Protein 2Q0O (pdb70)

Foldseek 3Di:
DLVVLLVVLVVQLVPDQALVSNQVSVQVSLVVLPFRWKKKWKDDDLDIDIRIDQDPVVCCVCVVVSCCVVDVVNVVLVVDQFKDKDFLVPQDDPDDDVNVVNSVVCLVRFFGIWIKHWDQDPPRMIIIMITGGNDGDRDPSVPHDGVSRVVVSVSVVVSNVVNVVVDDDDVLLDQDVLLLQLLVVVVVVDQLVRSCVVPVNDSVVSVVSPVSLCVSQVHPDSVRSNVSCVVVVVD/DLVVLLVVLVVQLVPDPALVSNLVSVQSSLVVLPFHKKKKWKADPPDIDIRIDQDPVLVCVCVVPVCCVPPVVNVVLVVDQAKDKDFLVPWDCDDDDPSNVVSVSCLVRFFGMWIKHWDQDPPRMIIMMITGGNDDDRDCSVPDDRVSSVVVRVSVVVSVVVHVDDDDDDPLLDQDPLLLQLLVVVVVVDALVVSCVVPVPDSVCSVVSPVSLCVSQVHPDSVVSNVSCVVVVND/DVPQLPDDLVVLLVVLLVLVVVLVVLVVVLVVLVVVLVVLVPDPVDDPVVSVVSVVVNVVSVVVSVVSVVVSVVSCVSNVHRDDHD/DQCLLVDDLVVLQVVLQVLVVVLVVLVVVLVVLVVVLVVQVVDPPRDPVSSVVSVVVNVVSVVVSVVSVVVSVSSCVSNVHHDDHDD

InterPro domains:
  IPR000792 Transcription regulator LuxR, C-terminal [PF00196] (175-230)
  IPR000792 Transcription regulator LuxR, C-terminal [PS50043] (169-234)
  IPR000792 Transcription regulator LuxR, C-terminal [SM00421] (173-230)
  IPR000792 Transcription regulator LuxR, C-terminal [cd06170] (176-232)
  IPR005143 Transcription factor LuxR-like, autoinducer-binding domain [PF03472] (26-146)
  IPR016032 Signal transduction response regulator, C-terminal effector [SSF46894] (166-236)
  IPR036388 Winged helix-like DNA-binding domain superfamily [G3DSA:1.10.10.10] (170-236)
  IPR036693 Transcription factor LuxR-like, autoinducer-binding domain superfamily [G3DSA:3.30.450.80] (1-169)
  IPR036693 Transcription factor LuxR-like, autoinducer-binding domain superfamily [SSF75516] (7-163)

GO terms:
  GO:0005515 protein binding (F, IPI)

Solvent-accessible surface area: 30633 Å² total; per-residue (Å²): 121,21,42,26,39,0,130,64,6,3,48,113,0,56,46,9,113,62,20,128,87,0,77,83,6,0,110,65,7,0,89,64,20,44,6,49,64,1,10,8,16,38,41,50,59,94,36,12,75,25,34,23,22,35,28,48,81,8,43,31,8,23,14,10,43,34,22,27,110,38,15,30,12,13,53,47,0,150,211,98,76,51,20,4,45,24,20,2,112,62,33,115,32,112,37,93,50,77,43,93,120,6,40,64,24,5,53,87,38,21,10,77,0,0,0,0,2,5,9,45,5,12,141,60,17,18,6,6,0,10,1,0,1,48,111,176,116,30,60,17,34,75,91,9,49,60,37,21,0,3,0,1,0,0,5,0,23,8,12,33,79,47,35,40,54,118,55,93,36,19,1,103,59,35,5,6,18,70,6,10,5,1,0,5,0,26,45,58,65,54,86,22,64,46,3,15,89,0,2,57,18,88,35,199,44,2,106,84,22,21,68,97,0,59,80,62,5,124,7,153,49,48,103,55,0,31,48,34,0,112,122,135,60,44,44,118,27,62,36,46,0,118,61,4,2,40,94,0,78,38,7,111,62,16,119,77,0,64,71,3,0,89,64,5,0,103,69,14,45,8,53,81,0,17,4,18,23,93,75,56,138,117,40,115,60,41,35,13,38,28,44,90,5,61,77,55,25,94,67,54,45,16,53,130,51,14,28,9,32,40,37,8,170,172,84,70,54,20,4,46,17,30,0,56,85,30,55,50,211,52,116,48,88,44,78,153,5,44,62,27,2,58,86,44,25,9,64,0,0,1,0,4,4,3,84,13,14,141,55,12,34,7,14,0,5,2,0,1,60,103,163,113,30,56,13,32,72,90,9,39,68,50,35,0,4,2,0,0,3,9,0,21,3,18,32,80,74,63,72,66,135,112,97,65,59,2,70,49,42,9,0,14,42,0,15,10,1,0,7,0,25,38,72,65,60,85,44,70,46,2,15,60,0,6,39,20,70,40,201,39,2,122,92,42,20,60,80,0,53,68,33,5,91,8,142,46,51,101,68,0,31,50,45,0,108,122,130,56,49,33,168,53,73,33,69,127,62,80,126,83,80,4,55,66,68,0,32,68,14,0,113,44,4,40,110,9,9,168,33,9,16,56,20,7,85,96,0,58,126,4,18,80,44,45,76,48,61,46,81,48,26,35,83,26,6,38,34,19,68,11,62,41,74,37,18,39,4,10,0,66,11,0,10,54,9,7,108,35,14,66,80,45,12,126,15,130,194,65,119,18,86,122,60,80,140,85,90,8,68,62,67,0,42,67,11,1,117,65,5,33,137,24,16,184,12,10,26,43,22,4,92,76,1,66,128,2,31,63,38,58,88,57,56,46,95,74,43,18,76,24,9,78,72,24,63,41,52,38,135,138,18,47,68,30,4,71,84,0,7,69,3,7,103,43,20,62,83,42,11,90,7,101,180

B-factor: mean 40.02, std 12.26, range [17.36, 99.86]

CATH classification: 3.30.450.80 (+1 more: 1.10.10.10)

Radius of gyration: 31.3 Å; Cα contacts (8 Å, |Δi|>4): 856; chains: 4; bounding box: 85×79×72 Å

Secondary structure (DSSP, 8-state):
-HHHHHHHHHHHHHH--SHHHHHHHHHHHHHHHT--EEEEEEEETTEEEEEE-S-HHHHHHHHHTTGGGT-HHHHHHHH--S-EEEESTTS--SS--HHHHHHHHHHHTT--EEEEEEEE-GGG-EEEEEEEESSS----TTTS-HHHHHHHHHHHHHHHHHHHHT----GGGSPPHHHHHHHHHHHTT--HHHHHHHH---HHHHHHHHHHHHHHHT-SSHHHHHHHHHHTT--/-HHHHHHHHHHHHHT--SHHHHHHHHHHHHHHHT--EEEEEEEETTEEEEEE-S-HHHHHHHHTTTGGGT-HHHHHHTT-SS-EEEEGGGS--SSS-HHHHHHHHHHHTT--EEEEEEEE-GGG-EEEEEEEESSS----TTTS-HHHHHHHHHHHHHHHHHHHS-----GGGSPPHHHHHHHHHHHTT--HHHHHHHH---HHHHHHHHHHHHHHHT-SSHHHHHHHHHHTT--/--TTTTS-HHHHHHHHHHHHHHHHHHHHHHHHHHHHHHHHTT-TTS-HHHHHHHHHHHHHHHHHHHHHHHHHHHHHHHH-S-----/--TTTTS-HHHHHHHHHHHHHHHHHHHHHHHHHHHHHHHHHT-SSS-SHHHHHHHHHHHHHHHHHHHHHHHHHHHHHHHTS------

Structure (mmCIF, N/CA/C/O backbone):
data_2Q0O
#
_entry.id   2Q0O
#
_cell.length_a   56.900
_cell.length_b   62.480
_cell.length_c   65.500
_cell.angle_alpha   94.87
_cell.angle_beta   110.45
_cell.angle_gamma   99.17
#
_symmetry.space_group_name_H-M   'P 1'
#
loop_
_entity.id
_entity.type
_entity.pdbx_description
1 polymer 'Probable transcriptional activator protein traR'
2 polymer 'Probable transcriptional repressor traM'
3 non-polymer '3-OXO-OCTANOIC ACID (2-OXO-TETRAHYDRO-FURAN-3-YL)-AMIDE'
4 water water
#
loop_
_atom_site.group_PDB
_atom_site.id
_atom_site.type_symbol
_atom_site.label_atom_id
_atom_site.label_alt_id
_atom_site.label_comp_id
_atom_site.label_asym_id
_atom_site.label_entity_id
_atom_site.label_seq_id
_atom_site.pdbx_PDB_ins_code
_atom_site.Cartn_x
_atom_site.Cartn_y
_atom_site.Cartn_z
_atom_site.occupancy
_atom_site.B_iso_or_equiv
_atom_site.auth_seq_id
_atom_site.auth_comp_id
_atom_site.auth_asym_id
_atom_site.auth_atom_id
_atom_site.pdbx_PDB_model_num
ATOM 1 N N . SER A 1 2 ? -7.053 10.388 -14.342 1.00 40.01 2 SER A N 1
ATOM 2 C CA . SER A 1 2 ? -6.785 10.813 -15.740 1.00 37.74 2 SER A CA 1
ATOM 3 C C . SER A 1 2 ? -6.254 12.238 -15.720 1.00 35.83 2 SER A C 1
ATOM 4 O O . SER A 1 2 ? -5.684 12.705 -16.701 1.00 35.98 2 SER A O 1
ATOM 7 N N . VAL A 1 3 ? -6.431 12.919 -14.592 1.00 33.64 3 VAL A N 1
ATOM 8 C CA . VAL A 1 3 ? -5.959 14.293 -14.452 1.00 34.87 3 VAL A CA 1
ATOM 9 C C . VAL A 1 3 ? -4.485 14.411 -14.828 1.00 34.07 3 VAL A C 1
ATOM 10 O O . VAL A 1 3 ? -4.124 15.170 -15.735 1.00 32.49 3 VAL A O 1
ATOM 14 N N . ASN A 1 4 ? -3.636 13.653 -14.138 1.00 32.39 4 ASN A N 1
ATOM 15 C CA . ASN A 1 4 ? -2.213 13.687 -14.426 1.00 32.12 4 ASN A CA 1
ATOM 16 C C . ASN A 1 4 ? -1.952 13.176 -15.836 1.00 31.37 4 ASN A C 1
ATOM 17 O O . ASN A 1 4 ? -0.951 13.526 -16.451 1.00 30.59 4 ASN A O 1
ATOM 22 N N . GLY A 1 5 ? -2.863 12.360 -16.356 1.00 30.04 5 GLY A N 1
ATOM 23 C CA . GLY A 1 5 ? -2.702 11.875 -17.713 1.00 28.68 5 GLY A CA 1
ATOM 24 C C . GLY A 1 5 ? -2.997 13.021 -18.679 1.00 29.03 5 GLY A C 1
ATOM 25 O O . GLY A 1 5 ? -2.281 13.224 -19.654 1.00 29.69 5 GLY A O 1
ATOM 26 N N . ASN A 1 6 ? -4.053 13.780 -18.410 1.00 28.73 6 ASN A N 1
ATOM 27 C CA . ASN A 1 6 ? -4.389 14.915 -19.263 1.00 28.30 6 ASN A CA 1
ATOM 28 C C . ASN A 1 6 ? -3.278 15.957 -19.148 1.00 26.90 6 ASN A C 1
ATOM 29 O O . ASN A 1 6 ? -3.006 16.702 -20.087 1.00 25.81 6 ASN A O 1
ATOM 34 N N . LEU A 1 7 ? -2.636 16.005 -17.985 1.00 26.65 7 LEU A N 1
ATOM 35 C CA . LEU A 1 7 ? -1.534 16.937 -17.756 1.00 28.59 7 LEU A CA 1
ATOM 36 C C . LEU A 1 7 ? -0.339 16.617 -18.652 1.00 28.77 7 LEU A C 1
ATOM 37 O O . LEU A 1 7 ? 0.237 17.511 -19.277 1.00 29.31 7 LEU A O 1
ATOM 42 N N . ARG A 1 8 ? 0.039 15.343 -18.718 1.00 28.18 8 ARG A N 1
ATOM 43 C CA . ARG A 1 8 ? 1.158 14.953 -19.565 1.00 29.62 8 ARG A CA 1
ATOM 44 C C . ARG A 1 8 ? 0.836 15.261 -21.022 1.00 28.40 8 ARG A C 1
ATOM 45 O O . ARG A 1 8 ? 1.718 15.622 -21.796 1.00 28.45 8 ARG A O 1
ATOM 53 N N . SER A 1 9 ? -0.433 15.113 -21.383 1.00 27.55 9 SER A N 1
ATOM 54 C CA . SER A 1 9 ? -0.889 15.389 -22.742 1.00 31.25 9 SER A CA 1
ATOM 55 C C . SER A 1 9 ? -0.796 16.899 -23.024 1.00 30.25 9 SER A C 1
ATOM 56 O O . SER A 1 9 ? -0.421 17.320 -24.119 1.00 30.39 9 SER A O 1
ATOM 59 N N . LEU A 1 10 ? -1.142 17.706 -22.024 1.00 29.42 10 LEU A N 1
ATOM 60 C CA . LEU A 1 10 ? -1.071 19.157 -22.142 1.00 27.73 10 LEU A CA 1
ATOM 61 C C . LEU A 1 10 ? 0.378 19.557 -22.385 1.00 27.82 10 LEU A C 1
ATOM 62 O O . LEU A 1 10 ? 0.679 20.360 -23.278 1.00 26.86 10 LEU A O 1
ATOM 67 N N . ILE A 1 11 ? 1.279 18.982 -21.594 1.00 28.07 11 ILE A N 1
ATOM 68 C CA . ILE A 1 11 ? 2.702 19.277 -21.726 1.00 29.10 11 ILE A CA 1
ATOM 69 C C . ILE A 1 11 ? 3.185 19.083 -23.161 1.00 29.38 11 ILE A C 1
ATOM 70 O O . ILE A 1 11 ? 3.951 19.895 -23.684 1.00 28.25 11 ILE A O 1
ATOM 75 N N . ASP A 1 12 ? 2.740 18.012 -23.803 1.00 30.20 12 ASP A N 1
ATOM 76 C CA . ASP A 1 12 ? 3.140 17.784 -25.188 1.00 31.46 12 ASP A CA 1
ATOM 77 C C . ASP A 1 12 ? 2.500 18.837 -26.099 1.00 30.86 12 ASP A C 1
ATOM 78 O O . ASP A 1 12 ? 3.161 19.393 -26.971 1.00 31.01 12 ASP A O 1
ATOM 83 N N . MET A 1 13 ? 1.221 19.124 -25.892 1.00 32.37 13 MET A N 1
ATOM 84 C CA . MET A 1 13 ? 0.548 20.130 -26.707 1.00 34.84 13 MET A CA 1
ATOM 85 C C . MET A 1 13 ? 1.222 21.491 -26.601 1.00 34.95 13 MET A C 1
ATOM 86 O O . MET A 1 13 ? 1.303 22.226 -27.581 1.00 34.82 13 MET A O 1
ATOM 91 N N . LEU A 1 14 ? 1.716 21.828 -25.414 1.00 35.55 14 LEU A N 1
ATOM 92 C CA . LEU A 1 14 ? 2.385 23.115 -25.222 1.00 36.33 14 LEU A CA 1
ATOM 93 C C . LEU A 1 14 ? 3.687 23.239 -25.997 1.00 36.55 14 LEU A C 1
ATOM 94 O O . LEU A 1 14 ? 4.028 24.317 -26.487 1.00 38.59 14 LEU A O 1
ATOM 99 N N . GLU A 1 15 ? 4.417 22.135 -26.098 1.00 37.33 15 GLU A N 1
ATOM 100 C CA . GLU A 1 15 ? 5.685 22.117 -26.811 1.00 37.67 15 GLU A CA 1
ATOM 101 C C . GLU A 1 15 ? 5.500 22.401 -28.307 1.00 36.98 15 GLU A C 1
ATOM 102 O O . GLU A 1 15 ? 6.341 23.054 -28.939 1.00 36.18 15 GLU A O 1
ATOM 108 N N . ALA A 1 16 ? 4.401 21.912 -28.866 1.00 34.61 16 ALA A N 1
ATOM 109 C CA . ALA A 1 16 ? 4.129 22.100 -30.286 1.00 37.39 16 ALA A CA 1
ATOM 110 C C . ALA A 1 16 ? 3.412 23.411 -30.592 1.00 38.80 16 ALA A C 1
ATOM 111 O O . ALA A 1 16 ? 3.308 23.803 -31.752 1.00 39.18 16 ALA A O 1
ATOM 113 N N . ALA A 1 17 ? 2.917 24.082 -29.553 1.00 39.96 17 ALA A N 1
ATOM 114 C CA . ALA A 1 17 ? 2.205 25.343 -29.730 1.00 40.87 17 ALA A CA 1
ATOM 115 C C . ALA A 1 17 ? 3.123 26.394 -30.340 1.00 41.38 17 ALA A C 1
ATOM 116 O O . ALA A 1 17 ? 4.181 26.690 -29.798 1.00 43.07 17 ALA A O 1
ATOM 118 N N . GLN A 1 18 ? 2.707 26.962 -31.468 1.00 43.19 18 GLN A N 1
ATOM 119 C CA . GLN A 1 18 ? 3.502 27.973 -32.158 1.00 44.82 18 GLN A CA 1
ATOM 120 C C . GLN A 1 18 ? 3.145 29.401 -31.769 1.00 44.22 18 GLN A C 1
ATOM 121 O O . GLN A 1 18 ? 3.981 30.302 -31.870 1.00 44.81 18 GLN A O 1
ATOM 127 N N . ASP A 1 19 ? 1.911 29.606 -31.317 1.00 42.64 19 ASP A N 1
ATOM 128 C CA . ASP A 1 19 ? 1.456 30.939 -30.944 1.00 41.48 19 ASP A CA 1
ATOM 129 C C . ASP A 1 19 ? 0.513 30.948 -29.743 1.00 40.21 19 ASP A C 1
ATOM 130 O O . ASP A 1 19 ? 0.134 29.897 -29.220 1.00 38.51 19 ASP A O 1
ATOM 135 N N . GLY A 1 20 ? 0.127 32.157 -29.336 1.00 38.71 20 GLY A N 1
ATOM 136 C CA . GLY A 1 20 ? -0.755 32.333 -28.197 1.00 36.82 20 GLY A CA 1
ATOM 137 C C . GLY A 1 20 ? -2.076 31.602 -28.306 1.00 36.43 20 GLY A C 1
ATOM 138 O O . GLY A 1 20 ? -2.585 31.070 -27.317 1.00 33.68 20 GLY A O 1
ATOM 139 N N . HIS A 1 21 ? -2.634 31.577 -29.512 1.00 35.70 21 HIS A N 1
ATOM 140 C CA . HIS A 1 21 ? -3.902 30.913 -29.742 1.00 34.94 21 HIS A CA 1
ATOM 141 C C . HIS A 1 21 ? -3.802 29.414 -29.508 1.00 32.32 21 HIS A C 1
ATOM 142 O O . HIS A 1 21 ? -4.731 28.804 -28.981 1.00 32.14 21 HIS A O 1
ATOM 149 N N . MET A 1 22 ? -2.678 28.820 -29.897 1.00 31.67 22 MET A N 1
ATOM 150 C CA . MET A 1 22 ? -2.490 27.385 -29.707 1.00 31.91 22 MET A CA 1
ATOM 151 C C . MET A 1 22 ? -2.333 27.048 -28.226 1.00 29.75 22 MET A C 1
ATOM 152 O O . MET A 1 22 ? -2.775 25.995 -27.769 1.00 28.45 22 MET A O 1
ATOM 157 N N . ILE A 1 23 ? -1.713 27.942 -27.468 1.00 28.29 23 ILE A N 1
ATOM 158 C CA . ILE A 1 23 ? -1.541 27.687 -26.041 1.00 27.38 23 ILE A CA 1
ATOM 159 C C . ILE A 1 23 ? -2.892 27.721 -25.336 1.00 26.79 23 ILE A C 1
ATOM 160 O O . ILE A 1 23 ? -3.162 26.898 -24.467 1.00 26.33 23 ILE A O 1
ATOM 165 N N . LYS A 1 24 ? -3.745 28.666 -25.723 1.00 27.70 24 LYS A N 1
ATOM 166 C CA . LYS A 1 24 ? -5.069 28.786 -25.128 1.00 28.70 24 LYS A CA 1
ATOM 167 C C . LYS A 1 24 ? -5.901 27.547 -25.394 1.00 28.13 24 LYS A C 1
ATOM 168 O O . LYS A 1 24 ? -6.599 27.060 -24.507 1.00 27.08 24 LYS A O 1
ATOM 174 N N . ILE A 1 25 ? -5.828 27.038 -26.621 1.00 29.26 25 ILE A N 1
ATOM 175 C CA . ILE A 1 25 ? -6.576 25.844 -26.999 1.00 29.72 25 ILE A CA 1
ATOM 176 C C . ILE A 1 25 ? -6.169 24.656 -26.135 1.00 28.94 25 ILE A C 1
ATOM 177 O O . ILE A 1 25 ? -7.017 23.893 -25.651 1.00 29.26 25 ILE A O 1
ATOM 182 N N . ALA A 1 26 ? -4.862 24.510 -25.953 1.00 26.66 26 ALA A N 1
ATOM 183 C CA . ALA A 1 26 ? -4.304 23.420 -25.171 1.00 26.16 26 ALA A CA 1
ATOM 184 C C . ALA A 1 26 ? -4.709 23.558 -23.704 1.00 26.78 26 ALA A C 1
ATOM 185 O O . ALA A 1 26 ? -5.172 22.597 -23.080 1.00 27.71 26 ALA A O 1
ATOM 187 N N . LEU A 1 27 ? -4.564 24.760 -23.158 1.00 27.01 27 LEU A N 1
ATOM 188 C CA . LEU A 1 27 ? -4.942 24.993 -21.770 1.00 27.75 27 LEU A CA 1
ATOM 189 C C . LEU A 1 27 ? -6.444 24.812 -21.551 1.00 28.79 27 LEU A C 1
ATOM 190 O O . LEU A 1 27 ? -6.877 24.302 -20.521 1.00 26.50 27 LEU A O 1
ATOM 195 N N . ARG A 1 28 ? -7.239 25.221 -22.534 1.00 30.20 28 ARG A N 1
ATOM 196 C CA . ARG A 1 28 ? -8.687 25.099 -22.437 1.00 30.85 28 ARG A CA 1
ATOM 197 C C . ARG A 1 28 ? -9.122 23.628 -22.456 1.00 29.73 28 ARG A C 1
ATOM 198 O O . ARG A 1 28 ? -10.039 23.230 -21.735 1.00 26.25 28 ARG A O 1
ATOM 206 N N . SER A 1 29 ? -8.462 22.814 -23.275 1.00 28.67 29 SER A N 1
ATOM 207 C CA . SER A 1 29 ? -8.816 21.403 -23.346 1.00 31.05 29 SER A CA 1
ATOM 208 C C . SER A 1 29 ? -8.545 20.730 -22.000 1.00 30.31 29 SER A C 1
ATOM 209 O O . SER A 1 29 ? -9.371 19.957 -21.503 1.00 29.62 29 SER A O 1
ATOM 212 N N . PHE A 1 30 ? -7.382 21.022 -21.425 1.00 27.26 30 PHE A N 1
ATOM 213 C CA . PHE A 1 30 ? -7.012 20.463 -20.133 1.00 26.80 30 PHE A CA 1
ATOM 214 C C . PHE A 1 30 ? -8.069 20.832 -19.117 1.00 25.90 30 PHE A C 1
ATOM 215 O O . PHE A 1 30 ? -8.574 19.975 -18.396 1.00 28.31 30 PHE A O 1
ATOM 223 N N . ALA A 1 31 ? -8.402 22.122 -19.071 1.00 28.09 31 ALA A N 1
ATOM 224 C CA . ALA A 1 31 ? -9.412 22.650 -18.154 1.00 27.65 31 ALA A CA 1
ATOM 225 C C . ALA A 1 31 ? -10.714 21.861 -18.220 1.00 27.95 31 ALA A C 1
ATOM 226 O O . ALA A 1 31 ? -11.230 21.415 -17.192 1.00 23.28 31 ALA A O 1
ATOM 228 N N . HIS A 1 32 ? -11.257 21.716 -19.426 1.00 26.37 32 HIS A N 1
ATOM 229 C CA . HIS A 1 32 ? -12.501 20.982 -19.598 1.00 30.27 32 HIS A CA 1
ATOM 230 C C . HIS A 1 32 ? -12.401 19.533 -19.123 1.00 29.90 32 HIS A C 1
ATOM 231 O O . HIS A 1 32 ? -13.295 19.041 -18.437 1.00 29.68 32 HIS A O 1
ATOM 238 N N . SER A 1 33 ? -11.322 18.850 -19.486 1.00 29.71 33 SER A N 1
ATOM 239 C CA . SER A 1 33 ? -11.171 17.457 -19.088 1.00 32.98 33 SER A CA 1
ATOM 240 C C . SER A 1 33 ? -11.159 17.279 -17.570 1.00 32.93 33 SER A C 1
ATOM 241 O O . SER A 1 33 ? -11.551 16.229 -17.072 1.00 33.83 33 SER A O 1
ATOM 244 N N . CYS A 1 34 ? -10.730 18.305 -16.840 1.00 33.15 34 CYS A N 1
ATOM 245 C CA . CYS A 1 34 ? -10.680 18.244 -15.375 1.00 33.86 34 CYS A CA 1
ATOM 246 C C . CYS A 1 34 ? -11.946 18.747 -14.689 1.00 34.11 34 CYS A C 1
ATOM 247 O O . CYS A 1 34 ? -12.072 18.640 -13.466 1.00 33.84 34 CYS A O 1
ATOM 250 N N . GLY A 1 35 ? -12.880 19.295 -15.466 1.00 34.41 35 GLY A N 1
ATOM 251 C CA . GLY A 1 35 ? -14.126 19.789 -14.893 1.00 33.34 35 GLY A CA 1
ATOM 252 C C . GLY A 1 35 ? -14.237 21.300 -14.739 1.00 31.95 35 GLY A C 1
ATOM 253 O O . GLY A 1 35 ? -15.183 21.787 -14.137 1.00 32.04 35 GLY A O 1
ATOM 254 N N . TYR A 1 36 ? -13.269 22.042 -15.269 1.00 32.35 36 TYR A N 1
ATOM 255 C CA . TYR A 1 36 ? -13.278 23.505 -15.192 1.00 31.84 36 TYR A CA 1
ATOM 256 C C . TYR A 1 36 ? -13.661 24.053 -16.562 1.00 33.11 36 TYR A C 1
ATOM 257 O O . TYR A 1 36 ? -13.825 23.292 -17.517 1.00 35.09 36 TYR A O 1
ATOM 266 N N . ASP A 1 37 ? -13.807 25.365 -16.678 1.00 33.12 37 ASP A N 1
ATOM 267 C CA . ASP A 1 37 ? -14.135 25.912 -17.985 1.00 34.55 37 ASP A CA 1
ATOM 268 C C . ASP A 1 37 ? -13.312 27.137 -18.339 1.00 33.33 37 ASP A C 1
ATOM 269 O O . ASP A 1 37 ? -13.452 27.677 -19.428 1.00 35.37 37 ASP A O 1
ATOM 274 N N . ARG A 1 38 ? -12.439 27.556 -17.426 1.00 32.03 38 ARG A N 1
ATOM 275 C CA . ARG A 1 38 ? -11.594 28.730 -17.632 1.00 31.21 38 ARG A CA 1
ATOM 276 C C . ARG A 1 38 ? -10.227 28.606 -16.958 1.00 28.25 38 ARG A C 1
ATOM 277 O O . ARG A 1 38 ? -10.061 27.876 -15.977 1.00 28.53 38 ARG A O 1
ATOM 285 N N . PHE A 1 39 ? -9.250 29.332 -17.487 1.00 26.31 39 PHE A N 1
ATOM 286 C CA . PHE A 1 39 ? -7.907 29.325 -16.922 1.00 25.05 39 PHE A CA 1
ATOM 287 C C . PHE A 1 39 ? -7.366 30.747 -16.916 1.00 25.02 39 PHE A C 1
ATOM 288 O O . PHE A 1 39 ? -7.890 31.631 -17.595 1.00 24.69 39 PHE A O 1
ATOM 296 N N . ALA A 1 40 ? -6.300 30.960 -16.161 1.00 21.47 40 ALA A N 1
ATOM 297 C CA . ALA A 1 40 ? -5.688 32.270 -16.104 1.00 21.66 40 ALA A CA 1
ATOM 298 C C . ALA A 1 40 ? -4.256 32.167 -15.643 1.00 22.56 40 ALA A C 1
ATOM 299 O O . ALA A 1 40 ? -3.947 31.514 -14.638 1.00 20.12 40 ALA A O 1
ATOM 301 N N . TYR A 1 41 ? -3.380 32.802 -16.402 1.00 24.01 41 TYR A N 1
ATOM 302 C CA . TYR A 1 41 ? -1.976 32.833 -16.066 1.00 26.64 41 TYR A CA 1
ATOM 303 C C . TYR A 1 41 ? -1.730 34.261 -15.616 1.00 27.28 41 TYR A C 1
ATOM 304 O O . TYR A 1 41 ? -2.061 35.196 -16.337 1.00 27.97 41 TYR A O 1
ATOM 313 N N . LEU A 1 42 ? -1.176 34.432 -14.421 1.00 27.27 42 LEU A N 1
ATOM 314 C CA . LEU A 1 42 ? -0.908 35.767 -13.910 1.00 27.71 42 LEU A CA 1
ATOM 315 C C . LEU A 1 42 ? 0.509 35.919 -13.384 1.00 29.76 42 LEU A C 1
ATOM 316 O O . LEU A 1 42 ? 1.022 35.064 -12.652 1.00 28.09 42 LEU A O 1
ATOM 321 N N . GLN A 1 43 ? 1.140 37.019 -13.775 1.00 30.42 43 GLN A N 1
ATOM 322 C CA . GLN A 1 43 ? 2.488 37.323 -13.339 1.00 33.91 43 GLN A CA 1
ATOM 323 C C . GLN A 1 43 ? 2.439 38.698 -12.680 1.00 35.37 43 GLN A C 1
ATOM 324 O O . GLN A 1 43 ? 1.892 39.644 -13.248 1.00 34.45 43 GLN A O 1
ATOM 330 N N . LYS A 1 44 ? 3.004 38.807 -11.481 1.00 35.60 44 LYS A N 1
ATOM 331 C CA . LYS A 1 44 ? 2.989 40.073 -10.757 1.00 36.62 44 LYS A CA 1
ATOM 332 C C . LYS A 1 44 ? 4.343 40.507 -10.210 1.00 36.99 44 LYS A C 1
ATOM 333 O O . LYS A 1 44 ? 4.978 39.785 -9.436 1.00 36.42 44 LYS A O 1
ATOM 339 N N . ASP A 1 45 ? 4.771 41.695 -10.627 1.00 37.23 45 ASP A N 1
ATOM 340 C CA . ASP A 1 45 ? 6.033 42.285 -10.188 1.00 39.01 45 ASP A CA 1
ATOM 341 C C . ASP A 1 45 ? 5.733 43.691 -9.675 1.00 39.87 45 ASP A C 1
ATOM 342 O O . ASP A 1 45 ? 5.378 44.587 -10.451 1.00 38.95 45 ASP A O 1
ATOM 344 N N . GLY A 1 46 ? 5.875 43.879 -8.367 1.00 39.90 46 GLY A N 1
ATOM 345 C CA . GLY A 1 46 ? 5.584 45.174 -7.782 1.00 39.99 46 GLY A CA 1
ATOM 346 C C . GLY A 1 46 ? 4.094 45.431 -7.887 1.00 40.69 46 GLY A C 1
ATOM 347 O O . GLY A 1 46 ? 3.280 44.656 -7.379 1.00 40.13 46 GLY A O 1
ATOM 348 N N . THR A 1 47 ? 3.724 46.520 -8.549 1.00 40.97 47 THR A N 1
ATOM 349 C CA . THR A 1 47 ? 2.312 46.840 -8.727 1.00 41.84 47 THR A CA 1
ATOM 350 C C . THR A 1 47 ? 1.892 46.510 -10.159 1.00 41.80 47 THR A C 1
ATOM 351 O O . THR A 1 47 ? 0.766 46.798 -10.578 1.00 41.75 47 THR A O 1
ATOM 355 N N . GLN A 1 48 ? 2.804 45.901 -10.911 1.00 41.83 48 GLN A N 1
ATOM 356 C CA . GLN A 1 48 ? 2.512 45.545 -12.289 1.00 39.71 48 GLN A CA 1
ATOM 357 C C . GLN A 1 48 ? 2.082 44.094 -12.442 1.00 37.12 48 GLN A C 1
ATOM 358 O O . GLN A 1 48 ? 2.800 43.170 -12.070 1.00 33.65 48 GLN A O 1
ATOM 364 N N . VAL A 1 49 ? 0.896 43.915 -13.006 1.00 35.56 49 VAL A N 1
ATOM 365 C CA . VAL A 1 49 ? 0.330 42.602 -13.230 1.00 34.82 49 VAL A CA 1
ATOM 366 C C . VAL A 1 49 ? 0.251 42.350 -14.734 1.00 33.61 49 VAL A C 1
ATOM 367 O O . VAL A 1 49 ? -0.103 43.246 -15.507 1.00 32.29 49 VAL A O 1
ATOM 371 N N . ARG A 1 50 ? 0.619 41.141 -15.140 1.00 31.68 50 ARG A N 1
ATOM 372 C CA . ARG A 1 50 ? 0.560 40.731 -16.538 1.00 31.73 50 ARG A CA 1
ATOM 373 C C . ARG A 1 50 ? -0.287 39.467 -16.535 1.00 32.07 50 ARG A C 1
ATOM 374 O O . ARG A 1 50 ? -0.140 38.622 -15.650 1.00 31.34 50 ARG A O 1
ATOM 382 N N . THR A 1 51 ? -1.188 39.347 -17.505 1.00 32.09 51 THR A N 1
ATOM 383 C CA . THR A 1 51 ? -2.068 38.185 -17.573 1.00 31.85 51 THR A CA 1
ATOM 384 C C . THR A 1 51 ? -2.159 37.565 -18.959 1.00 30.97 51 THR A C 1
ATOM 385 O O . THR A 1 51 ? -1.795 38.173 -19.962 1.00 30.04 51 THR A O 1
ATOM 389 N N . PHE A 1 52 ? -2.651 36.333 -18.974 1.00 29.47 52 PHE A N 1
ATOM 390 C CA . PHE A 1 52 ? -2.883 35.548 -20.183 1.00 27.78 52 PHE A CA 1
ATOM 391 C C . PHE A 1 52 ? -3.971 34.604 -19.690 1.00 26.67 52 PHE A C 1
ATOM 392 O O . PHE A 1 52 ? -3.699 33.696 -18.896 1.00 24.23 52 PHE A O 1
ATOM 400 N N . HIS A 1 53 ? -5.200 34.818 -20.146 1.00 25.53 53 HIS A N 1
ATOM 401 C CA . HIS A 1 53 ? -6.317 34.032 -19.640 1.00 25.71 53 HIS A CA 1
ATOM 402 C C . HIS A 1 53 ? -7.487 33.828 -20.595 1.00 25.57 53 HIS A C 1
ATOM 403 O O . HIS A 1 53 ? -7.485 34.292 -21.734 1.00 24.78 53 HIS A O 1
ATOM 410 N N . SER A 1 54 ? -8.504 33.132 -20.090 1.00 26.62 54 SER A N 1
ATOM 411 C CA . SER A 1 54 ? -9.720 32.862 -20.849 1.00 25.08 54 SER A CA 1
ATOM 412 C C . SER A 1 54 ? -10.908 33.331 -20.021 1.00 25.99 54 SER A C 1
ATOM 413 O O . SER A 1 54 ? -12.033 32.891 -20.227 1.00 26.83 54 SER A O 1
ATOM 416 N N . TYR A 1 55 ? -10.647 34.213 -19.057 1.00 25.86 55 TYR A N 1
ATOM 417 C CA . TYR A 1 55 ? -11.712 34.770 -18.230 1.00 26.22 55 TYR A CA 1
ATOM 418 C C . TYR A 1 55 ? -12.388 35.797 -19.139 1.00 25.50 55 TYR A C 1
ATOM 419 O O . TYR A 1 55 ? -11.753 36.326 -20.042 1.00 26.38 55 TYR A O 1
ATOM 428 N N . PRO A 1 56 ? -13.671 36.097 -18.909 1.00 26.36 56 PRO A N 1
ATOM 429 C CA . PRO A 1 56 ? -14.377 37.076 -19.753 1.00 29.03 56 PRO A CA 1
ATOM 430 C C . PRO A 1 56 ? -13.740 38.465 -19.851 1.00 29.51 56 PRO A C 1
ATOM 431 O O . PRO A 1 56 ? -13.274 39.021 -18.856 1.00 28.00 56 PRO A O 1
ATOM 435 N N . GLY A 1 57 ? -13.718 39.013 -21.067 1.00 29.10 57 GLY A N 1
ATOM 436 C CA . GLY A 1 57 ? -13.136 40.332 -21.297 1.00 29.65 57 GLY A CA 1
ATOM 437 C C . GLY A 1 57 ? -13.568 41.406 -20.304 1.00 31.37 57 GLY A C 1
ATOM 438 O O . GLY A 1 57 ? -12.733 42.153 -19.778 1.00 29.08 57 GLY A O 1
ATOM 439 N N . PRO A 1 58 ? -14.875 41.517 -20.025 1.00 30.94 58 PRO A N 1
ATOM 440 C CA . PRO A 1 58 ? -15.322 42.534 -19.078 1.00 29.50 58 PRO A CA 1
ATOM 441 C C . PRO A 1 58 ? -14.761 42.359 -17.669 1.00 28.61 58 PRO A C 1
ATOM 442 O O . PRO A 1 58 ? -14.591 43.341 -16.945 1.00 28.31 58 PRO A O 1
ATOM 446 N N . TRP A 1 59 ? -14.458 41.123 -17.282 1.00 26.23 59 TRP A N 1
ATOM 447 C CA . TRP A 1 59 ? -13.901 40.883 -15.955 1.00 26.40 59 TRP A CA 1
ATOM 448 C C . TRP A 1 59 ? -12.448 41.374 -15.912 1.00 25.17 59 TRP A C 1
ATOM 449 O O . TRP A 1 59 ? -11.986 41.856 -14.882 1.00 24.71 59 TRP A O 1
ATOM 460 N N . GLU A 1 60 ? -11.736 41.238 -17.028 1.00 26.15 60 GLU A N 1
ATOM 461 C CA . GLU A 1 60 ? -10.347 41.687 -17.112 1.00 29.54 60 GLU A CA 1
ATOM 462 C C . GLU A 1 60 ? -10.278 43.205 -16.938 1.00 28.11 60 GLU A C 1
ATOM 463 O O . GLU A 1 60 ? -9.376 43.721 -16.272 1.00 24.07 60 GLU A O 1
ATOM 469 N N . SER A 1 61 ? -11.233 43.909 -17.544 1.00 27.24 61 SER A N 1
ATOM 470 C CA . SER A 1 61 ? -11.296 45.360 -17.440 1.00 28.55 61 SER A CA 1
ATOM 471 C C . SER A 1 61 ? -11.495 45.739 -15.980 1.00 27.90 61 SER A C 1
ATOM 472 O O . SER A 1 61 ? -10.837 46.634 -15.464 1.00 29.53 61 SER A O 1
ATOM 475 N N . ILE A 1 62 ? -12.409 45.049 -15.315 1.00 26.69 62 ILE A N 1
ATOM 476 C CA . ILE A 1 62 ? -12.686 45.324 -13.914 1.00 26.81 62 ILE A CA 1
ATOM 477 C C . ILE A 1 62 ? -11.506 44.958 -13.016 1.00 25.44 62 ILE A C 1
ATOM 478 O O . ILE A 1 62 ? -11.088 45.753 -12.178 1.00 27.10 62 ILE A O 1
ATOM 483 N N . TYR A 1 63 ? -10.962 43.763 -13.206 1.00 24.85 63 TYR A N 1
ATOM 484 C CA . TYR A 1 63 ? -9.854 43.293 -12.383 1.00 26.22 63 TYR A CA 1
ATOM 485 C C . TYR A 1 63 ? -8.607 44.154 -12.552 1.00 24.55 63 TYR A C 1
ATOM 486 O O . TYR A 1 63 ? -8.047 44.630 -11.566 1.00 23.46 63 TYR A O 1
ATOM 495 N N . LEU A 1 64 ? -8.184 44.361 -13.795 1.00 24.55 64 LEU A N 1
ATOM 496 C CA . LEU A 1 64 ? -7.003 45.180 -14.078 1.00 28.49 64 LEU A CA 1
ATOM 497 C C . LEU A 1 64 ? -7.216 46.662 -13.794 1.00 28.55 64 LEU A C 1
ATOM 498 O O . LEU A 1 64 ? -6.301 47.355 -13.333 1.00 29.11 64 LEU A O 1
ATOM 503 N N . GLY A 1 65 ? -8.423 47.138 -14.078 1.00 29.28 65 GLY A N 1
ATOM 504 C CA . GLY A 1 65 ? -8.746 48.542 -13.896 1.00 29.76 65 GLY A CA 1
ATOM 505 C C . GLY A 1 65 ? -9.019 49.005 -12.480 1.00 31.80 65 GLY A C 1
ATOM 506 O O . GLY A 1 65 ? -8.927 50.199 -12.198 1.00 31.67 65 GLY A O 1
ATOM 507 N N . SER A 1 66 ? -9.341 48.073 -11.587 1.00 32.41 66 SER A N 1
ATOM 508 C CA . SER A 1 66 ? -9.639 48.416 -10.198 1.00 32.05 66 SER A CA 1
ATOM 509 C C . SER A 1 66 ? -8.588 47.860 -9.227 1.00 32.43 66 SER A C 1
ATOM 510 O O . SER A 1 66 ? -8.820 47.804 -8.016 1.00 29.58 66 SER A O 1
ATOM 513 N N . ASP A 1 67 ? -7.440 47.455 -9.765 1.00 33.21 67 ASP A N 1
ATOM 514 C CA . ASP A 1 67 ? -6.349 46.892 -8.964 1.00 33.78 67 ASP A CA 1
ATOM 515 C C . ASP A 1 67 ? -6.785 45.764 -8.024 1.00 32.07 67 ASP A C 1
ATOM 516 O O . ASP A 1 67 ? -6.300 45.682 -6.900 1.00 31.32 67 ASP A O 1
ATOM 521 N N . TYR A 1 68 ? -7.676 44.887 -8.479 1.00 29.75 68 TYR A N 1
ATOM 522 C CA . TYR A 1 68 ? -8.135 43.788 -7.632 1.00 28.75 68 TYR A CA 1
ATOM 523 C C . TYR A 1 68 ? -7.028 42.853 -7.182 1.00 27.06 68 TYR A C 1
ATOM 524 O O . TYR A 1 68 ? -7.247 42.015 -6.310 1.00 25.56 68 TYR A O 1
ATOM 533 N N . PHE A 1 69 ? -5.844 42.986 -7.773 1.00 26.68 69 PHE A N 1
ATOM 534 C CA . PHE A 1 69 ? -4.722 42.147 -7.382 1.00 29.82 69 PHE A CA 1
ATOM 535 C C . PHE A 1 69 ? -4.398 42.363 -5.895 1.00 32.18 69 PHE A C 1
ATOM 536 O O . PHE A 1 69 ? -3.895 41.454 -5.228 1.00 34.31 69 PHE A O 1
ATOM 544 N N . ASN A 1 70 ? -4.697 43.548 -5.364 1.00 32.57 70 ASN A N 1
ATOM 545 C CA . ASN A 1 70 ? -4.407 43.788 -3.955 1.00 35.96 70 ASN A CA 1
ATOM 546 C C . ASN A 1 70 ? -5.524 43.396 -3.003 1.00 35.37 70 ASN A C 1
ATOM 547 O O . ASN A 1 70 ? -5.383 43.544 -1.795 1.00 37.09 70 ASN A O 1
ATOM 552 N N . ILE A 1 71 ? -6.633 42.889 -3.531 1.00 33.57 71 ILE A N 1
ATOM 553 C CA . ILE A 1 71 ? -7.718 42.471 -2.659 1.00 34.40 71 ILE A CA 1
ATOM 554 C C . ILE A 1 71 ? -8.118 41.002 -2.867 1.00 32.16 71 ILE A C 1
ATOM 555 O O . ILE A 1 71 ? -8.759 40.409 -2.003 1.00 28.15 71 ILE A O 1
ATOM 560 N N . ASP A 1 72 ? -7.722 40.429 -4.006 1.00 29.29 72 ASP A N 1
ATOM 561 C CA . ASP A 1 72 ? -8.045 39.045 -4.371 1.00 28.15 72 ASP A CA 1
ATOM 562 C C . ASP A 1 72 ? -7.473 38.002 -3.393 1.00 27.35 72 ASP A C 1
ATOM 563 O O . ASP A 1 72 ? -6.266 37.811 -3.322 1.00 27.86 72 ASP A O 1
ATOM 568 N N . PRO A 1 73 ? -8.340 37.305 -2.637 1.00 26.79 73 PRO A N 1
ATOM 569 C CA . PRO A 1 73 ? -7.874 36.292 -1.679 1.00 27.68 73 PRO A CA 1
ATOM 570 C C . PRO A 1 73 ? -6.943 35.243 -2.279 1.00 28.19 73 PRO A C 1
ATOM 571 O O . PRO A 1 73 ? -6.172 34.620 -1.554 1.00 29.97 73 PRO A O 1
ATOM 575 N N . VAL A 1 74 ? -7.017 35.042 -3.594 1.00 28.44 74 VAL A N 1
ATOM 576 C CA . VAL A 1 74 ? -6.172 34.057 -4.270 1.00 29.13 74 VAL A CA 1
ATOM 577 C C . VAL A 1 74 ? -4.694 34.464 -4.368 1.00 30.54 74 VAL A C 1
ATOM 578 O O . VAL A 1 74 ? -3.811 33.623 -4.239 1.00 28.63 74 VAL A O 1
ATOM 582 N N . LEU A 1 75 ? -4.419 35.740 -4.611 1.00 31.80 75 LEU A N 1
ATOM 583 C CA . LEU A 1 75 ? -3.035 36.184 -4.678 1.00 34.23 75 LEU A CA 1
ATOM 584 C C . LEU A 1 75 ? -2.498 36.169 -3.252 1.00 34.99 75 LEU A C 1
ATOM 585 O O . LEU A 1 75 ? -1.336 35.841 -3.011 1.00 34.64 75 LEU A O 1
ATOM 590 N N . ALA A 1 76 ? -3.362 36.527 -2.311 1.00 35.79 76 ALA A N 1
ATOM 591 C CA . ALA A 1 76 ? -2.993 36.549 -0.906 1.00 38.44 76 ALA A CA 1
ATOM 592 C C . ALA A 1 76 ? -2.639 35.130 -0.462 1.00 40.81 76 ALA A C 1
ATOM 593 O O . ALA A 1 76 ? -1.661 34.919 0.251 1.00 41.80 76 ALA A O 1
ATOM 595 N N . GLU A 1 77 ? -3.433 34.157 -0.898 1.00 41.99 77 GLU A N 1
ATOM 596 C CA . GLU A 1 77 ? -3.190 32.762 -0.549 1.00 43.84 77 GLU A CA 1
ATOM 597 C C . GLU A 1 77 ? -1.878 32.266 -1.161 1.00 44.17 77 GLU A C 1
ATOM 598 O O . GLU A 1 77 ? -1.109 31.541 -0.523 1.00 43.67 77 GLU A O 1
ATOM 604 N N . ALA A 1 78 ? -1.629 32.664 -2.403 1.00 43.29 78 ALA A N 1
ATOM 605 C CA . ALA A 1 78 ? -0.425 32.263 -3.115 1.00 45.29 78 ALA A CA 1
ATOM 606 C C . ALA A 1 78 ? 0.887 32.691 -2.449 1.00 47.28 78 ALA A C 1
ATOM 607 O O . ALA A 1 78 ? 1.897 32.011 -2.605 1.00 48.15 78 ALA A O 1
ATOM 609 N N . LYS A 1 79 ? 0.896 33.802 -1.717 1.00 49.28 79 LYS A N 1
ATOM 610 C CA . LYS A 1 79 ? 2.142 34.222 -1.086 1.00 51.97 79 LYS A CA 1
ATOM 611 C C . LYS A 1 79 ? 2.252 33.838 0.384 1.00 53.04 79 LYS A C 1
ATOM 612 O O . LYS A 1 79 ? 3.304 34.012 0.998 1.00 53.42 79 LYS A O 1
ATOM 618 N N . ARG A 1 80 ? 1.168 33.308 0.942 1.00 54.13 80 ARG A N 1
ATOM 619 C CA . ARG A 1 80 ? 1.165 32.862 2.328 1.00 55.78 80 ARG A CA 1
ATOM 620 C C . ARG A 1 80 ? 1.642 31.413 2.332 1.00 57.42 80 ARG A C 1
ATOM 621 O O . ARG A 1 80 ? 2.174 30.925 3.331 1.00 59.13 80 ARG A O 1
ATOM 629 N N . ARG A 1 81 ? 1.430 30.736 1.204 1.00 57.18 81 ARG A N 1
ATOM 630 C CA . ARG A 1 81 ? 1.821 29.338 1.017 1.00 56.63 81 ARG A CA 1
ATOM 631 C C . ARG A 1 81 ? 2.344 29.180 -0.410 1.00 56.16 81 ARG A C 1
ATOM 632 O O . ARG A 1 81 ? 1.935 29.916 -1.304 1.00 56.16 81 ARG A O 1
ATOM 640 N N . ARG A 1 82 ? 3.233 28.220 -0.633 1.00 55.83 82 ARG A N 1
ATOM 641 C CA . ARG A 1 82 ? 3.775 28.019 -1.970 1.00 55.56 82 ARG A CA 1
ATOM 642 C C . ARG A 1 82 ? 3.595 26.616 -2.514 1.00 53.51 82 ARG A C 1
ATOM 643 O O . ARG A 1 82 ? 4.564 25.906 -2.784 1.00 54.71 82 ARG A O 1
ATOM 651 N N . ASP A 1 83 ? 2.338 26.230 -2.675 1.00 50.08 83 ASP A N 1
ATOM 652 C CA . ASP A 1 83 ? 1.981 24.930 -3.210 1.00 47.21 83 ASP A CA 1
ATOM 653 C C . ASP A 1 83 ? 0.577 25.028 -3.802 1.00 43.92 83 ASP A C 1
ATOM 654 O O . ASP A 1 83 ? -0.144 25.994 -3.551 1.00 40.22 83 ASP A O 1
ATOM 659 N N . VAL A 1 84 ? 0.206 24.028 -4.595 1.00 39.98 84 VAL A N 1
ATOM 660 C CA . VAL A 1 84 ? -1.097 23.991 -5.239 1.00 36.66 84 VAL A CA 1
ATOM 661 C C . VAL A 1 84 ? -2.215 24.065 -4.214 1.00 34.24 84 VAL A C 1
ATOM 662 O O . VAL A 1 84 ? -2.145 23.423 -3.169 1.00 35.79 84 VAL A O 1
ATOM 666 N N . PHE A 1 85 ? -3.244 24.857 -4.501 1.00 30.26 85 PHE A N 1
ATOM 667 C CA . PHE A 1 85 ? -4.351 24.967 -3.567 1.00 28.15 85 PHE A CA 1
ATOM 668 C C . PHE A 1 85 ? -5.701 25.238 -4.208 1.00 26.81 85 PHE A C 1
ATOM 669 O O . PHE A 1 85 ? -5.817 25.843 -5.283 1.00 24.33 85 PHE A O 1
ATOM 677 N N . PHE A 1 86 ? -6.725 24.776 -3.511 1.00 27.01 86 PHE A N 1
ATOM 678 C CA . PHE A 1 86 ? -8.093 24.946 -3.931 1.00 27.95 86 PHE A CA 1
ATOM 679 C C . PHE A 1 86 ? -8.648 26.158 -3.223 1.00 27.45 86 PHE A C 1
ATOM 680 O O . PHE A 1 86 ? -8.342 26.391 -2.056 1.00 29.17 86 PHE A O 1
ATOM 688 N N . TRP A 1 87 ? -9.477 26.916 -3.923 1.00 24.12 87 TRP A N 1
ATOM 689 C CA . TRP A 1 87 ? -10.102 28.080 -3.333 1.00 26.28 87 TRP A CA 1
ATOM 690 C C . TRP A 1 87 ? -11.538 28.200 -3.829 1.00 28.49 87 TRP A C 1
ATOM 691 O O . TRP A 1 87 ? -11.870 27.737 -4.917 1.00 29.70 87 TRP A O 1
ATOM 702 N N . THR A 1 88 ? -12.393 28.805 -3.019 1.00 30.37 88 THR A N 1
ATOM 703 C CA . THR A 1 88 ? -13.776 29.004 -3.407 1.00 34.72 88 THR A CA 1
ATOM 704 C C . THR A 1 88 ? -14.337 30.276 -2.780 1.00 37.70 88 THR A C 1
ATOM 705 O O . THR A 1 88 ? -14.125 30.546 -1.594 1.00 38.21 88 THR A O 1
ATOM 709 N N . ALA A 1 89 ? -15.033 31.070 -3.589 1.00 40.24 89 ALA A N 1
ATOM 710 C CA . ALA A 1 89 ? -15.636 32.308 -3.114 1.00 42.99 89 ALA A CA 1
ATOM 711 C C . ALA A 1 89 ? -16.604 31.973 -1.984 1.00 45.62 89 ALA A C 1
ATOM 712 O O . ALA A 1 89 ? -16.927 32.810 -1.148 1.00 45.51 89 ALA A O 1
ATOM 714 N N . ASP A 1 90 ? -17.056 30.728 -1.973 1.00 49.37 90 ASP A N 1
ATOM 715 C CA . ASP A 1 90 ? -17.978 30.241 -0.961 1.00 53.19 90 ASP A CA 1
ATOM 716 C C . ASP A 1 90 ? -17.167 29.992 0.312 1.00 54.13 90 ASP A C 1
ATOM 717 O O . ASP A 1 90 ? -17.394 29.020 1.036 1.00 54.58 90 ASP A O 1
ATOM 722 N N . ALA A 1 91 ? -16.210 30.881 0.566 1.00 53.95 91 ALA A N 1
ATOM 723 C CA . ALA A 1 91 ? -15.342 30.788 1.734 1.00 54.15 91 ALA A CA 1
ATOM 724 C C . ALA A 1 91 ? -14.801 32.167 2.119 1.00 54.61 91 ALA A C 1
ATOM 725 O O . ALA A 1 91 ? -13.901 32.290 2.947 1.00 55.16 91 ALA A O 1
ATOM 727 N N . TRP A 1 92 ? -15.350 33.202 1.493 1.00 55.13 92 TRP A N 1
ATOM 728 C CA . TRP A 1 92 ? -14.971 34.578 1.781 1.00 55.21 92 TRP A CA 1
ATOM 729 C C . TRP A 1 92 ? -16.255 35.259 2.266 1.00 58.29 92 TRP A C 1
ATOM 730 O O . TRP A 1 92 ? -16.852 36.060 1.548 1.00 57.46 92 TRP A O 1
ATOM 741 N N . PRO A 1 93 ? -16.703 34.933 3.492 1.00 61.52 93 PRO A N 1
ATOM 742 C CA . PRO A 1 93 ? -17.921 35.505 4.075 1.00 64.17 93 PRO A CA 1
ATOM 743 C C . PRO A 1 93 ? -18.047 37.019 3.903 1.00 66.50 93 PRO A C 1
ATOM 744 O O . PRO A 1 93 ? -17.060 37.759 4.009 1.00 66.64 93 PRO A O 1
ATOM 748 N N . ALA A 1 94 ? -19.273 37.463 3.638 1.00 68.32 94 ALA A N 1
ATOM 749 C CA . ALA A 1 94 ? -19.560 38.877 3.431 1.00 70.77 94 ALA A CA 1
ATOM 750 C C . ALA A 1 94 ? -20.116 39.552 4.681 1.00 72.64 94 ALA A C 1
ATOM 751 O O . ALA A 1 94 ? -19.362 40.114 5.480 1.00 73.97 94 ALA A O 1
ATOM 753 N N . ARG A 1 95 ? -21.438 39.495 4.839 1.00 73.02 95 ARG A N 1
ATOM 754 C CA . ARG A 1 95 ? -22.111 40.112 5.980 1.00 73.06 95 ARG A CA 1
ATOM 755 C C . ARG A 1 95 ? -21.808 41.613 6.034 1.00 72.71 95 ARG A C 1
ATOM 756 O O . ARG A 1 95 ? -21.513 42.159 7.099 1.00 73.59 95 ARG A O 1
ATOM 758 N N . GLY A 1 96 ? -21.882 42.271 4.878 1.00 71.65 96 GLY A N 1
ATOM 759 C CA . GLY A 1 96 ? -21.614 43.700 4.806 1.00 69.59 96 GLY A CA 1
ATOM 760 C C . GLY A 1 96 ? -21.344 44.162 3.384 1.00 67.54 96 GLY A C 1
ATOM 761 O O . GLY A 1 96 ? -21.520 43.394 2.440 1.00 67.46 96 GLY A O 1
ATOM 762 N N . SER A 1 97 ? -20.925 45.415 3.222 1.00 65.38 97 SER A N 1
ATOM 763 C CA . SER A 1 97 ? -20.632 45.946 1.896 1.00 63.26 97 SER A CA 1
ATOM 764 C C . SER A 1 97 ? -19.162 46.352 1.781 1.00 62.27 97 SER A C 1
ATOM 765 O O . SER A 1 97 ? -18.833 47.443 1.300 1.00 63.76 97 SER A O 1
ATOM 768 N N . SER A 1 98 ? -18.282 45.459 2.226 1.00 59.79 98 SER A N 1
ATOM 769 C CA . SER A 1 98 ? -16.840 45.688 2.169 1.00 55.50 98 SER A CA 1
ATOM 770 C C . SER A 1 98 ? -16.371 45.537 0.723 1.00 53.28 98 SER A C 1
ATOM 771 O O . SER A 1 98 ? -17.094 44.999 -0.119 1.00 52.77 98 SER A O 1
ATOM 774 N N . PRO A 1 99 ? -15.151 46.003 0.415 1.00 51.08 99 PRO A N 1
ATOM 775 C CA . PRO A 1 99 ? -14.664 45.872 -0.961 1.00 48.59 99 PRO A CA 1
ATOM 776 C C . PRO A 1 99 ? -14.507 44.389 -1.296 1.00 46.45 99 PRO A C 1
ATOM 777 O O . PRO A 1 99 ? -14.529 43.989 -2.461 1.00 44.51 99 PRO A O 1
ATOM 781 N N . LEU A 1 100 ? -14.369 43.584 -0.247 1.00 43.13 100 LEU A N 1
ATOM 782 C CA . LEU A 1 100 ? -14.206 42.146 -0.378 1.00 41.91 100 LEU A CA 1
ATOM 783 C C . LEU A 1 100 ? -15.500 41.482 -0.847 1.00 40.38 100 LEU A C 1
ATOM 784 O O . LEU A 1 100 ? -15.458 40.526 -1.621 1.00 39.50 100 LEU A O 1
ATOM 789 N N . ARG A 1 101 ? -16.649 41.976 -0.390 1.00 38.91 101 ARG A N 1
ATOM 790 C CA . ARG A 1 101 ? -17.903 41.378 -0.825 1.00 38.64 101 ARG A CA 1
ATOM 791 C C . ARG A 1 101 ? -18.208 41.789 -2.255 1.00 37.89 101 ARG A C 1
ATOM 792 O O . ARG A 1 101 ? -18.810 41.030 -3.013 1.00 35.87 101 ARG A O 1
ATOM 800 N N . ARG A 1 102 ? -17.801 42.999 -2.612 1.00 35.81 102 ARG A N 1
ATOM 801 C CA . ARG A 1 102 ? -18.026 43.505 -3.952 1.00 36.35 102 ARG A CA 1
ATOM 802 C C . ARG A 1 102 ? -17.175 42.694 -4.922 1.00 34.66 102 ARG A C 1
ATOM 803 O O . ARG A 1 102 ? -17.632 42.326 -6.005 1.00 34.04 102 ARG A O 1
ATOM 811 N N . PHE A 1 103 ? -15.936 42.407 -4.532 1.00 32.53 103 PHE A N 1
ATOM 812 C CA . PHE A 1 103 ? -15.050 41.624 -5.383 1.00 30.90 103 PHE A CA 1
ATOM 813 C C . PHE A 1 103 ? -15.617 40.222 -5.582 1.00 28.68 103 PHE A C 1
ATOM 814 O O . PHE A 1 103 ? -15.647 39.711 -6.704 1.00 28.48 103 PHE A O 1
ATOM 822 N N . ARG A 1 104 ? -16.058 39.610 -4.489 1.00 27.00 104 ARG A N 1
ATOM 823 C CA . ARG A 1 104 ? -16.603 38.260 -4.529 1.00 30.48 104 ARG A CA 1
ATOM 824 C C . ARG A 1 104 ? -17.857 38.152 -5.390 1.00 31.07 104 ARG A C 1
ATOM 825 O O . ARG A 1 104 ? -17.983 37.237 -6.202 1.00 31.04 104 ARG A O 1
ATOM 833 N N . ASP A 1 105 ? -18.780 39.090 -5.228 1.00 31.41 105 ASP A N 1
ATOM 834 C CA . ASP A 1 105 ? -20.006 39.051 -6.008 1.00 32.21 105 ASP A CA 1
ATOM 835 C C . ASP A 1 105 ? -19.765 39.304 -7.488 1.00 32.43 105 ASP A C 1
ATOM 836 O O . ASP A 1 105 ? -20.427 38.707 -8.337 1.00 32.59 105 ASP A O 1
ATOM 841 N N . GLU A 1 106 ? -18.822 40.184 -7.807 1.00 31.11 106 GLU A N 1
ATOM 842 C CA . GLU A 1 106 ? -18.537 40.469 -9.210 1.00 31.64 106 GLU A CA 1
ATOM 843 C C . GLU A 1 106 ? -17.841 39.279 -9.875 1.00 30.50 106 GLU A C 1
ATOM 844 O O . GLU A 1 106 ? -18.124 38.947 -11.028 1.00 30.65 106 GLU A O 1
ATOM 850 N N . ALA A 1 107 ? -16.938 38.628 -9.150 1.00 30.47 107 ALA A N 1
ATOM 851 C CA . ALA A 1 107 ? -16.258 37.463 -9.703 1.00 28.06 107 ALA A CA 1
ATOM 852 C C . ALA A 1 107 ? -17.330 36.411 -10.003 1.00 27.65 107 ALA A C 1
ATOM 853 O O . ALA A 1 107 ? -17.363 35.833 -11.091 1.00 27.02 107 ALA A O 1
ATOM 855 N N . ILE A 1 108 ? -18.217 36.176 -9.045 1.00 25.90 108 ILE A N 1
ATOM 856 C CA . ILE A 1 108 ? -19.287 35.202 -9.244 1.00 28.31 108 ILE A CA 1
ATOM 857 C C . ILE A 1 108 ? -20.149 35.525 -10.474 1.00 28.95 108 ILE A C 1
ATOM 858 O O . ILE A 1 108 ? -20.420 34.644 -11.295 1.00 28.26 108 ILE A O 1
ATOM 863 N N . SER A 1 109 ? -20.544 36.786 -10.621 1.00 29.16 109 SER A N 1
ATOM 864 C CA . SER A 1 109 ? -21.359 37.199 -11.760 1.00 31.22 109 SER A CA 1
ATOM 865 C C . SER A 1 109 ? -20.640 36.983 -13.084 1.00 32.04 109 SER A C 1
ATOM 866 O O . SER A 1 109 ? -21.264 37.003 -14.148 1.00 35.43 109 SER A O 1
ATOM 869 N N . HIS A 1 110 ? -19.324 36.808 -13.034 1.00 30.88 110 HIS A N 1
ATOM 870 C CA . HIS A 1 110 ? -18.571 36.602 -14.256 1.00 29.76 110 HIS A CA 1
ATOM 871 C C . HIS A 1 110 ? -18.169 35.144 -14.455 1.00 29.50 110 HIS A C 1
ATOM 872 O O . HIS A 1 110 ? -17.339 34.832 -15.301 1.00 31.81 110 HIS A O 1
ATOM 879 N N . GLY A 1 111 ? -18.788 34.264 -13.672 1.00 28.66 111 GLY A N 1
ATOM 880 C CA . GLY A 1 111 ? -18.544 32.839 -13.778 1.00 28.88 111 GLY A CA 1
ATOM 881 C C . GLY A 1 111 ? -17.353 32.261 -13.040 1.00 28.16 111 GLY A C 1
ATOM 882 O O . GLY A 1 111 ? -17.017 31.096 -13.227 1.00 27.46 111 GLY A O 1
ATOM 883 N N . ILE A 1 112 ? -16.710 33.066 -12.207 1.00 28.37 112 ILE A N 1
ATOM 884 C CA . ILE A 1 112 ? -15.541 32.611 -11.461 1.00 29.37 112 ILE A CA 1
ATOM 885 C C . ILE A 1 112 ? -15.992 32.375 -10.027 1.00 29.03 112 ILE A C 1
ATOM 886 O O . ILE A 1 112 ? -16.193 33.320 -9.284 1.00 32.76 112 ILE A O 1
ATOM 891 N N . ARG A 1 113 ? -16.162 31.121 -9.636 1.00 28.40 113 ARG A N 1
ATOM 892 C CA . ARG A 1 113 ? -16.601 30.831 -8.280 1.00 26.94 113 ARG A CA 1
ATOM 893 C C . ARG A 1 113 ? -15.583 29.992 -7.497 1.00 28.14 113 ARG A C 1
ATOM 894 O O . ARG A 1 113 ? -15.344 30.239 -6.315 1.00 27.52 113 ARG A O 1
ATOM 902 N N . CYS A 1 114 ? -14.977 29.013 -8.165 1.00 29.45 114 CYS A N 1
ATOM 903 C CA . CYS A 1 114 ? -14.005 28.114 -7.538 1.00 30.94 114 CYS A CA 1
ATOM 904 C C . CYS A 1 114 ? -12.868 27.826 -8.483 1.00 27.89 114 CYS A C 1
ATOM 905 O O . CYS A 1 114 ? -12.977 28.059 -9.694 1.00 25.78 114 CYS A O 1
ATOM 908 N N . GLY A 1 115 ? -11.791 27.279 -7.927 1.00 22.90 115 GLY A N 1
ATOM 909 C CA . GLY A 1 115 ? -10.656 26.932 -8.747 1.00 22.89 115 GLY A CA 1
ATOM 910 C C . GLY A 1 115 ? -9.502 26.348 -7.968 1.00 24.81 115 GLY A C 1
ATOM 911 O O . GLY A 1 115 ? -9.549 26.196 -6.738 1.00 22.36 115 GLY A O 1
ATOM 912 N N . VAL A 1 116 ? -8.470 25.991 -8.714 1.00 23.60 116 VAL A N 1
ATOM 913 C CA . VAL A 1 116 ? -7.245 25.467 -8.149 1.00 25.74 116 VAL A CA 1
ATOM 914 C C . VAL A 1 116 ? -6.151 26.373 -8.714 1.00 24.93 116 VAL A C 1
ATOM 915 O O . VAL A 1 116 ? -6.168 26.756 -9.895 1.00 24.14 116 VAL A O 1
ATOM 919 N N . THR A 1 117 ? -5.209 26.746 -7.864 1.00 24.12 117 THR A N 1
ATOM 920 C CA . THR A 1 117 ? -4.135 27.610 -8.309 1.00 23.59 117 THR A CA 1
ATOM 921 C C . THR A 1 117 ? -2.787 26.966 -8.049 1.00 24.78 117 THR A C 1
ATOM 922 O O . THR A 1 117 ? -2.594 26.273 -7.049 1.00 27.17 117 THR A O 1
ATOM 926 N N . ILE A 1 118 ? -1.861 27.176 -8.973 1.00 25.54 118 ILE A N 1
ATOM 927 C CA . ILE A 1 118 ? -0.510 26.649 -8.845 1.00 25.44 118 ILE A CA 1
ATOM 928 C C . ILE A 1 118 ? 0.365 27.873 -8.665 1.00 23.72 118 ILE A C 1
ATOM 929 O O . ILE A 1 118 ? 0.545 28.647 -9.598 1.00 22.22 118 ILE A O 1
ATOM 934 N N . PRO A 1 119 ? 0.905 28.077 -7.456 1.00 25.65 119 PRO A N 1
ATOM 935 C CA . PRO A 1 119 ? 1.757 29.248 -7.211 1.00 27.06 119 PRO A CA 1
ATOM 936 C C . PRO A 1 119 ? 3.260 29.005 -7.273 1.00 29.00 119 PRO A C 1
ATOM 937 O O . PRO A 1 119 ? 3.761 28.001 -6.774 1.00 31.26 119 PRO A O 1
ATOM 941 N N . VAL A 1 120 ? 3.977 29.944 -7.877 1.00 29.61 120 VAL A N 1
ATOM 942 C CA . VAL A 1 120 ? 5.426 29.857 -7.969 1.00 31.21 120 VAL A CA 1
ATOM 943 C C . VAL A 1 120 ? 6.059 31.235 -7.770 1.00 31.68 120 VAL A C 1
ATOM 944 O O . VAL A 1 120 ? 5.652 32.226 -8.384 1.00 31.32 120 VAL A O 1
ATOM 948 N N . GLU A 1 121 ? 7.037 31.299 -6.877 1.00 32.63 121 GLU A N 1
ATOM 949 C CA . GLU A 1 121 ? 7.751 32.544 -6.633 1.00 32.76 121 GLU A CA 1
ATOM 950 C C . GLU A 1 121 ? 8.908 32.610 -7.624 1.00 30.15 121 GLU A C 1
ATOM 951 O O . GLU A 1 121 ? 9.789 31.757 -7.620 1.00 27.71 121 GLU A O 1
ATOM 957 N N . GLY A 1 122 ? 8.891 33.624 -8.482 1.00 30.32 122 GLY A N 1
ATOM 958 C CA . GLY A 1 122 ? 9.938 33.771 -9.472 1.00 29.69 122 GLY A CA 1
ATOM 959 C C . GLY A 1 122 ? 11.153 34.554 -9.004 1.00 30.52 122 GLY A C 1
ATOM 960 O O . GLY A 1 122 ? 11.390 34.737 -7.808 1.00 29.44 122 GLY A O 1
ATOM 961 N N . SER A 1 123 ? 11.928 35.028 -9.965 1.00 30.95 123 SER A N 1
ATOM 962 C CA . SER A 1 123 ? 13.132 35.780 -9.659 1.00 33.64 123 SER A CA 1
ATOM 963 C C . SER A 1 123 ? 12.812 37.215 -9.283 1.00 33.73 123 SER A C 1
ATOM 964 O O . SER A 1 123 ? 11.868 37.808 -9.800 1.00 33.17 123 SER A O 1
ATOM 967 N N . TYR A 1 124 ? 13.614 37.754 -8.371 1.00 34.96 124 TYR A N 1
ATOM 968 C CA . TYR A 1 124 ? 13.478 39.123 -7.904 1.00 35.40 124 TYR A CA 1
ATOM 969 C C . TYR A 1 124 ? 12.113 39.483 -7.336 1.00 36.01 124 TYR A C 1
ATOM 970 O O . TYR A 1 124 ? 11.576 40.546 -7.632 1.00 33.65 124 TYR A O 1
ATOM 979 N N . GLY A 1 125 ? 11.558 38.596 -6.513 1.00 37.48 125 GLY A N 1
ATOM 980 C CA . GLY A 1 125 ? 10.268 38.864 -5.896 1.00 38.96 125 GLY A CA 1
ATOM 981 C C . GLY A 1 125 ? 9.072 38.825 -6.829 1.00 39.49 125 GLY A C 1
ATOM 982 O O . GLY A 1 125 ? 7.983 39.261 -6.467 1.00 37.35 125 GLY A O 1
ATOM 983 N N . SER A 1 126 ? 9.282 38.314 -8.036 1.00 41.18 126 SER A N 1
ATOM 984 C CA . SER A 1 126 ? 8.225 38.194 -9.029 1.00 40.80 126 SER A CA 1
ATOM 985 C C . SER A 1 126 ? 7.344 37.026 -8.629 1.00 40.56 12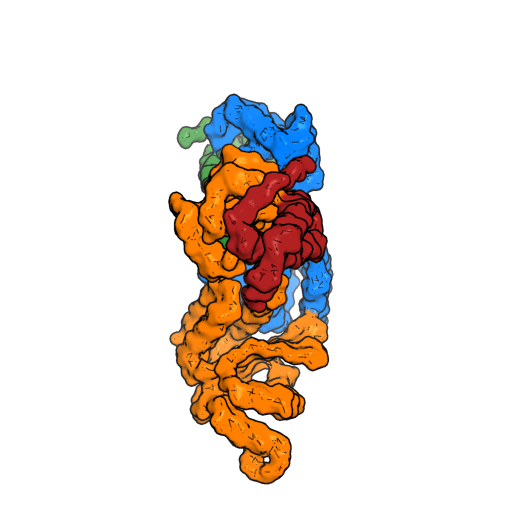6 SER A C 1
ATOM 986 O O . SER A 1 126 ? 7.833 36.003 -8.166 1.00 42.70 126 SER A O 1
ATOM 989 N N . ALA A 1 127 ? 6.040 37.174 -8.796 1.00 38.86 127 ALA A N 1
ATOM 990 C CA . ALA A 1 127 ? 5.131 36.097 -8.444 1.00 36.52 127 ALA A CA 1
ATOM 991 C C . ALA A 1 127 ? 4.349 35.667 -9.670 1.00 34.94 127 ALA A C 1
ATOM 992 O O . ALA A 1 127 ? 3.902 36.499 -10.465 1.00 34.70 127 ALA A O 1
ATOM 994 N N . MET A 1 128 ? 4.208 34.362 -9.844 1.00 32.96 128 MET A N 1
ATOM 995 C CA . MET A 1 128 ? 3.441 33.864 -10.967 1.00 32.21 128 MET A CA 1
ATOM 996 C C . MET A 1 128 ? 2.546 32.711 -10.542 1.00 30.36 128 MET A C 1
ATOM 997 O O . MET A 1 128 ? 2.798 32.026 -9.547 1.00 28.07 128 MET A O 1
ATOM 1002 N N . MET A 1 129 ? 1.464 32.522 -11.276 1.00 29.64 129 MET A N 1
ATOM 1003 C CA . MET A 1 129 ? 0.539 31.463 -10.942 1.00 30.21 129 MET A CA 1
ATOM 1004 C C . MET A 1 129 ? -0.345 31.103 -12.112 1.00 29.24 129 MET A C 1
ATOM 1005 O O . MET A 1 129 ? -0.604 31.925 -13.000 1.00 28.14 129 MET A O 1
ATOM 1010 N N . LEU A 1 130 ? -0.794 29.858 -12.111 1.00 27.16 130 LEU A N 1
ATOM 1011 C CA . LEU A 1 130 ? -1.676 29.376 -13.150 1.00 25.60 130 LEU A CA 1
ATOM 1012 C C . LEU A 1 130 ? -2.876 28.808 -12.429 1.00 24.36 130 LEU A C 1
ATOM 1013 O O . LEU A 1 130 ? -2.725 27.998 -11.516 1.00 26.25 130 LEU A O 1
ATOM 1018 N N . THR A 1 131 ? -4.068 29.267 -12.788 1.00 24.27 131 THR A N 1
ATOM 1019 C CA . THR A 1 131 ? -5.264 28.734 -12.154 1.00 27.19 131 THR A CA 1
ATOM 1020 C C . THR A 1 131 ? -6.333 28.322 -13.153 1.00 25.65 131 THR A C 1
ATOM 1021 O O . THR A 1 131 ? -6.394 28.837 -14.266 1.00 27.61 131 THR A O 1
ATOM 1025 N N . PHE A 1 132 ? -7.153 27.365 -12.739 1.00 25.20 132 PHE A N 1
ATOM 1026 C CA . PHE A 1 132 ? -8.261 26.853 -13.537 1.00 23.21 132 PHE A CA 1
ATOM 1027 C C . PHE A 1 132 ? -9.494 27.113 -12.708 1.00 22.63 132 PHE A C 1
ATOM 1028 O O . PHE A 1 132 ? -9.585 26.703 -11.547 1.00 23.56 132 PHE A O 1
ATOM 1036 N N . ALA A 1 133 ? -10.440 27.826 -13.299 1.00 23.70 133 ALA A N 1
ATOM 1037 C CA . ALA A 1 133 ? -11.655 28.220 -12.603 1.00 23.75 133 ALA A CA 1
ATOM 1038 C C . ALA A 1 133 ? -12.947 27.607 -13.128 1.00 25.37 133 ALA A C 1
ATOM 1039 O O . ALA A 1 133 ? -13.039 27.183 -14.279 1.00 26.53 133 ALA A O 1
ATOM 1041 N N . SER A 1 134 ? -13.959 27.618 -12.274 1.00 26.99 134 SER A N 1
ATOM 1042 C CA . SER A 1 134 ? -15.263 27.076 -12.599 1.00 28.65 134 SER A CA 1
ATOM 1043 C C . SER A 1 134 ? -16.402 27.849 -11.929 1.00 30.23 134 SER A C 1
ATOM 1044 O O . SER A 1 134 ? -16.238 28.420 -10.852 1.00 30.24 134 SER A O 1
ATOM 1047 N N . PRO A 1 135 ? -17.573 27.898 -12.579 1.00 30.16 135 PRO A N 1
ATOM 1048 C CA . PRO A 1 135 ? -18.718 28.604 -11.997 1.00 30.08 135 PRO A CA 1
ATOM 1049 C C . PRO A 1 135 ? -19.444 27.714 -10.968 1.00 31.40 135 PRO A C 1
ATOM 1050 O O . PRO A 1 135 ? -20.299 28.183 -10.209 1.00 30.28 135 PRO A O 1
ATOM 1054 N N . GLU A 1 136 ? -19.093 26.429 -10.937 1.00 30.63 136 GLU A N 1
ATOM 1055 C CA . GLU A 1 136 ? -19.712 25.507 -9.993 1.00 30.99 136 GLU A CA 1
ATOM 1056 C C . GLU A 1 136 ? -19.070 25.650 -8.616 1.00 31.76 136 GLU A C 1
ATOM 1057 O O . GLU A 1 136 ? -18.052 26.320 -8.476 1.00 30.36 136 GLU A O 1
ATOM 1063 N N . ARG A 1 137 ? -19.644 24.996 -7.610 1.00 32.49 137 ARG A N 1
ATOM 1064 C CA . ARG A 1 137 ? -19.156 25.134 -6.239 1.00 36.39 137 ARG A CA 1
ATOM 1065 C C . ARG A 1 137 ? -17.921 24.370 -5.753 1.00 38.42 137 ARG A C 1
ATOM 1066 O O . ARG A 1 137 ? -17.146 24.912 -4.963 1.00 40.51 137 ARG A O 1
ATOM 1074 N N . LYS A 1 138 ? -17.705 23.139 -6.197 1.00 38.90 138 LYS A N 1
ATOM 1075 C CA . LYS A 1 138 ? -16.569 22.397 -5.661 1.00 40.04 138 LYS A CA 1
ATOM 1076 C C . LYS A 1 138 ? -15.825 21.465 -6.614 1.00 38.88 138 LYS A C 1
ATOM 1077 O O . LYS A 1 138 ? -15.888 20.246 -6.474 1.00 39.69 138 LYS A O 1
ATOM 1083 N N . VAL A 1 139 ? -15.115 22.042 -7.574 1.00 37.16 139 VAL A N 1
ATOM 1084 C CA . VAL A 1 139 ? -14.336 21.262 -8.532 1.00 36.65 139 VAL A CA 1
ATOM 1085 C C . VAL A 1 139 ? -12.894 21.330 -8.034 1.00 36.47 139 VAL A C 1
ATOM 1086 O O . VAL A 1 139 ? -12.180 22.299 -8.303 1.00 37.70 139 VAL A O 1
ATOM 1090 N N . ASP A 1 140 ? -12.466 20.300 -7.309 1.00 35.01 140 ASP A N 1
ATOM 1091 C CA . ASP A 1 140 ? -11.132 20.294 -6.723 1.00 32.81 140 ASP A CA 1
ATOM 1092 C C . ASP A 1 140 ? -10.231 19.129 -7.111 1.00 31.89 140 ASP A C 1
ATOM 1093 O O . ASP A 1 140 ? -10.441 17.999 -6.681 1.00 33.44 140 ASP A O 1
ATOM 1098 N N . ILE A 1 141 ? -9.211 19.430 -7.909 1.00 29.86 141 ILE A N 1
ATOM 1099 C CA . ILE A 1 141 ? -8.242 18.440 -8.353 1.00 28.27 141 ILE A CA 1
ATOM 1100 C C . ILE A 1 141 ? -6.922 18.597 -7.587 1.00 29.22 141 ILE A C 1
ATOM 1101 O O . ILE A 1 141 ? -5.969 17.863 -7.843 1.00 27.63 141 ILE A O 1
ATOM 1106 N N . SER A 1 142 ? -6.864 19.537 -6.642 1.00 28.92 142 SER A N 1
ATOM 1107 C CA . SER A 1 142 ? -5.626 19.748 -5.899 1.00 31.46 142 SER A CA 1
ATOM 1108 C C . SER A 1 142 ? -5.146 18.474 -5.194 1.00 32.23 142 SER A C 1
ATOM 1109 O O . SER A 1 142 ? -3.947 18.278 -5.000 1.00 31.62 142 SER A O 1
ATOM 1112 N N . GLY A 1 143 ? -6.082 17.597 -4.843 1.00 34.20 143 GLY A N 1
ATOM 1113 C CA . GLY A 1 143 ? -5.717 16.365 -4.160 1.00 36.50 143 GLY A CA 1
ATOM 1114 C C . GLY A 1 143 ? -5.028 15.299 -5.003 1.00 37.45 143 GLY A C 1
ATOM 1115 O O . GLY A 1 143 ? -4.384 14.407 -4.452 1.00 39.18 143 GLY A O 1
ATOM 1116 N N . VAL A 1 144 ? -5.148 15.381 -6.328 1.00 36.77 144 VAL A N 1
ATOM 1117 C CA . VAL A 1 144 ? -4.535 14.387 -7.204 1.00 34.85 144 VAL A CA 1
ATOM 1118 C C . VAL A 1 144 ? -3.482 14.935 -8.159 1.00 35.93 144 VAL A C 1
ATOM 1119 O O . VAL A 1 144 ? -2.742 14.160 -8.756 1.00 37.62 144 VAL A O 1
ATOM 1123 N N . LEU A 1 145 ? -3.405 16.257 -8.301 1.00 34.51 145 LEU A N 1
ATOM 1124 C CA . LEU A 1 145 ? -2.434 16.871 -9.210 1.00 36.17 145 LEU A CA 1
ATOM 1125 C C . LEU A 1 145 ? -1.017 16.731 -8.662 1.00 35.81 145 LEU A C 1
ATOM 1126 O O . LEU A 1 145 ? -0.742 17.145 -7.531 1.00 38.02 145 LEU A O 1
ATOM 1131 N N . ASP A 1 146 ? -0.115 16.137 -9.437 1.00 34.11 146 ASP A N 1
ATOM 1132 C CA . ASP A 1 146 ? 1.254 15.998 -8.955 1.00 35.04 146 ASP A CA 1
ATOM 1133 C C . ASP A 1 146 ? 1.874 17.390 -8.835 1.00 33.31 146 ASP A C 1
ATOM 1134 O O . ASP A 1 146 ? 1.931 18.148 -9.800 1.00 30.30 146 ASP A O 1
ATOM 1139 N N . PRO A 1 147 ? 2.337 17.743 -7.636 1.00 33.02 147 PRO A N 1
ATOM 1140 C CA . PRO A 1 147 ? 2.950 19.045 -7.385 1.00 33.06 147 PRO A CA 1
ATOM 1141 C C . PRO A 1 147 ? 4.115 19.410 -8.292 1.00 32.17 147 PRO A C 1
ATOM 1142 O O . PRO A 1 147 ? 4.171 20.524 -8.796 1.00 33.22 147 PRO A O 1
ATOM 1146 N N . LYS A 1 148 ? 5.043 18.480 -8.497 1.00 31.99 148 LYS A N 1
ATOM 1147 C CA . LYS A 1 148 ? 6.216 18.743 -9.331 1.00 31.84 148 LYS A CA 1
ATOM 1148 C C . LYS A 1 148 ? 5.834 18.972 -10.785 1.00 30.07 148 LYS A C 1
ATOM 1149 O O . LYS A 1 148 ? 6.429 19.795 -11.484 1.00 28.65 148 LYS A O 1
ATOM 1155 N N . LYS A 1 149 ? 4.835 18.230 -11.236 1.00 29.58 149 LYS A N 1
ATOM 1156 C CA . LYS A 1 149 ? 4.379 18.323 -12.613 1.00 29.86 149 LYS A CA 1
ATOM 1157 C C . LYS A 1 149 ? 3.597 19.627 -12.825 1.00 27.92 149 LYS A C 1
ATOM 1158 O O . LYS A 1 149 ? 3.657 20.230 -13.896 1.00 26.18 149 LYS A O 1
ATOM 1164 N N . ALA A 1 150 ? 2.880 20.062 -11.795 1.00 26.41 150 ALA A N 1
ATOM 1165 C CA . ALA A 1 150 ? 2.111 21.298 -11.873 1.00 25.47 150 ALA A CA 1
ATOM 1166 C C . ALA A 1 150 ? 3.070 22.480 -11.997 1.00 27.08 150 ALA A C 1
ATOM 1167 O O . ALA A 1 150 ? 2.802 23.431 -12.732 1.00 26.85 150 ALA A O 1
ATOM 1169 N N . VAL A 1 151 ? 4.186 22.417 -11.274 1.00 27.04 151 VAL A N 1
ATOM 1170 C CA . VAL A 1 151 ? 5.187 23.477 -11.334 1.00 27.91 151 VAL A CA 1
ATOM 1171 C C . VAL A 1 151 ? 5.793 23.499 -12.734 1.00 28.69 151 VAL A C 1
ATOM 1172 O O . VAL A 1 151 ? 5.972 24.570 -13.328 1.00 28.22 151 VAL A O 1
ATOM 1176 N N . GLN A 1 152 ? 6.096 22.310 -13.257 1.00 29.18 152 GLN A N 1
ATOM 1177 C CA . GLN A 1 152 ? 6.666 22.168 -14.595 1.00 29.71 152 GLN A CA 1
ATOM 1178 C C . GLN A 1 152 ? 5.777 22.871 -15.619 1.00 28.11 152 GLN A C 1
ATOM 1179 O O . GLN A 1 152 ? 6.262 23.635 -16.453 1.00 30.63 152 GLN A O 1
ATOM 1185 N N . LEU A 1 153 ? 4.478 22.600 -15.549 1.00 28.56 153 LEU A N 1
ATOM 1186 C CA . LEU A 1 153 ? 3.501 23.216 -16.440 1.00 28.01 153 LEU A CA 1
ATOM 1187 C C . LEU A 1 153 ? 3.563 24.738 -16.322 1.00 27.63 153 LEU A C 1
ATOM 1188 O O . LEU A 1 153 ? 3.594 25.435 -17.329 1.00 28.67 153 LEU A O 1
ATOM 1193 N N . LEU A 1 154 ? 3.573 25.254 -15.093 1.00 26.55 154 LEU A N 1
ATOM 1194 C CA . LEU A 1 154 ? 3.645 26.699 -14.898 1.00 25.97 154 LEU A CA 1
ATOM 1195 C C . LEU A 1 154 ? 4.910 27.306 -15.517 1.00 23.92 154 LEU A C 1
ATOM 1196 O O . LEU A 1 154 ? 4.859 28.376 -16.114 1.00 27.05 154 LEU A O 1
ATOM 1201 N N . MET A 1 155 ? 6.041 26.627 -15.384 1.00 21.71 155 MET A N 1
ATOM 1202 C CA . MET A 1 155 ? 7.284 27.126 -15.966 1.00 22.70 155 MET A CA 1
ATOM 1203 C C . MET A 1 155 ? 7.206 27.066 -17.497 1.00 23.03 155 MET A C 1
ATOM 1204 O O . MET A 1 155 ? 7.692 27.958 -18.186 1.00 22.87 155 MET A O 1
ATOM 1209 N N . MET A 1 156 ? 6.599 26.010 -18.026 1.00 23.75 156 MET A N 1
ATOM 1210 C CA . MET A 1 156 ? 6.480 25.873 -19.473 1.00 25.57 156 MET A CA 1
ATOM 1211 C C . MET A 1 156 ? 5.644 26.997 -20.048 1.00 25.13 156 MET A C 1
ATOM 1212 O O . MET A 1 156 ? 6.029 27.607 -21.032 1.00 26.28 156 MET A O 1
ATOM 1217 N N . VAL A 1 157 ? 4.490 27.254 -19.439 1.00 27.77 157 VAL A N 1
ATOM 1218 C CA . VAL A 1 157 ? 3.612 28.326 -19.894 1.00 28.57 157 VAL A CA 1
ATOM 1219 C C . VAL A 1 157 ? 4.380 29.635 -19.829 1.00 28.64 157 VAL A C 1
ATOM 1220 O O . VAL A 1 157 ? 4.374 30.433 -20.771 1.00 28.25 157 VAL A O 1
ATOM 1224 N N . HIS A 1 158 ? 5.070 29.848 -18.720 1.00 29.64 158 HIS A N 1
ATOM 1225 C CA . HIS A 1 158 ? 5.830 31.074 -18.574 1.00 29.84 158 HIS A CA 1
ATOM 1226 C C . HIS A 1 158 ? 6.867 31.261 -19.677 1.00 29.97 158 HIS A C 1
ATOM 1227 O O . HIS A 1 158 ? 6.942 32.328 -20.292 1.00 31.72 158 HIS A O 1
ATOM 1234 N N . TYR A 1 159 ? 7.670 30.241 -19.953 1.00 29.06 159 TYR A N 1
ATOM 1235 C CA . TYR A 1 159 ? 8.671 30.419 -20.990 1.00 29.39 159 TYR A CA 1
ATOM 1236 C C . TYR A 1 159 ? 8.146 30.372 -22.414 1.00 29.87 159 TYR A C 1
ATOM 1237 O O . TYR A 1 159 ? 8.692 31.056 -23.293 1.00 30.15 159 TYR A O 1
ATOM 1246 N N . GLN A 1 160 ? 7.099 29.584 -22.654 1.00 30.76 160 GLN A N 1
ATOM 1247 C CA . GLN A 1 160 ? 6.513 29.519 -23.995 1.00 34.59 160 GLN A CA 1
ATOM 1248 C C . GLN A 1 160 ? 6.012 30.919 -24.351 1.00 33.10 160 GLN A C 1
ATOM 1249 O O . GLN A 1 160 ? 6.245 31.412 -25.452 1.00 34.62 160 GLN A O 1
ATOM 1255 N N . LEU A 1 161 ? 5.335 31.563 -23.409 1.00 33.02 161 LEU A N 1
ATOM 1256 C CA . LEU A 1 161 ? 4.831 32.911 -23.641 1.00 35.32 161 LEU A CA 1
ATOM 1257 C C . LEU A 1 161 ? 5.981 33.895 -23.862 1.00 36.63 161 LEU A C 1
ATOM 1258 O O . LEU A 1 161 ? 5.895 34.780 -24.715 1.00 36.68 161 LEU A O 1
ATOM 1263 N N . LYS A 1 162 ? 7.060 33.748 -23.100 1.00 38.13 162 LYS A N 1
ATOM 1264 C CA . LYS A 1 162 ? 8.201 34.639 -23.275 1.00 41.05 162 LYS A CA 1
ATOM 1265 C C . LYS A 1 162 ? 8.803 34.448 -24.663 1.00 42.43 162 LYS A C 1
ATOM 1266 O O . LYS A 1 162 ? 9.279 35.397 -25.275 1.00 43.06 162 LYS A O 1
ATOM 1272 N N . ILE A 1 163 ? 8.774 33.213 -25.154 1.00 45.13 163 ILE A N 1
ATOM 1273 C CA . ILE A 1 163 ? 9.328 32.890 -26.463 1.00 47.51 163 ILE A CA 1
ATOM 1274 C C . ILE A 1 163 ? 8.471 33.419 -27.610 1.00 48.66 163 ILE A C 1
ATOM 1275 O O . ILE A 1 163 ? 8.995 33.835 -28.645 1.00 49.67 163 ILE A O 1
ATOM 1280 N N . ILE A 1 164 ? 7.155 33.398 -27.432 1.00 48.05 164 ILE A N 1
ATOM 1281 C CA . ILE A 1 164 ? 6.257 33.896 -28.461 1.00 47.10 164 ILE A CA 1
ATOM 1282 C C . ILE A 1 164 ? 6.321 35.423 -28.488 1.00 47.63 164 ILE A C 1
ATOM 1283 O O . ILE A 1 164 ? 6.195 36.044 -29.544 1.00 49.25 164 ILE A O 1
ATOM 1288 N N . ALA A 1 165 ? 6.535 36.022 -27.324 1.00 46.84 165 ALA A N 1
ATOM 1289 C CA . ALA A 1 165 ? 6.646 37.469 -27.226 1.00 47.14 165 ALA A CA 1
ATOM 1290 C C . ALA A 1 165 ? 7.919 37.922 -27.928 1.00 47.39 165 ALA A C 1
ATOM 1291 O O . ALA A 1 165 ? 7.975 39.010 -28.502 1.00 47.83 165 ALA A O 1
ATOM 1293 N N . ALA A 1 166 ? 8.943 37.078 -27.873 1.00 47.96 166 ALA A N 1
ATOM 1294 C CA . ALA A 1 166 ? 10.227 37.384 -28.493 1.00 48.41 166 ALA A CA 1
ATOM 1295 C C . ALA A 1 166 ? 10.157 37.274 -30.010 1.00 48.66 166 ALA A C 1
ATOM 1296 O O . ALA A 1 166 ? 10.963 37.871 -30.718 1.00 47.46 166 ALA A O 1
ATOM 1298 N N . LYS A 1 167 ? 9.193 36.510 -30.507 1.00 50.01 167 LYS A N 1
ATOM 1299 C CA . LYS A 1 167 ? 9.046 36.338 -31.944 1.00 51.73 167 LYS A CA 1
ATOM 1300 C C . LYS A 1 167 ? 8.624 37.630 -32.644 1.00 51.29 167 LYS A C 1
ATOM 1301 O O . LYS A 1 167 ? 8.760 37.750 -33.863 1.00 51.69 167 LYS A O 1
ATOM 1307 N N . THR A 1 168 ? 8.121 38.593 -31.874 1.00 50.48 168 THR A N 1
ATOM 1308 C CA . THR A 1 168 ? 7.680 39.874 -32.429 1.00 49.72 168 THR A CA 1
ATOM 1309 C C . THR A 1 168 ? 8.432 41.062 -31.849 1.00 48.13 168 THR A C 1
ATOM 1310 O O . THR A 1 168 ? 8.250 41.408 -30.686 1.00 48.94 168 THR A O 1
ATOM 1314 N N . VAL A 1 169 ? 9.273 41.687 -32.663 1.00 48.46 169 VAL A N 1
ATOM 1315 C CA . VAL A 1 169 ? 10.028 42.858 -32.232 1.00 47.62 169 VAL A CA 1
ATOM 1316 C C . VAL A 1 169 ? 9.352 44.098 -32.809 1.00 48.16 169 VAL A C 1
ATOM 1317 O O . VAL A 1 169 ? 9.383 44.335 -34.019 1.00 48.66 169 VAL A O 1
ATOM 1321 N N . LEU A 1 170 ? 8.730 44.880 -31.935 1.00 46.73 170 LEU A N 1
ATOM 1322 C CA . LEU A 1 170 ? 8.036 46.089 -32.342 1.00 44.80 170 LEU A CA 1
ATOM 1323 C C . LEU A 1 170 ? 8.979 47.285 -32.303 1.00 44.16 170 LEU A C 1
ATOM 1324 O O . LEU A 1 170 ? 9.848 47.363 -31.437 1.00 43.70 170 LEU A O 1
ATOM 1329 N N . ASN A 1 171 ? 8.804 48.204 -33.252 1.00 44.09 171 ASN A N 1
ATOM 1330 C CA . ASN A 1 171 ? 9.607 49.425 -33.335 1.00 43.13 171 ASN A CA 1
ATOM 1331 C C . ASN A 1 171 ? 8.751 50.540 -32.736 1.00 42.61 171 ASN A C 1
ATOM 1332 O O . ASN A 1 171 ? 7.724 50.912 -33.303 1.00 42.07 171 ASN A O 1
ATOM 1337 N N . PRO A 1 172 ? 9.158 51.081 -31.577 1.00 41.56 172 PRO A N 1
ATOM 1338 C CA . PRO A 1 172 ? 8.404 52.152 -30.912 1.00 41.42 172 PRO A CA 1
ATOM 1339 C C . PRO A 1 172 ? 7.967 53.301 -31.819 1.00 42.02 172 PRO A C 1
ATOM 1340 O O . PRO A 1 172 ? 6.904 53.879 -31.618 1.00 42.33 172 PRO A O 1
ATOM 1344 N N . LYS A 1 173 ? 8.782 53.628 -32.816 1.00 43.27 173 LYS A N 1
ATOM 1345 C CA . LYS A 1 173 ? 8.451 54.706 -33.742 1.00 43.73 173 LYS A CA 1
ATOM 1346 C C . LYS A 1 173 ? 7.163 54.428 -34.500 1.00 42.61 173 LYS A C 1
ATOM 1347 O O . LYS A 1 173 ? 6.528 55.345 -35.004 1.00 43.91 173 LYS A O 1
ATOM 1353 N N . GLN A 1 174 ? 6.783 53.161 -34.584 1.00 42.21 174 GLN A N 1
ATOM 1354 C CA . GLN A 1 174 ? 5.576 52.766 -35.304 1.00 42.44 174 GLN A CA 1
ATOM 1355 C C . GLN A 1 174 ? 4.394 52.510 -34.378 1.00 40.36 174 GLN A C 1
ATOM 1356 O O . GLN A 1 174 ? 3.273 52.291 -34.839 1.00 39.66 174 GLN A O 1
ATOM 1362 N N . MET A 1 175 ? 4.654 52.528 -33.075 1.00 37.63 175 MET A N 1
ATOM 1363 C CA . MET A 1 175 ? 3.613 52.299 -32.082 1.00 36.74 175 MET A CA 1
ATOM 1364 C C . MET A 1 175 ? 3.103 53.626 -31.511 1.00 35.51 175 MET A C 1
ATOM 1365 O O . MET A 1 175 ? 3.859 54.593 -31.356 1.00 33.39 175 MET A O 1
ATOM 1370 N N . LEU A 1 176 ? 1.812 53.669 -31.211 1.00 33.10 176 LEU A N 1
ATOM 1371 C CA . LEU A 1 176 ? 1.218 54.861 -30.643 1.00 32.21 176 LEU A CA 1
ATOM 1372 C C . LEU A 1 176 ? 1.776 54.991 -29.232 1.00 32.38 176 LEU A C 1
ATOM 1373 O O . LEU A 1 176 ? 1.989 53.986 -28.555 1.00 31.67 176 LEU A O 1
ATOM 1378 N N . SER A 1 177 ? 2.029 56.224 -28.803 1.00 30.73 177 SER A N 1
ATOM 1379 C CA . SER A 1 177 ? 2.523 56.492 -27.456 1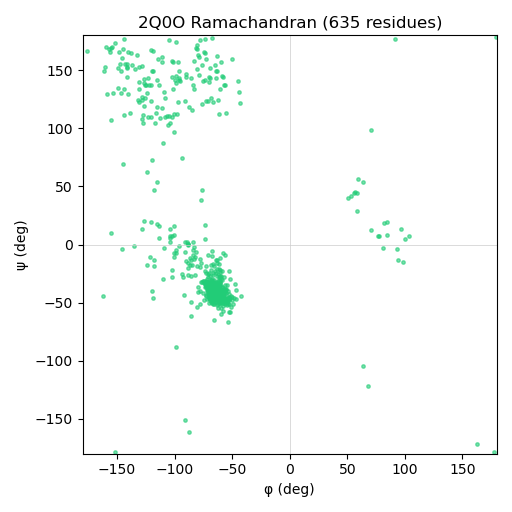.00 30.00 177 SER A CA 1
ATOM 1380 C C . SER A 1 177 ? 1.332 56.425 -26.497 1.00 29.69 177 SER A C 1
ATOM 1381 O O . SER A 1 177 ? 0.175 56.469 -26.924 1.00 30.91 177 SER A O 1
ATOM 1384 N N . PRO A 1 178 ? 1.594 56.290 -25.190 1.00 29.08 178 PRO A N 1
ATOM 1385 C CA . PRO A 1 178 ? 0.473 56.233 -24.252 1.00 28.43 178 PRO A CA 1
ATOM 1386 C C . PRO A 1 178 ? -0.458 57.444 -24.408 1.00 29.28 178 PRO A C 1
ATOM 1387 O O . PRO A 1 178 ? -1.680 57.342 -24.252 1.00 27.41 178 PRO A O 1
ATOM 1391 N N . ARG A 1 179 ? 0.132 58.591 -24.728 1.00 31.53 179 ARG A N 1
ATOM 1392 C CA . ARG A 1 179 ? -0.620 59.826 -24.918 1.00 31.88 179 ARG A CA 1
ATOM 1393 C C . ARG A 1 179 ? -1.604 59.687 -26.075 1.00 30.98 179 ARG A C 1
ATOM 1394 O O . ARG A 1 179 ? -2.798 59.924 -25.916 1.00 30.99 179 ARG A O 1
ATOM 1402 N N . GLU A 1 180 ? -1.084 59.301 -27.235 1.00 30.20 180 GLU A N 1
ATOM 1403 C CA . GLU A 1 180 ? -1.893 59.122 -28.429 1.00 30.06 180 GLU A CA 1
ATOM 1404 C C . GLU A 1 180 ? -2.974 58.080 -28.168 1.00 30.08 180 GLU A C 1
ATOM 1405 O O . GLU A 1 180 ? -4.122 58.260 -28.543 1.00 28.81 180 GLU A O 1
ATOM 1411 N N . MET A 1 181 ? -2.589 57.003 -27.493 1.00 31.06 181 MET A N 1
ATOM 1412 C CA . MET A 1 181 ? -3.486 55.905 -27.158 1.00 30.92 181 MET A CA 1
ATOM 1413 C C . MET A 1 181 ? -4.712 56.376 -26.371 1.00 31.25 181 MET A C 1
ATOM 1414 O O . MET A 1 181 ? -5.851 56.061 -26.736 1.00 26.23 181 MET A O 1
ATOM 1419 N N . LEU A 1 182 ? -4.482 57.126 -25.290 1.00 31.96 182 LEU A N 1
ATOM 1420 C CA . LEU A 1 182 ? -5.591 57.626 -24.476 1.00 32.62 182 LEU A CA 1
ATOM 1421 C C . LEU A 1 182 ? -6.524 58.532 -25.270 1.00 31.99 182 LEU A C 1
ATOM 1422 O O . LEU A 1 182 ? -7.745 58.483 -25.095 1.00 32.53 182 LEU A O 1
ATOM 1427 N N . CYS A 1 183 ? -5.954 59.363 -26.136 1.00 28.98 183 CYS A N 1
ATOM 1428 C CA . CYS A 1 183 ? -6.775 60.257 -26.940 1.00 28.87 183 CYS A CA 1
ATOM 1429 C C . CYS A 1 183 ? -7.572 59.464 -27.983 1.00 27.46 183 CYS A C 1
ATOM 1430 O O . CYS A 1 183 ? -8.704 59.817 -28.322 1.00 27.02 183 CYS A O 1
ATOM 1433 N N . LEU A 1 184 ? -6.987 58.384 -28.477 1.00 27.82 184 LEU A N 1
ATOM 1434 C CA . LEU A 1 184 ? -7.668 57.552 -29.461 1.00 30.00 184 LEU A CA 1
ATOM 1435 C C . LEU A 1 184 ? -8.842 56.804 -28.811 1.00 28.79 184 LEU A C 1
ATOM 1436 O O . LEU A 1 184 ? -9.911 56.694 -29.404 1.00 27.99 184 LEU A O 1
ATOM 1441 N N . VAL A 1 185 ? -8.660 56.315 -27.583 1.00 28.58 185 VAL A N 1
ATOM 1442 C CA . VAL A 1 185 ? -9.733 55.599 -26.908 1.00 28.48 185 VAL A CA 1
ATOM 1443 C C . VAL A 1 185 ? -10.901 56.504 -26.511 1.00 28.26 185 VAL A C 1
ATOM 1444 O O . VAL A 1 185 ? -12.060 56.107 -26.664 1.00 27.79 185 VAL A O 1
ATOM 1448 N N . TRP A 1 186 ? -10.612 57.712 -26.016 1.00 27.30 186 TRP A N 1
ATOM 1449 C CA . TRP A 1 186 ? -11.671 58.650 -25.630 1.00 25.28 186 TRP A CA 1
ATOM 1450 C C . TRP A 1 186 ? -12.451 59.106 -26.856 1.00 25.56 186 TRP A C 1
ATOM 1451 O O . TRP A 1 186 ? -13.640 59.394 -26.768 1.00 25.82 186 TRP A O 1
ATOM 1462 N N . ALA A 1 187 ? -11.785 59.188 -28.000 1.00 25.00 187 ALA A N 1
ATOM 1463 C CA . ALA A 1 187 ? -12.487 59.591 -29.214 1.00 25.40 187 ALA A CA 1
ATOM 1464 C C . ALA A 1 187 ? -13.433 58.434 -29.581 1.00 26.52 187 ALA A C 1
ATOM 1465 O O . ALA A 1 187 ? -14.601 58.646 -29.912 1.00 25.67 187 ALA A O 1
ATOM 1467 N N . SER A 1 188 ? -12.926 57.205 -29.476 1.00 27.61 188 SER A N 1
ATOM 1468 C CA . SER A 1 188 ? -13.715 56.018 -29.791 1.00 28.17 188 SER A CA 1
ATOM 1469 C C . SER A 1 188 ? -14.896 55.901 -28.836 1.00 29.82 188 SER A C 1
ATOM 1470 O O . SER A 1 188 ? -15.826 55.126 -29.071 1.00 28.37 188 SER A O 1
ATOM 1473 N N . LYS A 1 189 ? -14.864 56.674 -27.756 1.00 29.86 189 LYS A N 1
ATOM 1474 C CA . LYS A 1 189 ? -15.950 56.627 -26.792 1.00 30.21 189 LYS A CA 1
ATOM 1475 C C . LYS A 1 189 ? -16.885 57.813 -26.949 1.00 30.46 189 LYS A C 1
ATOM 1476 O O . LYS A 1 189 ? -17.782 58.025 -26.134 1.00 32.71 189 LYS A O 1
ATOM 1482 N N . GLY A 1 190 ? -16.667 58.593 -27.998 1.00 30.44 190 GLY A N 1
ATOM 1483 C CA . GLY A 1 190 ? -17.523 59.736 -28.241 1.00 32.31 190 GLY A CA 1
ATOM 1484 C C . GLY A 1 190 ? -17.191 61.026 -27.519 1.00 32.98 190 GLY A C 1
ATOM 1485 O O . GLY A 1 190 ? -18.057 61.887 -27.392 1.00 35.25 190 GLY A O 1
ATOM 1486 N N . LYS A 1 191 ? -15.962 61.183 -27.037 1.00 33.75 191 LYS A N 1
ATOM 1487 C CA . LYS A 1 191 ? -15.595 62.425 -26.358 1.00 33.24 191 LYS A CA 1
ATOM 1488 C C . LYS A 1 191 ? -14.927 63.369 -27.351 1.00 33.47 191 LYS A C 1
ATOM 1489 O O . LYS A 1 191 ? -14.146 62.946 -28.205 1.00 32.34 191 LYS A O 1
ATOM 1495 N N . THR A 1 192 ? -15.242 64.652 -27.235 1.00 35.29 192 THR A N 1
ATOM 1496 C CA . THR A 1 192 ? -14.644 65.676 -28.087 1.00 34.47 192 THR A CA 1
ATOM 1497 C C . THR A 1 192 ? -13.237 65.952 -27.559 1.00 33.70 192 THR A C 1
ATOM 1498 O O . THR A 1 192 ? -12.833 65.403 -26.533 1.00 31.78 192 THR A O 1
ATOM 1502 N N . ALA A 1 193 ? -12.499 66.807 -28.258 1.00 32.55 193 ALA A N 1
ATOM 1503 C CA . ALA A 1 193 ? -11.143 67.167 -27.848 1.00 32.26 193 ALA A CA 1
ATOM 1504 C C . ALA A 1 193 ? -11.170 67.829 -26.472 1.00 31.42 193 ALA A C 1
ATOM 1505 O O . ALA A 1 193 ? -10.308 67.567 -25.630 1.00 30.16 193 ALA A O 1
ATOM 1507 N N . SER A 1 194 ? -12.174 68.673 -26.252 1.00 31.51 194 SER A N 1
ATOM 1508 C CA . SER A 1 194 ? -12.345 69.393 -24.990 1.00 33.59 194 SER A CA 1
ATOM 1509 C C . SER A 1 194 ? -12.665 68.490 -23.799 1.00 32.20 194 SER A C 1
ATOM 1510 O O . SER A 1 194 ? -12.128 68.675 -22.705 1.00 31.13 194 SER A O 1
ATOM 1513 N N . VAL A 1 195 ? -13.560 67.531 -24.003 1.00 30.41 195 VAL A N 1
ATOM 1514 C CA . VAL A 1 195 ? -13.916 66.602 -22.938 1.00 29.18 195 VAL A CA 1
ATOM 1515 C C . VAL A 1 195 ? -12.689 65.730 -22.660 1.00 28.00 195 VAL A C 1
ATOM 1516 O O . VAL A 1 195 ? -12.364 65.441 -21.505 1.00 25.76 195 VAL A O 1
ATOM 1520 N N . THR A 1 196 ? -11.993 65.333 -23.721 1.00 25.38 196 THR A N 1
ATOM 1521 C CA . THR A 1 196 ? -10.784 64.528 -23.574 1.00 26.71 196 THR A CA 1
ATOM 1522 C C . THR A 1 196 ? -9.730 65.279 -22.758 1.00 27.29 196 THR A C 1
ATOM 1523 O O . THR A 1 196 ? -9.127 64.715 -21.839 1.00 25.76 196 THR A O 1
ATOM 1527 N N . ALA A 1 197 ? -9.516 66.549 -23.096 1.00 26.77 197 ALA A N 1
ATOM 1528 C CA . ALA A 1 197 ? -8.543 67.383 -22.392 1.00 27.96 197 ALA A CA 1
ATOM 1529 C C . ALA A 1 197 ? -8.855 67.466 -20.899 1.00 28.39 197 ALA A C 1
ATOM 1530 O O . ALA A 1 197 ? -7.949 67.458 -20.066 1.00 28.87 197 ALA A O 1
ATOM 1532 N N . ASN A 1 198 ? -10.138 67.557 -20.566 1.00 27.51 198 ASN A N 1
ATOM 1533 C CA . ASN A 1 198 ? -10.552 67.632 -19.175 1.00 28.45 198 ASN A CA 1
ATOM 1534 C C . ASN A 1 198 ? -10.349 66.335 -18.407 1.00 29.02 198 ASN A C 1
ATOM 1535 O O . ASN A 1 198 ? -10.229 66.344 -17.180 1.00 29.69 198 ASN A O 1
ATOM 1540 N N . LEU A 1 199 ? -10.325 65.220 -19.127 1.00 27.77 199 LEU A N 1
ATOM 1541 C CA . LEU A 1 199 ? -10.125 63.929 -18.503 1.00 27.27 199 LEU A CA 1
ATOM 1542 C C . LEU A 1 199 ? -8.642 63.619 -18.336 1.00 27.08 199 LEU A C 1
ATOM 1543 O O . LEU A 1 199 ? -8.195 63.259 -17.250 1.00 27.28 199 LEU A O 1
ATOM 1548 N N . THR A 1 200 ? -7.891 63.796 -19.417 1.00 25.19 200 THR A N 1
ATOM 1549 C CA . THR A 1 200 ? -6.467 63.493 -19.472 1.00 27.67 200 THR A CA 1
ATOM 1550 C C . THR A 1 200 ? -5.494 64.534 -18.939 1.00 29.50 200 THR A C 1
ATOM 1551 O O . THR A 1 200 ? -4.379 64.190 -18.544 1.00 30.01 200 THR A O 1
ATOM 1555 N N . GLY A 1 201 ? -5.893 65.800 -18.951 1.00 29.27 201 GLY A N 1
ATOM 1556 C CA . GLY A 1 201 ? -4.992 66.840 -18.495 1.00 29.63 201 GLY A CA 1
ATOM 1557 C C . GLY A 1 201 ? -4.229 67.391 -19.689 1.00 29.91 201 GLY A C 1
ATOM 1558 O O . GLY A 1 201 ? -3.459 68.337 -19.559 1.00 31.89 201 GLY A O 1
ATOM 1559 N N . ILE A 1 202 ? -4.443 66.795 -20.859 1.00 29.93 202 ILE A N 1
ATOM 1560 C CA . ILE A 1 202 ? -3.775 67.243 -22.081 1.00 28.39 202 ILE A CA 1
ATOM 1561 C C . ILE A 1 202 ? -4.575 68.406 -22.654 1.00 28.33 202 ILE A C 1
ATOM 1562 O O . ILE A 1 202 ? -5.797 68.364 -22.678 1.00 29.64 202 ILE A O 1
ATOM 1567 N N . ASN A 1 203 ? -3.886 69.445 -23.113 1.00 28.31 203 ASN A N 1
ATOM 1568 C CA . ASN A 1 203 ? -4.554 70.614 -23.681 1.00 26.66 203 ASN A CA 1
ATOM 1569 C C . ASN A 1 203 ? -5.432 70.178 -24.857 1.00 27.72 203 ASN A C 1
ATOM 1570 O O . ASN A 1 203 ? -5.058 69.274 -25.599 1.00 26.60 203 ASN A O 1
ATOM 1575 N N . ALA A 1 204 ? -6.586 70.824 -25.030 1.00 28.39 204 ALA A N 1
ATOM 1576 C CA . ALA A 1 204 ? -7.513 70.480 -26.112 1.00 29.99 204 ALA A CA 1
ATOM 1577 C C . ALA A 1 204 ? -6.895 70.522 -27.507 1.00 30.66 204 ALA A C 1
ATOM 1578 O O . ALA A 1 204 ? -7.199 69.674 -28.352 1.00 31.34 204 ALA A O 1
ATOM 1580 N N . ARG A 1 205 ? -6.036 71.503 -27.755 1.00 30.38 205 ARG A N 1
ATOM 1581 C CA . ARG A 1 205 ? -5.402 71.621 -29.059 1.00 30.32 205 ARG A CA 1
ATOM 1582 C C . ARG A 1 205 ? -4.320 70.568 -29.252 1.00 28.79 205 ARG A C 1
ATOM 1583 O O . ARG A 1 205 ? -4.066 70.129 -30.367 1.00 29.05 205 ARG A O 1
ATOM 1591 N N . THR A 1 206 ? -3.675 70.173 -28.162 1.00 28.60 206 THR A N 1
ATOM 1592 C CA . THR A 1 206 ? -2.625 69.159 -28.213 1.00 28.39 206 THR A CA 1
ATOM 1593 C C . THR A 1 206 ? -3.257 67.786 -28.501 1.00 26.47 206 THR A C 1
ATOM 1594 O O . THR A 1 206 ? -2.659 66.937 -29.161 1.00 23.67 206 THR A O 1
ATOM 1598 N N . VAL A 1 207 ? -4.467 67.585 -27.986 1.00 26.81 207 VAL A N 1
ATOM 1599 C CA . VAL A 1 207 ? -5.204 66.346 -28.194 1.00 28.70 207 VAL A CA 1
ATOM 1600 C C . VAL A 1 207 ? -5.367 66.131 -29.701 1.00 30.30 207 VAL A C 1
ATOM 1601 O O . VAL A 1 207 ? -5.063 65.055 -30.221 1.00 27.18 207 VAL A O 1
ATOM 1605 N N . GLN A 1 208 ? -5.835 67.166 -30.395 1.00 31.04 208 GLN A N 1
ATOM 1606 C CA . GLN A 1 208 ? -6.025 67.083 -31.835 1.00 35.09 208 GLN A CA 1
ATOM 1607 C C . GLN A 1 208 ? -4.705 66.804 -32.532 1.00 34.78 208 GLN A C 1
ATOM 1608 O O . GLN A 1 208 ? -4.672 66.124 -33.556 1.00 36.07 208 GLN A O 1
ATOM 1614 N N . HIS A 1 209 ? -3.615 67.321 -31.972 1.00 33.88 209 HIS A N 1
ATOM 1615 C CA . HIS A 1 209 ? -2.285 67.100 -32.538 1.00 33.19 209 HIS A CA 1
ATOM 1616 C C . HIS A 1 209 ? -1.867 65.627 -32.389 1.00 30.80 209 HIS A C 1
ATOM 1617 O O . HIS A 1 209 ? -1.276 65.056 -33.302 1.00 28.08 209 HIS A O 1
ATOM 1624 N N . TYR A 1 210 ? -2.175 65.025 -31.239 1.00 29.39 210 TYR A N 1
ATOM 1625 C CA . TYR A 1 210 ? -1.842 63.623 -30.974 1.00 28.60 210 TYR A CA 1
ATOM 1626 C C . TYR A 1 210 ? -2.678 62.711 -31.866 1.00 29.03 210 TYR A C 1
ATOM 1627 O O . TYR A 1 210 ? -2.202 61.665 -32.301 1.00 30.32 210 TYR A O 1
ATOM 1636 N N . LEU A 1 211 ? -3.925 63.096 -32.129 1.00 27.92 211 LEU A N 1
ATOM 1637 C CA . LEU A 1 211 ? -4.771 62.304 -33.014 1.00 28.10 211 LEU A CA 1
ATOM 1638 C C . LEU A 1 211 ? -4.158 62.336 -34.416 1.00 29.92 211 LEU A C 1
ATOM 1639 O O . LEU A 1 211 ? -4.165 61.326 -35.130 1.00 29.05 211 LEU A O 1
ATOM 1644 N N . ASP A 1 212 ? -3.616 63.495 -34.803 1.00 32.58 212 ASP A N 1
ATOM 1645 C CA . ASP A 1 212 ? -2.968 63.651 -36.110 1.00 33.94 212 ASP A CA 1
ATOM 1646 C C . ASP A 1 212 ? -1.727 62.783 -36.211 1.00 33.81 212 ASP A C 1
ATOM 1647 O O . ASP A 1 212 ? -1.423 62.246 -37.275 1.00 33.29 212 ASP A O 1
ATOM 1652 N N . LYS A 1 213 ? -0.989 62.669 -35.111 1.00 33.64 213 LYS A N 1
ATOM 1653 C CA . LYS A 1 213 ? 0.203 61.831 -35.116 1.00 35.01 213 LYS A CA 1
ATOM 1654 C C . LYS A 1 213 ? -0.218 60.362 -35.166 1.00 33.67 213 LYS A C 1
ATOM 1655 O O . LYS A 1 213 ? 0.402 59.549 -35.848 1.00 33.03 213 LYS A O 1
ATOM 1661 N N . ALA A 1 214 ? -1.279 60.026 -34.441 1.00 34.59 214 ALA A N 1
ATOM 1662 C CA . ALA A 1 214 ? -1.781 58.657 -34.427 1.00 33.99 214 ALA A CA 1
ATOM 1663 C C . ALA A 1 214 ? -2.190 58.275 -35.854 1.00 35.40 214 ALA A C 1
ATOM 1664 O O . ALA A 1 214 ? -1.955 57.147 -36.294 1.00 35.24 214 ALA A O 1
ATOM 1666 N N . ARG A 1 215 ? -2.792 59.222 -36.576 1.00 35.13 215 ARG A N 1
ATOM 1667 C CA . ARG A 1 215 ? -3.216 58.971 -37.948 1.00 35.58 215 ARG A CA 1
ATOM 1668 C C . ARG A 1 215 ? -2.035 58.724 -38.878 1.00 35.26 215 ARG A C 1
ATOM 1669 O O . ARG A 1 215 ? -2.089 57.825 -39.710 1.00 35.92 215 ARG A O 1
ATOM 1677 N N . ALA A 1 216 ? -0.970 59.509 -38.741 1.00 35.58 216 ALA A N 1
ATOM 1678 C CA . ALA A 1 216 ? 0.209 59.319 -39.581 1.00 34.33 216 ALA A CA 1
ATOM 1679 C C . ALA A 1 216 ? 0.851 57.956 -39.305 1.00 34.84 216 ALA A C 1
ATOM 1680 O O . ALA A 1 216 ? 1.278 57.259 -40.231 1.00 36.32 216 ALA A O 1
ATOM 1682 N N . LYS A 1 217 ? 0.920 57.561 -38.038 1.00 34.46 217 LYS A N 1
ATOM 1683 C CA . LYS A 1 217 ? 1.504 56.264 -37.699 1.00 34.55 217 LYS A CA 1
ATOM 1684 C C . LYS A 1 217 ? 0.703 55.102 -38.284 1.00 35.81 217 LYS A C 1
ATOM 1685 O O . LYS A 1 217 ? 1.285 54.124 -38.750 1.00 37.42 217 LYS A O 1
ATOM 1691 N N . LEU A 1 218 ? -0.626 55.201 -38.268 1.00 35.96 218 LEU A N 1
ATOM 1692 C CA . LEU A 1 218 ? -1.461 54.115 -38.790 1.00 37.76 218 LEU A CA 1
ATOM 1693 C C . LEU A 1 218 ? -1.996 54.356 -40.210 1.00 39.05 218 LEU A C 1
ATOM 1694 O O . LEU A 1 218 ? -2.826 53.588 -40.707 1.00 38.15 218 LEU A O 1
ATOM 1699 N N . ASP A 1 219 ? -1.511 55.418 -40.851 1.00 40.67 219 ASP A N 1
ATOM 1700 C CA . ASP A 1 219 ? -1.921 55.775 -42.207 1.00 43.92 219 ASP A CA 1
ATOM 1701 C C . ASP A 1 219 ? -3.426 55.978 -42.394 1.00 43.30 219 ASP A C 1
ATOM 1702 O O . ASP A 1 219 ? -4.009 55.502 -43.371 1.00 42.67 219 ASP A O 1
ATOM 1707 N N . ALA A 1 220 ? -4.048 56.698 -41.467 1.00 42.20 220 ALA A N 1
ATOM 1708 C CA . ALA A 1 220 ? -5.476 56.960 -41.536 1.00 41.12 220 ALA A CA 1
ATOM 1709 C C . ALA A 1 220 ? -5.724 58.370 -42.042 1.00 42.53 220 ALA A C 1
ATOM 1710 O O . ALA A 1 220 ? -4.975 59.293 -41.719 1.00 41.86 220 ALA A O 1
ATOM 1712 N N . GLU A 1 221 ? -6.783 58.529 -42.833 1.00 43.83 221 GLU A N 1
ATOM 1713 C CA . GLU A 1 221 ? -7.154 59.825 -43.402 1.00 44.94 221 GLU A CA 1
ATOM 1714 C C . GLU A 1 221 ? -8.114 60.614 -42.514 1.00 42.03 221 GLU A C 1
ATOM 1715 O O . GLU A 1 221 ? -8.316 61.809 -42.715 1.00 43.35 221 GLU A O 1
ATOM 1721 N N . SER A 1 222 ? -8.705 59.945 -41.530 1.00 38.69 222 SER A N 1
ATOM 1722 C CA . SER A 1 222 ? -9.634 60.595 -40.618 1.00 34.89 222 SER A CA 1
ATOM 1723 C C . SER A 1 222 ? -9.652 59.830 -39.307 1.00 32.28 222 SER A C 1
ATOM 1724 O O . SER A 1 222 ? -9.108 58.731 -39.219 1.00 32.12 222 SER A O 1
ATOM 1727 N N . VAL A 1 223 ? -10.281 60.403 -38.289 1.00 30.51 223 VAL A N 1
ATOM 1728 C CA . VAL A 1 223 ? -10.342 59.745 -36.991 1.00 30.86 223 VAL A CA 1
ATOM 1729 C C . VAL A 1 223 ? -11.226 58.499 -37.042 1.00 30.40 223 VAL A C 1
ATOM 1730 O O . VAL A 1 223 ? -10.917 57.495 -36.402 1.00 32.40 223 VAL A O 1
ATOM 1734 N N . PRO A 1 224 ? -12.347 58.548 -37.788 1.00 30.27 224 PRO A N 1
ATOM 1735 C CA . PRO A 1 224 ? -13.185 57.348 -37.848 1.00 30.29 224 PRO A CA 1
ATOM 1736 C C . PRO A 1 224 ? -12.374 56.193 -38.444 1.00 30.43 224 PRO A C 1
ATOM 1737 O O . PRO A 1 224 ? -12.581 55.026 -38.103 1.00 31.08 224 PRO A O 1
ATOM 1741 N N . GLN A 1 225 ? -11.445 56.526 -39.334 1.00 29.62 225 GLN A N 1
ATOM 1742 C CA . GLN A 1 225 ? -10.602 55.514 -39.946 1.00 30.17 225 GLN A CA 1
ATOM 1743 C C . GLN A 1 225 ? -9.566 55.066 -38.929 1.00 31.75 225 GLN A C 1
ATOM 1744 O O . GLN A 1 225 ? -9.269 53.871 -38.816 1.00 32.11 225 GLN A O 1
ATOM 1750 N N . LEU A 1 226 ? -9.013 56.033 -38.199 1.00 29.15 226 LEU A N 1
ATOM 1751 C CA . LEU A 1 226 ? -8.028 55.741 -37.171 1.00 29.50 226 LEU A CA 1
ATOM 1752 C C . LEU A 1 226 ? -8.619 54.682 -36.240 1.00 29.15 226 LEU A C 1
ATOM 1753 O O . LEU A 1 226 ? -7.973 53.688 -35.929 1.00 30.21 226 LEU A O 1
ATOM 1758 N N . VAL A 1 227 ? -9.857 54.902 -35.809 1.00 29.14 227 VAL A N 1
ATOM 1759 C CA . VAL A 1 227 ? -10.549 53.965 -34.937 1.00 29.77 227 VAL A CA 1
ATOM 1760 C C . VAL A 1 227 ? -10.752 52.606 -35.608 1.00 31.54 227 VAL A C 1
ATOM 1761 O O . VAL A 1 227 ? -10.586 51.560 -34.980 1.00 31.15 227 VAL A O 1
ATOM 1765 N N . ALA A 1 228 ? -11.106 52.628 -36.890 1.00 32.71 228 ALA A N 1
ATOM 1766 C CA . ALA A 1 228 ? -11.346 51.405 -37.648 1.00 32.42 228 ALA A CA 1
ATOM 1767 C C . ALA A 1 228 ? -10.100 50.528 -37.691 1.00 32.72 228 ALA A C 1
ATOM 1768 O O . ALA A 1 228 ? -10.156 49.337 -37.383 1.00 32.35 228 ALA A O 1
ATOM 1770 N N . ILE A 1 229 ? -8.978 51.131 -38.074 1.00 33.27 229 ILE A N 1
ATOM 1771 C CA . ILE A 1 229 ? -7.702 50.436 -38.180 1.00 33.47 229 ILE A CA 1
ATOM 1772 C C . ILE A 1 229 ? -7.192 49.967 -36.815 1.00 34.97 229 ILE A C 1
ATOM 1773 O O . ILE A 1 229 ? -6.583 48.906 -36.701 1.00 38.06 229 ILE A O 1
ATOM 1778 N N . ALA A 1 230 ? -7.439 50.754 -35.778 1.00 35.12 230 ALA A N 1
ATOM 1779 C CA . ALA A 1 230 ? -6.999 50.383 -34.441 1.00 35.91 230 ALA A CA 1
ATOM 1780 C C . ALA A 1 230 ? -7.799 49.172 -33.967 1.00 37.37 230 ALA A C 1
ATOM 1781 O O . ALA A 1 230 ? -7.260 48.270 -33.325 1.00 36.74 230 ALA A O 1
ATOM 1783 N N . LYS A 1 231 ? -9.091 49.159 -34.289 1.00 40.10 231 LYS A N 1
ATOM 1784 C CA . LYS A 1 231 ? -9.971 48.054 -33.916 1.00 42.29 231 LYS A CA 1
ATOM 1785 C C . LYS A 1 231 ? -9.542 46.770 -34.624 1.00 44.72 231 LYS A C 1
ATOM 1786 O O . LYS A 1 231 ? -9.456 45.707 -34.003 1.00 45.18 231 LYS A O 1
ATOM 1792 N N . ASP A 1 232 ? -9.271 46.876 -35.924 1.00 46.47 232 ASP A N 1
ATOM 1793 C CA . ASP A 1 232 ? -8.845 45.729 -36.722 1.00 47.58 232 ASP A CA 1
ATOM 1794 C C . ASP A 1 232 ? -7.542 45.112 -36.222 1.00 47.58 232 ASP A C 1
ATOM 1795 O O . ASP A 1 232 ? -7.372 43.897 -36.278 1.00 46.10 232 ASP A O 1
ATOM 1800 N N . ARG A 1 233 ? -6.621 45.948 -35.747 1.00 47.46 233 ARG A N 1
ATOM 1801 C CA . ARG A 1 233 ? -5.331 45.454 -35.261 1.00 47.80 233 ARG A CA 1
ATOM 1802 C C . ARG A 1 233 ? -5.361 44.983 -33.812 1.00 47.27 233 ARG A C 1
ATOM 1803 O O . ARG A 1 233 ? -4.368 44.469 -33.300 1.00 47.99 233 ARG A O 1
ATOM 1811 N N . GLY A 1 234 ? -6.498 45.158 -33.153 1.00 48.00 234 GLY A N 1
ATOM 1812 C CA . GLY A 1 234 ? -6.605 44.735 -31.770 1.00 48.49 234 GLY A CA 1
ATOM 1813 C C . GLY A 1 234 ? -5.930 45.687 -30.801 1.00 48.82 234 GLY A C 1
ATOM 1814 O O . GLY A 1 234 ? -5.823 45.378 -29.612 1.00 50.65 234 GLY A O 1
ATOM 1815 N N . LEU A 1 235 ? -5.472 46.838 -31.297 1.00 47.80 235 LEU A N 1
ATOM 1816 C CA . LEU A 1 235 ? -4.820 47.830 -30.442 1.00 47.84 235 LEU A CA 1
ATOM 1817 C C . LEU A 1 235 ? -5.800 48.229 -29.351 1.00 48.79 235 LEU A C 1
ATOM 1818 O O . LEU A 1 235 ? -5.435 48.341 -28.180 1.00 49.09 235 LEU A O 1
ATOM 1823 N N . VAL A 1 236 ? -7.047 48.450 -29.759 1.00 50.65 236 VAL A N 1
ATOM 1824 C CA . VAL A 1 236 ? -8.120 48.839 -28.848 1.00 52.62 236 VAL A CA 1
ATOM 1825 C C . VAL A 1 236 ? -9.401 48.052 -29.172 1.00 54.04 236 VAL A C 1
ATOM 1826 O O . VAL A 1 236 ? -9.352 47.194 -30.086 1.00 53.59 236 VAL A O 1
ATOM 1831 N N . SER B 1 2 ? 21.738 28.694 4.118 1.00 39.45 2 SER B N 1
ATOM 1832 C CA . SER B 1 2 ? 20.837 27.519 4.000 1.00 39.37 2 SER B CA 1
ATOM 1833 C C . SER B 1 2 ? 20.722 27.160 2.534 1.00 38.45 2 SER B C 1
ATOM 1834 O O . SER B 1 2 ? 20.954 28.001 1.667 1.00 38.54 2 SER B O 1
ATOM 1837 N N . VAL B 1 3 ? 20.364 25.910 2.265 1.00 37.73 3 VAL B N 1
ATOM 1838 C CA . VAL B 1 3 ? 20.221 25.440 0.898 1.00 37.31 3 VAL B CA 1
ATOM 1839 C C . VAL B 1 3 ? 19.168 26.239 0.136 1.00 36.63 3 VAL B C 1
ATOM 1840 O O . VAL B 1 3 ? 19.416 26.670 -0.990 1.00 36.28 3 VAL B O 1
ATOM 1844 N N . ASN B 1 4 ? 18.005 26.462 0.738 1.00 35.97 4 ASN B N 1
ATOM 1845 C CA . ASN B 1 4 ? 16.971 27.210 0.037 1.00 37.35 4 ASN B CA 1
ATOM 1846 C C . ASN B 1 4 ? 17.300 28.686 -0.102 1.00 36.34 4 ASN B C 1
ATOM 1847 O O . ASN B 1 4 ? 16.824 29.340 -1.024 1.00 34.36 4 ASN B O 1
ATOM 1852 N N . GLY B 1 5 ? 18.123 29.208 0.802 1.00 35.52 5 GLY B N 1
ATOM 1853 C CA . GLY B 1 5 ? 18.515 30.601 0.698 1.00 32.96 5 GLY B CA 1
ATOM 1854 C C . GLY B 1 5 ? 19.429 30.750 -0.515 1.00 30.54 5 GLY B C 1
ATOM 1855 O O . GLY B 1 5 ? 19.314 31.703 -1.279 1.00 30.88 5 GLY B O 1
ATOM 1856 N N . ASN B 1 6 ? 20.337 29.799 -0.702 1.00 29.49 6 ASN B N 1
ATOM 1857 C CA . ASN B 1 6 ? 21.248 29.844 -1.849 1.00 28.96 6 ASN B CA 1
ATOM 1858 C C . ASN B 1 6 ? 20.500 29.534 -3.146 1.00 28.47 6 ASN B C 1
ATOM 1859 O O . ASN B 1 6 ? 20.868 30.029 -4.214 1.00 29.69 6 ASN B O 1
ATOM 1864 N N . LEU B 1 7 ? 19.451 28.719 -3.047 1.00 28.78 7 LEU B N 1
ATOM 1865 C CA . LEU B 1 7 ? 18.646 28.364 -4.211 1.00 29.12 7 LEU B CA 1
ATOM 1866 C C . LEU B 1 7 ? 17.884 29.593 -4.714 1.00 28.60 7 LEU B C 1
ATOM 1867 O O . LEU B 1 7 ? 17.818 29.835 -5.919 1.00 24.94 7 LEU B O 1
ATOM 1872 N N . ARG B 1 8 ? 17.325 30.374 -3.787 1.00 28.17 8 ARG B N 1
ATOM 1873 C CA . ARG B 1 8 ? 16.593 31.591 -4.148 1.00 30.41 8 ARG B CA 1
ATOM 1874 C C . ARG B 1 8 ? 17.562 32.556 -4.824 1.00 30.32 8 ARG B C 1
ATOM 1875 O O . ARG B 1 8 ? 17.201 33.276 -5.754 1.00 30.45 8 ARG B O 1
ATOM 1883 N N . SER B 1 9 ? 18.807 32.558 -4.359 1.00 29.25 9 SER B N 1
ATOM 1884 C CA . SER B 1 9 ? 19.819 33.422 -4.940 1.00 28.73 9 SER B CA 1
ATOM 1885 C C . SER B 1 9 ? 20.157 32.969 -6.370 1.00 26.51 9 SER B C 1
ATOM 1886 O O . SER B 1 9 ? 20.273 33.796 -7.279 1.00 24.85 9 SER B O 1
ATOM 1889 N N . LEU B 1 10 ? 20.315 31.657 -6.549 1.00 26.32 10 LEU B N 1
ATOM 1890 C CA . LEU B 1 10 ? 20.614 31.040 -7.857 1.00 26.23 10 LEU B CA 1
ATOM 1891 C C . LEU B 1 10 ? 19.553 31.448 -8.874 1.00 25.11 10 LEU B C 1
ATOM 1892 O O . LEU B 1 10 ? 19.858 31.813 -10.008 1.00 25.86 10 LEU B O 1
ATOM 1897 N N . ILE B 1 11 ? 18.297 31.350 -8.455 1.00 24.94 11 ILE B N 1
ATOM 1898 C CA . ILE B 1 11 ? 17.182 31.705 -9.307 1.00 26.87 11 ILE B CA 1
ATOM 1899 C C . ILE B 1 11 ? 17.278 33.155 -9.799 1.00 27.47 11 ILE B C 1
ATOM 1900 O O . ILE B 1 11 ? 16.976 33.443 -10.958 1.00 26.35 11 ILE B O 1
ATOM 1905 N N . ASP B 1 12 ? 17.685 34.069 -8.926 1.00 27.43 12 ASP B N 1
ATOM 1906 C CA . ASP B 1 12 ? 17.846 35.459 -9.338 1.00 29.29 12 ASP B CA 1
ATOM 1907 C C . ASP B 1 12 ? 19.030 35.567 -10.303 1.00 29.20 12 ASP B C 1
ATOM 1908 O O . ASP B 1 12 ? 18.947 36.252 -11.328 1.00 27.22 12 ASP B O 1
ATOM 1913 N N . MET B 1 13 ? 20.125 34.880 -9.975 1.00 28.58 13 MET B N 1
ATOM 1914 C CA . MET B 1 13 ? 21.318 34.902 -10.813 1.00 31.02 13 MET B CA 1
ATOM 1915 C C . MET B 1 13 ? 21.061 34.350 -12.212 1.00 30.56 13 MET B C 1
ATOM 1916 O O . MET B 1 13 ? 21.588 34.871 -13.192 1.00 28.79 13 MET B O 1
ATOM 1921 N N . LEU B 1 14 ? 20.256 33.299 -12.311 1.00 30.88 14 LEU B N 1
ATOM 1922 C CA . LEU B 1 14 ? 19.947 32.721 -13.618 1.00 32.21 14 LEU B CA 1
ATOM 1923 C C . LEU B 1 14 ? 19.126 33.672 -14.486 1.00 33.08 14 LEU B C 1
ATOM 1924 O O . LEU B 1 14 ? 19.357 33.778 -15.692 1.00 32.17 14 LEU B O 1
ATOM 1929 N N . GLU B 1 15 ? 18.165 34.355 -13.873 1.00 34.90 15 GLU B N 1
ATOM 1930 C CA . GLU B 1 15 ? 17.341 35.311 -14.597 1.00 37.48 15 GLU B CA 1
ATOM 1931 C C . GLU B 1 15 ? 18.240 36.348 -15.284 1.00 38.52 15 GLU B C 1
ATOM 1932 O O . GLU B 1 15 ? 18.015 36.719 -16.438 1.00 38.16 15 GLU B O 1
ATOM 1938 N N . ALA B 1 16 ? 19.272 36.788 -14.570 1.00 37.14 16 ALA B N 1
ATOM 1939 C CA . ALA B 1 16 ? 20.205 37.787 -15.074 1.00 37.55 16 ALA B CA 1
ATOM 1940 C C . ALA B 1 16 ? 21.300 37.261 -15.999 1.00 38.38 16 ALA B C 1
ATOM 1941 O O . ALA B 1 16 ? 22.061 38.050 -16.551 1.00 37.62 16 ALA B O 1
ATOM 1943 N N . ALA B 1 17 ? 21.394 35.943 -16.162 1.00 37.85 17 ALA B N 1
ATOM 1944 C CA . ALA B 1 17 ? 22.419 35.366 -17.031 1.00 39.13 17 ALA B CA 1
ATOM 1945 C C . ALA B 1 17 ? 22.101 35.612 -18.507 1.00 39.78 17 ALA B C 1
ATOM 1946 O O . ALA B 1 17 ? 21.037 35.230 -18.996 1.00 41.57 17 ALA B O 1
ATOM 1948 N N . GLN B 1 18 ? 23.036 36.244 -19.210 1.00 39.71 18 GLN B N 1
ATOM 1949 C CA . GLN B 1 18 ? 22.860 36.557 -20.623 1.00 41.68 18 GLN B CA 1
ATOM 1950 C C . GLN B 1 18 ? 23.575 35.589 -21.551 1.00 39.61 18 GLN B C 1
ATOM 1951 O O . GLN B 1 18 ? 23.363 35.623 -22.762 1.00 41.60 18 GLN B O 1
ATOM 1957 N N . ASP B 1 19 ? 24.427 34.734 -20.990 1.00 38.02 19 ASP B N 1
ATOM 1958 C CA . ASP B 1 19 ? 25.160 33.752 -21.787 1.00 36.28 19 ASP B CA 1
ATOM 1959 C C . ASP B 1 19 ? 25.566 32.557 -20.938 1.00 34.91 19 ASP B C 1
ATOM 1960 O O . ASP B 1 19 ? 25.452 32.592 -19.713 1.00 34.21 19 ASP B O 1
ATOM 1965 N N . GLY B 1 20 ? 26.043 31.507 -21.602 1.00 33.03 20 GLY B N 1
ATOM 1966 C CA . GLY B 1 20 ? 26.446 30.289 -20.917 1.00 33.89 20 GLY B CA 1
ATOM 1967 C C . GLY B 1 20 ? 27.481 30.470 -19.825 1.00 33.63 20 GLY B C 1
ATOM 1968 O O . GLY B 1 20 ? 27.433 29.805 -18.791 1.00 33.40 20 GLY B O 1
ATOM 1969 N N . HIS B 1 21 ? 28.428 31.364 -20.069 1.00 33.23 21 HIS B N 1
ATOM 1970 C CA . HIS B 1 21 ? 29.471 31.662 -19.109 1.00 34.03 21 HIS B CA 1
ATOM 1971 C C . HIS B 1 21 ? 28.859 32.147 -17.791 1.00 32.38 21 HIS B C 1
ATOM 1972 O O . HIS B 1 21 ? 29.304 31.743 -16.719 1.00 30.67 21 HIS B O 1
ATOM 1979 N N . MET B 1 22 ? 27.834 32.996 -17.875 1.00 30.32 22 MET B N 1
ATOM 1980 C CA . MET B 1 22 ? 27.168 33.526 -16.684 1.00 30.37 22 MET B CA 1
ATOM 1981 C C . MET B 1 22 ? 26.322 32.461 -15.982 1.00 29.58 22 MET B C 1
ATOM 1982 O O . MET B 1 22 ? 26.173 32.471 -14.757 1.00 26.64 22 MET B O 1
ATOM 1987 N N . ILE B 1 23 ? 25.769 31.542 -16.763 1.00 28.53 23 ILE B N 1
ATOM 1988 C CA . ILE B 1 23 ? 24.959 30.468 -16.204 1.00 26.76 23 ILE B CA 1
ATOM 1989 C C . ILE B 1 23 ? 25.881 29.527 -15.436 1.00 27.24 23 ILE B C 1
ATOM 1990 O O . ILE B 1 23 ? 25.543 29.072 -14.337 1.00 26.86 23 ILE B O 1
ATOM 1995 N N . LYS B 1 24 ? 27.048 29.249 -16.016 1.00 26.68 24 LYS B N 1
ATOM 1996 C CA . LYS B 1 24 ? 28.023 28.367 -15.390 1.00 28.20 24 LYS B CA 1
ATOM 1997 C C . LYS B 1 24 ? 28.524 28.942 -14.063 1.00 28.65 24 LYS B C 1
ATOM 1998 O O . LYS B 1 24 ? 28.659 28.216 -13.083 1.00 29.23 24 LYS B O 1
ATOM 2004 N N . ILE B 1 25 ? 28.778 30.244 -14.021 1.00 28.39 25 ILE B N 1
ATOM 2005 C CA . ILE B 1 25 ? 29.245 30.895 -12.795 1.00 26.32 25 ILE B CA 1
ATOM 2006 C C . ILE B 1 25 ? 28.174 30.853 -11.703 1.00 26.91 25 ILE B C 1
ATOM 2007 O O . ILE B 1 25 ? 28.478 30.652 -10.518 1.00 30.36 25 ILE B O 1
ATOM 2012 N N . ALA B 1 26 ? 26.920 31.031 -12.101 1.00 24.07 26 ALA B N 1
ATOM 2013 C CA . ALA B 1 26 ? 25.806 31.001 -11.161 1.00 23.04 26 ALA B CA 1
ATOM 2014 C C . ALA B 1 26 ? 25.636 29.607 -10.566 1.00 23.71 26 ALA B C 1
ATOM 2015 O O . ALA B 1 26 ? 25.472 29.462 -9.349 1.00 22.69 26 ALA B O 1
ATOM 2017 N N . LEU B 1 27 ? 25.677 28.585 -11.420 1.00 21.49 27 LEU B N 1
ATOM 2018 C CA . LEU B 1 27 ? 25.533 27.206 -10.967 1.00 23.39 27 LEU B CA 1
ATOM 2019 C C . LEU B 1 27 ? 26.717 26.752 -10.112 1.00 24.05 27 LEU B C 1
ATOM 2020 O O . LEU B 1 27 ? 26.552 25.928 -9.210 1.00 24.08 27 LEU B O 1
ATOM 2025 N N . ARG B 1 28 ? 27.902 27.285 -10.406 1.00 24.60 28 ARG B N 1
ATOM 2026 C CA . ARG B 1 28 ? 29.109 26.958 -9.655 1.00 24.92 28 ARG B CA 1
ATOM 2027 C C . ARG B 1 28 ? 29.013 27.538 -8.240 1.00 25.01 28 ARG B C 1
ATOM 2028 O O . ARG B 1 28 ? 29.444 26.895 -7.277 1.00 24.23 28 ARG B O 1
ATOM 2036 N N . SER B 1 29 ? 28.451 28.745 -8.121 1.00 25.28 29 SER B N 1
ATOM 2037 C CA . SER B 1 29 ? 28.273 29.401 -6.818 1.00 26.62 29 SER B CA 1
ATOM 2038 C C . SER B 1 29 ? 27.314 28.599 -5.958 1.00 26.87 29 SER B C 1
ATOM 2039 O O . SER B 1 29 ? 27.562 28.386 -4.769 1.00 25.78 29 SER B O 1
ATOM 2042 N N . PHE B 1 30 ? 26.210 28.161 -6.557 1.00 25.56 30 PHE B N 1
ATOM 2043 C CA . PHE B 1 30 ? 25.248 27.364 -5.817 1.00 26.33 30 PHE B CA 1
ATOM 2044 C C . PHE B 1 30 ? 25.909 26.068 -5.357 1.00 27.44 30 PHE B C 1
ATOM 2045 O O . PHE B 1 30 ? 25.839 25.716 -4.179 1.00 27.19 30 PHE B O 1
ATOM 2053 N N . ALA B 1 31 ? 26.543 25.360 -6.288 1.00 25.78 31 ALA B N 1
ATOM 2054 C CA . ALA B 1 31 ? 27.209 24.102 -5.957 1.00 26.56 31 ALA B CA 1
ATOM 2055 C C . ALA B 1 31 ? 28.182 24.286 -4.790 1.00 26.54 31 ALA B C 1
ATOM 2056 O O . ALA B 1 31 ? 28.123 23.541 -3.811 1.00 25.85 31 ALA B O 1
ATOM 2058 N N . HIS B 1 32 ? 29.068 25.276 -4.890 1.00 26.38 32 HIS B N 1
ATOM 2059 C CA . HIS B 1 32 ? 30.030 25.540 -3.820 1.00 26.68 32 HIS B CA 1
ATOM 2060 C C . HIS B 1 32 ? 29.330 25.760 -2.490 1.00 26.48 32 HIS B C 1
ATOM 2061 O O . HIS B 1 32 ? 29.717 25.173 -1.483 1.00 29.88 32 HIS B O 1
ATOM 2068 N N . SER B 1 33 ? 28.305 26.608 -2.486 1.00 28.29 33 SER B N 1
ATOM 2069 C CA . SER B 1 33 ? 27.555 26.913 -1.272 1.00 31.38 33 SER B CA 1
ATOM 2070 C C . SER B 1 33 ? 26.867 25.729 -0.617 1.00 33.59 33 SER B C 1
ATOM 2071 O O . SER B 1 33 ? 26.578 25.762 0.588 1.00 33.59 33 SER B O 1
ATOM 2074 N N . CYS B 1 34 ? 26.594 24.690 -1.397 1.00 31.04 34 CYS B N 1
ATOM 2075 C CA . CYS B 1 34 ? 25.930 23.518 -0.851 1.00 34.56 34 CYS B CA 1
ATOM 2076 C C . CYS B 1 34 ? 26.911 22.432 -0.470 1.00 33.43 34 CYS B C 1
ATOM 2077 O O . CYS B 1 34 ? 26.514 21.382 0.030 1.00 35.92 34 CYS B O 1
ATOM 2080 N N . GLY B 1 35 ? 28.191 22.687 -0.709 1.00 32.26 35 GLY B N 1
ATOM 2081 C CA . GLY B 1 35 ? 29.212 21.720 -0.361 1.00 32.21 35 GLY B CA 1
ATOM 2082 C C . GLY B 1 35 ? 29.702 20.894 -1.529 1.00 31.47 35 GLY B C 1
ATOM 2083 O O . GLY B 1 35 ? 30.505 19.980 -1.333 1.00 30.72 35 GLY B O 1
ATOM 2084 N N . TYR B 1 36 ? 29.229 21.204 -2.737 1.00 30.68 36 TYR B N 1
ATOM 2085 C CA . TYR B 1 36 ? 29.651 20.459 -3.929 1.00 31.62 36 TYR B CA 1
ATOM 2086 C C . TYR B 1 36 ? 30.734 21.203 -4.690 1.00 31.44 36 TYR B C 1
ATOM 2087 O O . TYR B 1 36 ? 31.082 22.333 -4.353 1.00 33.83 36 TYR B O 1
ATOM 2096 N N . ASP B 1 37 ? 31.269 20.563 -5.719 1.00 32.14 37 ASP B N 1
ATOM 2097 C CA . ASP B 1 37 ? 32.332 21.166 -6.509 1.00 33.33 37 ASP B CA 1
ATOM 2098 C C . ASP B 1 37 ? 31.957 21.362 -7.980 1.00 30.75 37 ASP B C 1
ATOM 2099 O O . ASP B 1 37 ? 32.186 22.425 -8.551 1.00 30.35 37 ASP B O 1
ATOM 2104 N N . ARG B 1 38 ? 31.370 20.337 -8.583 1.00 28.52 38 ARG B N 1
ATOM 2105 C CA . ARG B 1 38 ? 31.006 20.388 -9.991 1.00 25.86 38 ARG B CA 1
ATOM 2106 C C . ARG B 1 38 ? 29.517 20.197 -10.188 1.00 25.18 38 ARG B C 1
ATOM 2107 O O . ARG B 1 38 ? 28.800 19.793 -9.274 1.00 23.86 38 ARG B O 1
ATOM 2115 N N . PHE B 1 39 ? 29.052 20.483 -11.401 1.00 25.36 39 PHE B N 1
ATOM 2116 C CA . PHE B 1 39 ? 27.646 20.329 -11.721 1.00 22.35 39 PHE B CA 1
ATOM 2117 C C . PHE B 1 39 ? 27.547 19.897 -13.171 1.00 21.98 39 PHE B C 1
ATOM 2118 O O . PHE B 1 39 ? 28.474 20.087 -13.958 1.00 20.75 39 PHE B O 1
ATOM 2126 N N . ALA B 1 40 ? 26.412 19.326 -13.529 1.00 22.79 40 ALA B N 1
ATOM 2127 C CA . ALA B 1 40 ? 26.221 18.882 -14.892 1.00 24.71 40 ALA B CA 1
ATOM 2128 C C . ALA B 1 40 ? 24.754 18.867 -15.252 1.00 24.14 40 ALA B C 1
ATOM 2129 O O . ALA B 1 40 ? 23.922 18.364 -14.504 1.00 24.68 40 ALA B O 1
ATOM 2131 N N . TYR B 1 41 ? 24.442 19.465 -16.391 1.00 23.96 41 TYR B N 1
ATOM 2132 C CA . TYR B 1 41 ? 23.085 19.468 -16.897 1.00 24.01 41 TYR B CA 1
ATOM 2133 C C . TYR B 1 41 ? 23.127 18.540 -18.114 1.00 24.94 41 TYR B C 1
ATOM 2134 O O . TYR B 1 41 ? 24.018 18.658 -18.961 1.00 21.75 41 TYR B O 1
ATOM 2143 N N . LEU B 1 42 ? 22.182 17.611 -18.190 1.00 28.44 42 LEU B N 1
ATOM 2144 C CA . LEU B 1 42 ? 22.118 16.681 -19.311 1.00 30.02 42 LEU B CA 1
ATOM 2145 C C . LEU B 1 42 ? 20.692 16.650 -19.858 1.00 31.61 42 LEU B C 1
ATOM 2146 O O . LEU B 1 42 ? 19.726 16.692 -19.105 1.00 32.56 42 LEU B O 1
ATOM 2151 N N . GLN B 1 43 ? 20.571 16.600 -21.175 1.00 33.61 43 GLN B N 1
ATOM 2152 C CA . GLN B 1 43 ? 19.269 16.563 -21.814 1.00 36.42 43 GLN B CA 1
ATOM 2153 C C . GLN B 1 43 ? 19.279 15.447 -22.853 1.00 38.37 43 GLN B C 1
ATOM 2154 O O . GLN B 1 43 ? 20.139 15.418 -23.730 1.00 36.40 43 GLN B O 1
ATOM 2160 N N . LYS B 1 44 ? 18.338 14.517 -22.743 1.00 40.85 44 LYS B N 1
ATOM 2161 C CA . LYS B 1 44 ? 18.262 13.422 -23.699 1.00 44.94 44 LYS B CA 1
ATOM 2162 C C . LYS B 1 44 ? 16.965 13.472 -24.489 1.00 47.66 44 LYS B C 1
ATOM 2163 O O . LYS B 1 44 ? 15.884 13.301 -23.932 1.00 47.50 44 LYS B O 1
ATOM 2169 N N . ASP B 1 45 ? 17.077 13.726 -25.788 1.00 52.04 45 ASP B N 1
ATOM 2170 C CA . ASP B 1 45 ? 15.909 13.771 -26.659 1.00 56.25 45 ASP B CA 1
ATOM 2171 C C . ASP B 1 45 ? 15.975 12.550 -27.562 1.00 57.88 45 ASP B C 1
ATOM 2172 O O . ASP B 1 45 ? 16.530 12.599 -28.663 1.00 58.62 45 ASP B O 1
ATOM 2177 N N . GLY B 1 46 ? 15.414 11.449 -27.074 1.00 58.98 46 GLY B N 1
ATOM 2178 C CA . GLY B 1 46 ? 15.434 10.220 -27.834 1.00 60.28 46 GLY B CA 1
ATOM 2179 C C . GLY B 1 46 ? 16.859 9.745 -28.032 1.00 60.67 46 GLY B C 1
ATOM 2180 O O . GLY B 1 46 ? 17.493 9.231 -27.108 1.00 61.02 46 GLY B O 1
ATOM 2181 N N . THR B 1 47 ? 17.373 9.941 -29.239 1.00 61.02 47 THR B N 1
ATOM 2182 C CA . THR B 1 47 ? 18.723 9.509 -29.576 1.00 61.23 47 THR B CA 1
ATOM 2183 C C . THR B 1 47 ? 19.822 10.456 -29.104 1.00 59.88 47 THR B C 1
ATOM 2184 O O . THR B 1 47 ? 20.757 10.039 -28.414 1.00 59.05 47 THR B O 1
ATOM 2188 N N . GLN B 1 48 ? 19.707 11.728 -29.476 1.00 58.19 48 GLN B N 1
ATOM 2189 C CA . GLN B 1 48 ? 20.710 12.722 -29.117 1.00 56.45 48 GLN B CA 1
ATOM 2190 C C . GLN B 1 48 ? 20.753 13.105 -27.631 1.00 53.83 48 GLN B C 1
ATOM 2191 O O . GLN B 1 48 ? 19.727 13.181 -26.949 1.00 52.98 48 GLN B O 1
ATOM 2197 N N . VAL B 1 49 ? 21.964 13.345 -27.145 1.00 50.21 49 VAL B N 1
ATOM 2198 C CA . VAL B 1 49 ? 22.188 13.721 -25.761 1.00 48.06 49 VAL B CA 1
ATOM 2199 C C . VAL B 1 49 ? 23.031 14.990 -25.707 1.00 47.78 49 VAL B C 1
ATOM 2200 O O . VAL B 1 49 ? 24.098 15.066 -26.319 1.00 48.28 49 VAL B O 1
ATOM 2204 N N . ARG B 1 50 ? 22.540 15.992 -24.985 1.00 45.76 50 ARG B N 1
ATOM 2205 C CA . ARG B 1 50 ? 23.247 17.259 -24.853 1.00 44.85 50 ARG B CA 1
ATOM 2206 C C . ARG B 1 50 ? 23.579 17.484 -23.387 1.00 42.08 50 ARG B C 1
ATOM 2207 O O . ARG B 1 50 ? 22.841 17.034 -22.507 1.00 41.11 50 ARG B O 1
ATOM 2215 N N . THR B 1 51 ? 24.692 18.169 -23.129 1.00 38.55 51 THR B N 1
ATOM 2216 C CA . THR B 1 51 ? 25.099 18.478 -21.760 1.00 36.31 51 THR B CA 1
ATOM 2217 C C . THR B 1 51 ? 25.727 19.861 -21.648 1.00 33.86 51 THR B C 1
ATOM 2218 O O . THR B 1 51 ? 26.252 20.407 -22.619 1.00 33.92 51 THR B O 1
ATOM 2222 N N . PHE B 1 52 ? 25.648 20.418 -20.447 1.00 30.90 52 PHE B N 1
ATOM 2223 C CA . PHE B 1 52 ? 26.218 21.715 -20.104 1.00 28.00 52 PHE B CA 1
ATOM 2224 C C . PHE B 1 52 ? 26.778 21.389 -18.723 1.00 26.20 52 PHE B C 1
ATOM 2225 O O . PHE B 1 52 ? 26.012 21.142 -17.796 1.00 26.93 52 PHE B O 1
ATOM 2233 N N . HIS B 1 53 ? 28.097 21.389 -18.570 1.00 25.60 53 HIS B N 1
ATOM 2234 C CA . HIS B 1 53 ? 28.673 20.997 -17.286 1.00 25.98 53 HIS B CA 1
ATOM 2235 C C . HIS B 1 53 ? 30.022 21.625 -16.952 1.00 25.96 53 HIS B C 1
ATOM 2236 O O . HIS B 1 53 ? 30.656 22.271 -17.783 1.00 24.96 53 HIS B O 1
ATOM 2243 N N . SER B 1 54 ? 30.469 21.373 -15.725 1.00 26.31 54 SER B N 1
ATOM 2244 C CA . SER B 1 54 ? 31.749 21.872 -15.265 1.00 26.84 54 SER B CA 1
ATOM 2245 C C . SER B 1 54 ? 32.644 20.705 -14.866 1.00 28.39 54 SER B C 1
ATOM 2246 O O . SER B 1 54 ? 33.598 20.888 -14.111 1.00 30.13 54 SER B O 1
ATOM 2249 N N . TYR B 1 55 ? 32.332 19.503 -15.347 1.00 28.32 55 TYR B N 1
ATOM 2250 C CA . TYR B 1 55 ? 33.161 18.330 -15.044 1.00 29.60 55 TYR B CA 1
ATOM 2251 C C . TYR B 1 55 ? 34.495 18.532 -15.785 1.00 30.01 55 TYR B C 1
ATOM 2252 O O . TYR B 1 55 ? 34.527 19.190 -16.822 1.00 31.39 55 TYR B O 1
ATOM 2261 N N . PRO B 1 56 ? 35.605 17.966 -15.273 1.00 30.47 56 PRO B N 1
ATOM 2262 C CA . PRO B 1 56 ? 36.907 18.134 -15.930 1.00 30.00 56 PRO B CA 1
ATOM 2263 C C . PRO B 1 56 ? 37.024 17.649 -17.372 1.00 33.06 56 PRO B C 1
ATOM 2264 O O . PRO B 1 56 ? 36.412 16.649 -17.759 1.00 32.36 56 PRO B O 1
ATOM 2268 N N . GLY B 1 57 ? 37.812 18.378 -18.161 1.00 35.54 57 GLY B N 1
ATOM 2269 C CA . GLY B 1 57 ? 38.019 18.034 -19.563 1.00 39.28 57 GLY B CA 1
ATOM 2270 C C . GLY B 1 57 ? 38.393 16.581 -19.833 1.00 40.77 57 GLY B C 1
ATOM 2271 O O . GLY B 1 57 ? 37.783 15.943 -20.694 1.00 41.65 57 GLY B O 1
ATOM 2272 N N . PRO B 1 58 ? 39.407 16.033 -19.143 1.00 41.12 58 PRO B N 1
ATOM 2273 C CA . PRO B 1 58 ? 39.796 14.636 -19.367 1.00 41.76 58 PRO B CA 1
ATOM 2274 C C . PRO B 1 58 ? 38.646 13.636 -19.160 1.00 41.27 58 PRO B C 1
ATOM 2275 O O . PRO B 1 58 ? 38.505 12.679 -19.916 1.00 42.70 58 PRO B O 1
ATOM 2279 N N . TRP B 1 59 ? 37.822 13.862 -18.141 1.00 41.31 59 TRP B N 1
ATOM 2280 C CA . TRP B 1 59 ? 36.703 12.968 -17.862 1.00 40.25 59 TRP B CA 1
ATOM 2281 C C . TRP B 1 59 ? 35.634 13.058 -18.937 1.00 40.08 59 TRP B C 1
ATOM 2282 O O . TRP B 1 59 ? 34.971 12.073 -19.233 1.00 42.08 59 TRP B O 1
ATOM 2293 N N . GLU B 1 60 ? 35.464 14.233 -19.534 1.00 42.94 60 GLU B N 1
ATOM 2294 C CA . GLU B 1 60 ? 34.451 14.396 -20.578 1.00 45.37 60 GLU B CA 1
ATOM 2295 C C . GLU B 1 60 ? 34.826 13.646 -21.853 1.00 45.84 60 GLU B C 1
ATOM 2296 O O . GLU B 1 60 ? 33.965 13.061 -22.510 1.00 45.54 60 GLU B O 1
ATOM 2302 N N . SER B 1 61 ? 36.106 13.682 -22.210 1.00 45.54 61 SER B N 1
ATOM 2303 C CA . SER B 1 61 ? 36.573 12.988 -23.403 1.00 47.00 61 SER B CA 1
ATOM 2304 C C . SER B 1 61 ? 36.358 11.485 -23.232 1.00 46.17 61 SER B C 1
ATOM 2305 O O . SER B 1 61 ? 35.899 10.808 -24.149 1.00 45.59 61 SER B O 1
ATOM 2308 N N . ILE B 1 62 ? 36.694 10.970 -22.054 1.00 45.01 62 ILE B N 1
ATOM 2309 C CA . ILE B 1 62 ? 36.514 9.554 -21.772 1.00 45.47 62 ILE B CA 1
ATOM 2310 C C . ILE B 1 62 ? 35.031 9.207 -21.812 1.00 46.08 62 ILE B C 1
ATOM 2311 O O . ILE B 1 62 ? 34.626 8.245 -22.458 1.00 47.91 62 ILE B O 1
ATOM 2316 N N . TYR B 1 63 ? 34.226 10.002 -21.113 1.00 45.42 63 TYR B N 1
ATOM 2317 C CA . TYR B 1 63 ? 32.785 9.781 -21.039 1.00 44.95 63 TYR B CA 1
ATOM 2318 C C . TYR B 1 63 ? 32.124 9.692 -22.411 1.00 46.40 63 TYR B C 1
ATOM 2319 O O . TYR B 1 63 ? 31.304 8.811 -22.658 1.00 47.16 63 TYR B O 1
ATOM 2328 N N . LEU B 1 64 ? 32.471 10.613 -23.299 1.00 49.25 64 LEU B N 1
ATOM 2329 C CA . LEU B 1 64 ? 31.915 10.615 -24.649 1.00 52.03 64 LEU B CA 1
ATOM 2330 C C . LEU B 1 64 ? 32.616 9.554 -25.499 1.00 53.50 64 LEU B C 1
ATOM 2331 O O . LEU B 1 64 ? 31.978 8.856 -26.289 1.00 54.09 64 LEU B O 1
ATOM 2336 N N . GLY B 1 65 ? 33.929 9.436 -25.319 1.00 54.05 65 GLY B N 1
ATOM 2337 C CA . GLY B 1 65 ? 34.705 8.464 -26.070 1.00 54.88 65 GLY B CA 1
ATOM 2338 C C . GLY B 1 65 ? 34.504 7.030 -25.613 1.00 54.60 65 GLY B C 1
ATOM 2339 O O . GLY B 1 65 ? 35.301 6.151 -25.932 1.00 54.75 65 GLY B O 1
ATOM 2340 N N . SER B 1 66 ? 33.439 6.795 -24.857 1.00 54.44 66 SER B N 1
ATOM 2341 C CA . SER B 1 66 ? 33.123 5.459 -24.362 1.00 53.66 66 SER B CA 1
ATOM 2342 C C . SER B 1 66 ? 31.614 5.302 -24.315 1.00 53.28 66 SER B C 1
ATOM 2343 O O . SER B 1 66 ? 31.107 4.230 -23.989 1.00 55.58 66 SER B O 1
ATOM 2346 N N . ASP B 1 67 ? 30.901 6.376 -24.636 1.00 51.61 67 ASP B N 1
ATOM 2347 C CA . ASP B 1 67 ? 29.444 6.360 -24.602 1.00 50.74 67 ASP B CA 1
ATOM 2348 C C . ASP B 1 67 ? 28.978 5.869 -23.228 1.00 49.39 67 ASP B C 1
ATOM 2349 O O . ASP B 1 67 ? 28.043 5.077 -23.122 1.00 49.80 67 ASP B O 1
ATOM 2351 N N . TYR B 1 68 ? 29.643 6.341 -22.176 1.00 46.61 68 TYR B N 1
ATOM 2352 C CA . TYR B 1 68 ? 29.297 5.952 -20.815 1.00 44.46 68 TYR B CA 1
ATOM 2353 C C . TYR B 1 68 ? 27.851 6.262 -20.430 1.00 43.52 68 TYR B C 1
ATOM 2354 O O . TYR B 1 68 ? 27.399 5.868 -19.351 1.00 43.10 68 TYR B O 1
ATOM 2363 N N . PHE B 1 69 ? 27.130 6.967 -21.305 1.00 42.78 69 PHE B N 1
ATOM 2364 C CA . PHE B 1 69 ? 25.730 7.300 -21.048 1.00 42.67 69 PHE B CA 1
ATOM 2365 C C . PHE B 1 69 ? 24.977 5.999 -20.844 1.00 41.03 69 PHE B C 1
ATOM 2366 O O . PHE B 1 69 ? 24.091 5.902 -19.997 1.00 40.07 69 PHE B O 1
ATOM 2374 N N . ASN B 1 70 ? 25.342 5.008 -21.651 1.00 42.10 70 ASN B N 1
ATOM 2375 C CA . ASN B 1 70 ? 24.724 3.686 -21.634 1.00 43.80 70 ASN B CA 1
ATOM 2376 C C . ASN B 1 70 ? 24.900 2.902 -20.343 1.00 43.17 70 ASN B C 1
ATOM 2377 O O . ASN B 1 70 ? 24.134 1.980 -20.085 1.00 44.24 70 ASN B O 1
ATOM 2382 N N . ILE B 1 71 ? 25.901 3.246 -19.537 1.00 43.05 71 ILE B N 1
ATOM 2383 C CA . ILE B 1 71 ? 26.136 2.506 -18.294 1.00 41.20 71 ILE B CA 1
ATOM 2384 C C . ILE B 1 71 ? 26.096 3.321 -17.008 1.00 40.06 71 ILE B C 1
ATOM 2385 O O . ILE B 1 71 ? 26.102 2.748 -15.916 1.00 38.78 71 ILE B O 1
ATOM 2390 N N . ASP B 1 72 ? 26.067 4.645 -17.125 1.00 36.70 72 ASP B N 1
ATOM 2391 C CA . ASP B 1 72 ? 26.037 5.487 -15.939 1.00 34.14 72 ASP B CA 1
ATOM 2392 C C . ASP B 1 72 ? 24.865 5.109 -15.040 1.00 33.59 72 ASP B C 1
ATOM 2393 O O . ASP B 1 72 ? 23.706 5.296 -15.405 1.00 32.98 72 ASP B O 1
ATOM 2398 N N . PRO B 1 73 ? 25.146 4.569 -13.844 1.00 32.93 73 PRO B N 1
ATOM 2399 C CA . PRO B 1 73 ? 24.017 4.209 -12.984 1.00 33.05 73 PRO B CA 1
ATOM 2400 C C . PRO B 1 73 ? 23.185 5.448 -12.653 1.00 32.55 73 PRO B C 1
ATOM 2401 O O . PRO B 1 73 ? 21.989 5.349 -12.405 1.00 36.09 73 PRO B O 1
ATOM 2405 N N . VAL B 1 74 ? 23.816 6.617 -12.654 1.00 31.56 74 VAL B N 1
ATOM 2406 C CA . VAL B 1 74 ? 23.089 7.847 -12.361 1.00 31.67 74 VAL B CA 1
ATOM 2407 C C . VAL B 1 74 ? 21.962 8.114 -13.363 1.00 31.99 74 VAL B C 1
ATOM 2408 O O . VAL B 1 74 ? 20.837 8.389 -12.962 1.00 31.60 74 VAL B O 1
ATOM 2412 N N . LEU B 1 75 ? 22.248 8.032 -14.660 1.00 33.09 75 LEU B N 1
ATOM 2413 C CA . LEU B 1 75 ? 21.212 8.272 -15.662 1.00 34.93 75 LEU B CA 1
ATOM 2414 C C . LEU B 1 75 ? 20.103 7.221 -15.593 1.00 36.12 75 LEU B C 1
ATOM 2415 O O . LEU B 1 75 ? 18.920 7.552 -15.658 1.00 37.20 75 LEU B O 1
ATOM 2420 N N . ALA B 1 76 ? 20.487 5.954 -15.466 1.00 37.08 76 ALA B N 1
ATOM 2421 C CA . ALA B 1 76 ? 19.514 4.870 -15.404 1.00 37.29 76 ALA B CA 1
ATOM 2422 C C . ALA B 1 76 ? 18.539 5.078 -14.247 1.00 38.65 76 ALA B C 1
ATOM 2423 O O . ALA B 1 76 ? 17.334 4.872 -14.397 1.00 39.31 76 ALA B O 1
ATOM 2425 N N . GLU B 1 77 ? 19.058 5.491 -13.094 1.00 38.22 77 GLU B N 1
ATOM 2426 C CA . GLU B 1 77 ? 18.212 5.723 -11.929 1.00 38.87 77 GLU B CA 1
ATOM 2427 C C . GLU B 1 77 ? 17.332 6.968 -12.109 1.00 40.69 77 GLU B C 1
ATOM 2428 O O . GLU B 1 77 ? 16.158 6.968 -11.725 1.00 39.10 77 GLU B O 1
ATOM 2434 N N . ALA B 1 78 ? 17.901 8.011 -12.713 1.00 40.44 78 ALA B N 1
ATOM 2435 C CA . ALA B 1 78 ? 17.191 9.266 -12.939 1.00 42.81 78 ALA B CA 1
ATOM 2436 C C . ALA B 1 78 ? 15.867 9.083 -13.675 1.00 45.18 78 ALA B C 1
ATOM 2437 O O . ALA B 1 78 ? 14.876 9.744 -13.363 1.00 44.44 78 ALA B O 1
ATOM 2439 N N . LYS B 1 79 ? 15.849 8.194 -14.660 1.00 48.00 79 LYS B N 1
ATOM 2440 C CA . LYS B 1 79 ? 14.628 7.957 -15.418 1.00 50.20 79 LYS B CA 1
ATOM 2441 C C . LYS B 1 79 ? 13.740 6.973 -14.664 1.00 50.00 79 LYS B C 1
ATOM 2442 O O . LYS B 1 79 ? 12.564 6.810 -14.974 1.00 51.24 79 LYS B O 1
ATOM 2448 N N . ARG B 1 80 ? 14.317 6.344 -13.648 1.00 51.06 80 ARG B N 1
ATOM 2449 C CA . ARG B 1 80 ? 13.625 5.357 -12.831 1.00 50.85 80 ARG B CA 1
ATOM 2450 C C . ARG B 1 80 ? 12.903 6.019 -11.660 1.00 51.07 80 ARG B C 1
ATOM 2451 O O . ARG B 1 80 ? 12.274 5.339 -10.848 1.00 52.00 80 ARG B O 1
ATOM 2459 N N . ARG B 1 81 ? 12.999 7.345 -11.567 1.00 50.08 81 ARG B N 1
ATOM 2460 C CA . ARG B 1 81 ? 12.347 8.084 -10.486 1.00 48.69 81 ARG B CA 1
ATOM 2461 C C . ARG B 1 81 ? 12.157 9.561 -10.821 1.00 47.22 81 ARG B C 1
ATOM 2462 O O . ARG B 1 81 ? 12.691 10.049 -11.814 1.00 47.95 81 ARG B O 1
ATOM 2470 N N . ARG B 1 82 ? 11.389 10.272 -10.002 1.00 45.71 82 ARG B N 1
ATOM 2471 C CA . ARG B 1 82 ? 11.140 11.685 -10.258 1.00 46.15 82 ARG B CA 1
ATOM 2472 C C . ARG B 1 82 ? 11.414 12.623 -9.094 1.00 45.27 82 ARG B C 1
ATOM 2473 O O . ARG B 1 82 ? 11.016 13.785 -9.120 1.00 46.52 82 ARG B O 1
ATOM 2481 N N . ASP B 1 83 ? 12.094 12.121 -8.071 1.00 42.75 83 ASP B N 1
ATOM 2482 C CA . ASP B 1 83 ? 12.438 12.945 -6.924 1.00 41.64 83 ASP B CA 1
ATOM 2483 C C . ASP B 1 83 ? 13.950 13.171 -6.918 1.00 39.06 83 ASP B C 1
ATOM 2484 O O . ASP B 1 83 ? 14.693 12.454 -7.587 1.00 37.95 83 ASP B O 1
ATOM 2489 N N . VAL B 1 84 ? 14.394 14.188 -6.193 1.00 35.58 84 VAL B N 1
ATOM 2490 C CA . VAL B 1 84 ? 15.815 14.484 -6.102 1.00 34.54 84 VAL B CA 1
ATOM 2491 C C . VAL B 1 84 ? 16.464 13.350 -5.324 1.00 33.83 84 VAL B C 1
ATOM 2492 O O . VAL B 1 84 ? 16.042 13.039 -4.211 1.00 35.77 84 VAL B O 1
ATOM 2496 N N . PHE B 1 85 ? 17.491 12.732 -5.891 1.00 30.97 85 PHE B N 1
ATOM 2497 C CA . PHE B 1 85 ? 18.138 11.636 -5.186 1.00 30.44 85 PHE B CA 1
ATOM 2498 C C . PHE B 1 85 ? 19.650 11.748 -5.049 1.00 30.04 85 PHE B C 1
ATOM 2499 O O . PHE B 1 85 ? 20.324 12.390 -5.862 1.00 27.41 85 PHE B O 1
ATOM 2507 N N . PHE B 1 86 ? 20.161 11.102 -3.998 1.00 30.43 86 PHE B N 1
ATOM 2508 C CA . PHE B 1 86 ? 21.587 11.043 -3.707 1.00 27.78 86 PHE B CA 1
ATOM 2509 C C . PHE B 1 86 ? 22.146 9.741 -4.260 1.00 27.42 86 PHE B C 1
ATOM 2510 O O . PHE B 1 86 ? 21.495 8.700 -4.190 1.00 27.45 86 PHE B O 1
ATOM 2518 N N . TRP B 1 87 ? 23.360 9.809 -4.797 1.00 26.95 87 TRP B N 1
ATOM 2519 C CA . TRP B 1 87 ? 24.043 8.645 -5.340 1.00 27.07 87 TRP B CA 1
ATOM 2520 C C . TRP B 1 87 ? 25.514 8.720 -4.991 1.00 28.76 87 TRP B C 1
ATOM 2521 O O . TRP B 1 87 ? 26.048 9.801 -4.765 1.00 29.13 87 TRP B O 1
ATOM 2532 N N . THR B 1 88 ? 26.168 7.563 -4.948 1.00 30.77 88 THR B N 1
ATOM 2533 C CA . THR B 1 88 ? 27.597 7.497 -4.661 1.00 32.48 88 THR B CA 1
ATOM 2534 C C . THR B 1 88 ? 28.267 6.394 -5.477 1.00 32.86 88 THR B C 1
ATOM 2535 O O . THR B 1 88 ? 27.757 5.272 -5.560 1.00 35.03 88 THR B O 1
ATOM 2539 N N . ALA B 1 89 ? 29.404 6.712 -6.091 1.00 33.20 89 ALA B N 1
ATOM 2540 C CA . ALA B 1 89 ? 30.133 5.731 -6.891 1.00 33.08 89 ALA B CA 1
ATOM 2541 C C . ALA B 1 89 ? 30.606 4.576 -5.992 1.00 33.43 89 ALA B C 1
ATOM 2542 O O . ALA B 1 89 ? 30.962 3.503 -6.475 1.00 32.29 89 ALA B O 1
ATOM 2544 N N . ASP B 1 90 ? 30.582 4.803 -4.682 1.00 34.17 90 ASP B N 1
ATOM 2545 C CA . ASP B 1 90 ? 30.990 3.798 -3.703 1.00 37.04 90 ASP B CA 1
ATOM 2546 C C . ASP B 1 90 ? 30.119 2.532 -3.740 1.00 38.61 90 ASP B C 1
ATOM 2547 O O . ASP B 1 90 ? 30.566 1.452 -3.347 1.00 39.99 90 ASP B O 1
ATOM 2552 N N . ALA B 1 91 ? 28.881 2.664 -4.203 1.00 39.13 91 ALA B N 1
ATOM 2553 C CA . ALA B 1 91 ? 27.963 1.531 -4.265 1.00 38.84 91 ALA B CA 1
ATOM 2554 C C . ALA B 1 91 ? 28.130 0.677 -5.521 1.00 38.76 91 ALA B C 1
ATOM 2555 O O . ALA B 1 91 ? 27.393 -0.291 -5.727 1.00 37.57 91 ALA B O 1
ATOM 2557 N N . TRP B 1 92 ? 29.098 1.027 -6.359 1.00 38.61 92 TRP B N 1
ATOM 2558 C CA . TRP B 1 92 ? 29.329 0.272 -7.586 1.00 38.06 92 TRP B CA 1
ATOM 2559 C C . TRP B 1 92 ? 30.531 -0.671 -7.454 1.00 39.16 92 TRP B C 1
ATOM 2560 O O . T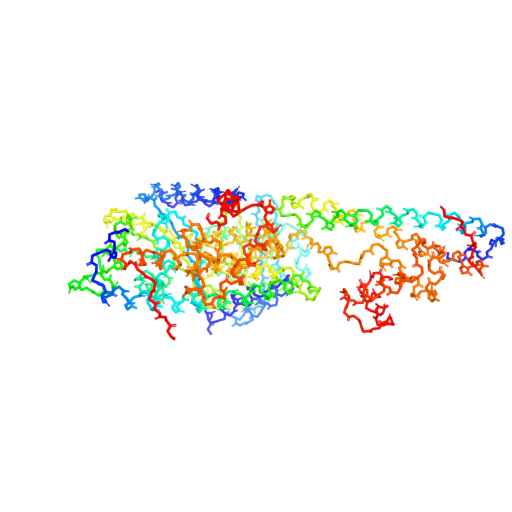RP B 1 92 ? 31.402 -0.464 -6.609 1.00 39.89 92 TRP B O 1
ATOM 2571 N N . PRO B 1 93 ? 30.589 -1.724 -8.292 1.00 40.48 93 PRO B N 1
ATOM 2572 C CA . PRO B 1 93 ? 31.663 -2.732 -8.304 1.00 39.38 93 PRO B CA 1
ATOM 2573 C C . PRO B 1 93 ? 33.083 -2.185 -8.170 1.00 37.80 93 PRO B C 1
ATOM 2574 O O . PRO B 1 93 ? 33.528 -1.376 -8.981 1.00 39.10 93 PRO B O 1
ATOM 2578 N N . ALA B 1 94 ? 33.795 -2.638 -7.146 1.00 36.97 94 ALA B N 1
ATOM 2579 C CA . ALA B 1 94 ? 35.174 -2.211 -6.934 1.00 36.98 94 ALA B CA 1
ATOM 2580 C C . ALA B 1 94 ? 36.133 -3.322 -7.398 1.00 36.88 94 ALA B C 1
ATOM 2581 O O . ALA B 1 94 ? 37.305 -3.078 -7.693 1.00 36.23 94 ALA B O 1
ATOM 2583 N N . ARG B 1 95 ? 35.622 -4.543 -7.461 1.00 36.45 95 ARG B N 1
ATOM 2584 C CA . ARG B 1 95 ? 36.414 -5.682 -7.901 1.00 38.88 95 ARG B CA 1
ATOM 2585 C C . ARG B 1 95 ? 35.763 -6.269 -9.153 1.00 38.70 95 ARG B C 1
ATOM 2586 O O . ARG B 1 95 ? 34.628 -5.934 -9.480 1.00 39.17 95 ARG B O 1
ATOM 2594 N N . GLY B 1 96 ? 36.477 -7.136 -9.858 1.00 39.62 96 GLY B N 1
ATOM 2595 C CA . GLY B 1 96 ? 35.911 -7.725 -11.059 1.00 40.55 96 GLY B CA 1
ATOM 2596 C C . GLY B 1 96 ? 36.257 -6.912 -12.286 1.00 40.83 96 GLY B C 1
ATOM 2597 O O . GLY B 1 96 ? 36.873 -5.852 -12.177 1.00 40.45 96 GLY B O 1
ATOM 2598 N N . SER B 1 97 ? 35.852 -7.389 -13.458 1.00 42.20 97 SER B N 1
ATOM 2599 C CA . SER B 1 97 ? 36.171 -6.688 -14.697 1.00 44.85 97 SER B CA 1
ATOM 2600 C C . SER B 1 97 ? 34.984 -6.127 -15.483 1.00 44.98 97 SER B C 1
ATOM 2601 O O . SER B 1 97 ? 35.115 -5.813 -16.666 1.00 45.65 97 SER B O 1
ATOM 2604 N N . SER B 1 98 ? 33.833 -5.991 -14.837 1.00 45.45 98 SER B N 1
ATOM 2605 C CA . SER B 1 98 ? 32.657 -5.443 -15.517 1.00 45.67 98 SER B CA 1
ATOM 2606 C C . SER B 1 98 ? 32.934 -4.006 -15.949 1.00 45.90 98 SER B C 1
ATOM 2607 O O . SER B 1 98 ? 33.867 -3.369 -15.452 1.00 47.18 98 SER B O 1
ATOM 2610 N N . PRO B 1 99 ? 32.132 -3.474 -16.887 1.00 45.69 99 PRO B N 1
ATOM 2611 C CA . PRO B 1 99 ? 32.325 -2.096 -17.354 1.00 43.93 99 PRO B CA 1
ATOM 2612 C C . PRO B 1 99 ? 32.031 -1.040 -16.274 1.00 42.92 99 PRO B C 1
ATOM 2613 O O . PRO B 1 99 ? 32.560 0.070 -16.331 1.00 43.74 99 PRO B O 1
ATOM 2617 N N . LEU B 1 100 ? 31.198 -1.393 -15.296 1.00 40.11 100 LEU B N 1
ATOM 2618 C CA . LEU B 1 100 ? 30.855 -0.486 -14.202 1.00 39.12 100 LEU B CA 1
ATOM 2619 C C . LEU B 1 100 ? 32.019 -0.319 -13.242 1.00 37.38 100 LEU B C 1
ATOM 2620 O O . LEU B 1 100 ? 32.158 0.728 -12.620 1.00 37.63 100 LEU B O 1
ATOM 2625 N N . ARG B 1 101 ? 32.830 -1.364 -13.094 1.00 37.01 101 ARG B N 1
ATOM 2626 C CA . ARG B 1 101 ? 33.984 -1.296 -12.204 1.00 36.39 101 ARG B CA 1
ATOM 2627 C C . ARG B 1 101 ? 34.975 -0.302 -12.782 1.00 36.01 101 ARG B C 1
ATOM 2628 O O . ARG B 1 101 ? 35.585 0.465 -12.039 1.00 33.94 101 ARG B O 1
ATOM 2636 N N . ARG B 1 102 ? 35.127 -0.308 -14.104 1.00 35.75 102 ARG B N 1
ATOM 2637 C CA . ARG B 1 102 ? 36.044 0.620 -14.745 1.00 39.05 102 ARG B CA 1
ATOM 2638 C C . ARG B 1 102 ? 35.438 2.016 -14.707 1.00 39.73 102 ARG B C 1
ATOM 2639 O O . ARG B 1 102 ? 36.161 3.013 -14.630 1.00 40.91 102 ARG B O 1
ATOM 2647 N N . PHE B 1 103 ? 34.109 2.080 -14.765 1.00 38.84 103 PHE B N 1
ATOM 2648 C CA . PHE B 1 103 ? 33.403 3.354 -14.711 1.00 37.56 103 PHE B CA 1
ATOM 2649 C C . PHE B 1 103 ? 33.608 3.945 -13.321 1.00 36.68 103 PHE B C 1
ATOM 2650 O O . PHE B 1 103 ? 33.833 5.139 -13.176 1.00 37.15 103 PHE B O 1
ATOM 2658 N N . ARG B 1 104 ? 33.530 3.098 -12.301 1.00 34.75 104 ARG B N 1
ATOM 2659 C CA . ARG B 1 104 ? 33.721 3.541 -10.934 1.00 33.35 104 ARG B CA 1
ATOM 2660 C C . ARG B 1 104 ? 35.108 4.148 -10.731 1.00 33.98 104 ARG B C 1
ATOM 2661 O O . ARG B 1 104 ? 35.230 5.310 -10.356 1.00 35.80 104 ARG B O 1
ATOM 2669 N N . ASP B 1 105 ? 36.148 3.355 -10.973 1.00 33.91 105 ASP B N 1
ATOM 2670 C CA . ASP B 1 105 ? 37.528 3.812 -10.813 1.00 34.27 105 ASP B CA 1
ATOM 2671 C C . ASP B 1 105 ? 37.836 5.138 -11.501 1.00 33.77 105 ASP B C 1
ATOM 2672 O O . ASP B 1 105 ? 38.498 5.999 -10.925 1.00 34.22 105 ASP B O 1
ATOM 2677 N N . GLU B 1 106 ? 37.378 5.285 -12.741 1.00 34.12 106 GLU B N 1
ATOM 2678 C CA . GLU B 1 106 ? 37.608 6.501 -13.519 1.00 34.60 106 GLU B CA 1
ATOM 2679 C C . GLU B 1 106 ? 36.857 7.714 -12.965 1.00 34.47 106 GLU B C 1
ATOM 2680 O O . GLU B 1 106 ? 37.439 8.789 -12.808 1.00 35.30 106 GLU B O 1
ATOM 2686 N N . ALA B 1 107 ? 35.574 7.535 -12.663 1.00 33.74 107 ALA B N 1
ATOM 2687 C CA . ALA B 1 107 ? 34.760 8.617 -12.123 1.00 35.20 107 ALA B CA 1
ATOM 2688 C C . ALA B 1 107 ? 35.432 9.183 -10.880 1.00 35.47 107 ALA B C 1
ATOM 2689 O O . ALA B 1 107 ? 35.650 10.393 -10.777 1.00 34.42 107 ALA B O 1
ATOM 2691 N N . ILE B 1 108 ? 35.766 8.296 -9.946 1.00 35.26 108 ILE B N 1
ATOM 2692 C CA . ILE B 1 108 ? 36.417 8.690 -8.707 1.00 35.91 108 ILE B CA 1
ATOM 2693 C C . ILE B 1 108 ? 37.790 9.314 -8.938 1.00 36.72 108 ILE B C 1
ATOM 2694 O O . ILE B 1 108 ? 38.181 10.241 -8.229 1.00 37.14 108 ILE B O 1
ATOM 2699 N N . SER B 1 109 ? 38.522 8.824 -9.933 1.00 36.24 109 SER B N 1
ATOM 2700 C CA . SER B 1 109 ? 39.839 9.382 -10.204 1.00 38.03 109 SER B CA 1
ATOM 2701 C C . SER B 1 109 ? 39.684 10.809 -10.733 1.00 38.41 109 SER B C 1
ATOM 2702 O O . SER B 1 109 ? 40.613 11.621 -10.660 1.00 37.78 109 SER B O 1
ATOM 2705 N N . HIS B 1 110 ? 38.502 11.109 -11.263 1.00 37.86 110 HIS B N 1
ATOM 2706 C CA . HIS B 1 110 ? 38.228 12.440 -11.785 1.00 37.15 110 HIS B CA 1
ATOM 2707 C C . HIS B 1 110 ? 37.422 13.340 -10.844 1.00 33.89 110 HIS B C 1
ATOM 2708 O O . HIS B 1 110 ? 36.884 14.359 -11.260 1.00 35.46 110 HIS B O 1
ATOM 2715 N N . GLY B 1 111 ? 37.357 12.958 -9.575 1.00 32.29 111 GLY B N 1
ATOM 2716 C CA . GLY B 1 111 ? 36.650 13.746 -8.587 1.00 30.73 111 GLY B CA 1
ATOM 2717 C C . GLY B 1 111 ? 35.141 13.602 -8.514 1.00 30.42 111 GLY B C 1
ATOM 2718 O O . GLY B 1 111 ? 34.519 14.211 -7.641 1.00 31.14 111 GLY B O 1
ATOM 2719 N N . ILE B 1 112 ? 34.547 12.811 -9.406 1.00 29.27 112 ILE B N 1
ATOM 2720 C CA . ILE B 1 112 ? 33.093 12.620 -9.417 1.00 29.15 112 ILE B CA 1
ATOM 2721 C C . ILE B 1 112 ? 32.705 11.388 -8.595 1.00 29.76 112 ILE B C 1
ATOM 2722 O O . ILE B 1 112 ? 32.340 10.357 -9.146 1.00 27.92 112 ILE B O 1
ATOM 2727 N N . ARG B 1 113 ? 32.765 11.512 -7.272 1.00 30.11 113 ARG B N 1
ATOM 2728 C CA . ARG B 1 113 ? 32.481 10.396 -6.383 1.00 29.89 113 ARG B CA 1
ATOM 2729 C C . ARG B 1 113 ? 31.030 10.258 -5.898 1.00 29.31 113 ARG B C 1
ATOM 2730 O O . ARG B 1 113 ? 30.496 9.150 -5.857 1.00 30.99 113 ARG B O 1
ATOM 2738 N N . CYS B 1 114 ? 30.397 11.361 -5.520 1.00 27.89 114 CYS B N 1
ATOM 2739 C CA . CYS B 1 114 ? 29.008 11.327 -5.067 1.00 27.86 114 CYS B CA 1
ATOM 2740 C C . CYS B 1 114 ? 28.292 12.595 -5.511 1.00 27.66 114 CYS B C 1
ATOM 2741 O O . CYS B 1 114 ? 28.924 13.544 -5.967 1.00 26.58 114 CYS B O 1
ATOM 2744 N N . GLY B 1 115 ? 26.971 12.606 -5.377 1.00 26.37 115 GLY B N 1
ATOM 2745 C CA . GLY B 1 115 ? 26.212 13.773 -5.781 1.00 26.61 115 GLY B CA 1
ATOM 2746 C C . GLY B 1 115 ? 24.715 13.618 -5.628 1.00 24.87 115 GLY B C 1
ATOM 2747 O O . GLY B 1 115 ? 24.224 12.610 -5.135 1.00 25.33 115 GLY B O 1
ATOM 2748 N N . VAL B 1 116 ? 23.987 14.652 -6.015 1.00 25.35 116 VAL B N 1
ATOM 2749 C CA . VAL B 1 116 ? 22.539 14.626 -5.964 1.00 25.54 116 VAL B CA 1
ATOM 2750 C C . VAL B 1 116 ? 22.126 15.011 -7.372 1.00 26.78 116 VAL B C 1
ATOM 2751 O O . VAL B 1 116 ? 22.771 15.843 -8.008 1.00 29.21 116 VAL B O 1
ATOM 2755 N N . THR B 1 117 ? 21.068 14.385 -7.858 1.00 26.31 117 THR B N 1
ATOM 2756 C CA . THR B 1 117 ? 20.563 14.625 -9.198 1.00 25.35 117 THR B CA 1
ATOM 2757 C C . THR B 1 117 ? 19.073 14.985 -9.160 1.00 24.33 117 THR B C 1
ATOM 2758 O O . THR B 1 117 ? 18.304 14.403 -8.394 1.00 22.88 117 THR B O 1
ATOM 2762 N N . ILE B 1 118 ? 18.683 15.961 -9.975 1.00 22.89 118 ILE B N 1
ATOM 2763 C CA . ILE B 1 118 ? 17.290 16.408 -10.066 1.00 22.66 118 ILE B CA 1
ATOM 2764 C C . ILE B 1 118 ? 16.797 15.905 -11.420 1.00 23.98 118 ILE B C 1
ATOM 2765 O O . ILE B 1 118 ? 17.229 16.409 -12.458 1.00 23.07 118 ILE B O 1
ATOM 2770 N N . PRO B 1 119 ? 15.903 14.903 -11.431 1.00 24.96 119 PRO B N 1
ATOM 2771 C CA . PRO B 1 119 ? 15.393 14.365 -12.697 1.00 27.37 119 PRO B CA 1
ATOM 2772 C C . PRO B 1 119 ? 14.015 14.912 -13.069 1.00 28.22 119 PRO B C 1
ATOM 2773 O O . PRO B 1 119 ? 13.158 15.090 -12.205 1.00 28.36 119 PRO B O 1
ATOM 2777 N N . VAL B 1 120 ? 13.802 15.174 -14.355 1.00 28.08 120 VAL B N 1
ATOM 2778 C CA . VAL B 1 120 ? 12.514 15.675 -14.820 1.00 28.77 120 VAL B CA 1
ATOM 2779 C C . VAL B 1 120 ? 12.231 15.136 -16.219 1.00 29.46 120 VAL B C 1
ATOM 2780 O O . VAL B 1 120 ? 13.080 15.205 -17.096 1.00 29.07 120 VAL B O 1
ATOM 2784 N N . GLU B 1 121 ? 11.045 14.575 -16.424 1.00 29.92 121 GLU B N 1
ATOM 2785 C CA . GLU B 1 121 ? 10.694 14.083 -17.748 1.00 30.57 121 GLU B CA 1
ATOM 2786 C C . GLU B 1 121 ? 10.012 15.241 -18.483 1.00 29.44 121 GLU B C 1
ATOM 2787 O O . GLU B 1 121 ? 9.030 15.794 -18.009 1.00 28.31 121 GLU B O 1
ATOM 2793 N N . GLY B 1 122 ? 10.542 15.619 -19.636 1.00 30.18 122 GLY B N 1
ATOM 2794 C CA . GLY B 1 122 ? 9.945 16.713 -20.370 1.00 30.32 122 GLY B CA 1
ATOM 2795 C C . GLY B 1 122 ? 8.897 16.262 -21.368 1.00 32.48 122 GLY B C 1
ATOM 2796 O O . GLY B 1 122 ? 8.224 15.243 -21.185 1.00 32.93 122 GLY B O 1
ATOM 2797 N N . SER B 1 123 ? 8.760 17.033 -22.435 1.00 31.09 123 SER B N 1
ATOM 2798 C CA . SER B 1 123 ? 7.798 16.726 -23.474 1.00 33.22 123 SER B CA 1
ATOM 2799 C C . SER B 1 123 ? 8.341 15.661 -24.430 1.00 34.04 123 SER B C 1
ATOM 2800 O O . SER B 1 123 ? 9.557 15.534 -24.615 1.00 32.72 123 SER B O 1
ATOM 2803 N N . TYR B 1 124 ? 7.432 14.883 -25.021 1.00 34.24 124 TYR B N 1
ATOM 2804 C CA . TYR B 1 124 ? 7.810 13.854 -25.983 1.00 33.41 124 TYR B CA 1
ATOM 2805 C C . TYR B 1 124 ? 8.780 12.793 -25.460 1.00 32.98 124 TYR B C 1
ATOM 2806 O O . TYR B 1 124 ? 9.555 12.220 -26.224 1.00 32.71 124 TYR B O 1
ATOM 2815 N N . GLY B 1 125 ? 8.728 12.521 -24.163 1.00 31.51 125 GLY B N 1
ATOM 2816 C CA . GLY B 1 125 ? 9.619 11.525 -23.598 1.00 33.19 125 GLY B CA 1
ATOM 2817 C C . GLY B 1 125 ? 11.043 12.023 -23.425 1.00 33.92 125 GLY B C 1
ATOM 2818 O O . GLY B 1 125 ? 11.942 11.255 -23.103 1.00 33.64 125 GLY B O 1
ATOM 2819 N N . SER B 1 126 ? 11.253 13.313 -23.656 1.00 35.76 126 SER B N 1
ATOM 2820 C CA . SER B 1 126 ? 12.575 13.901 -23.496 1.00 37.17 126 SER B CA 1
ATOM 2821 C C . SER B 1 126 ? 12.965 13.777 -22.027 1.00 36.25 126 SER B C 1
ATOM 2822 O O . SER B 1 126 ? 12.103 13.799 -21.154 1.00 37.15 126 SER B O 1
ATOM 2825 N N . ALA B 1 127 ? 14.254 13.643 -21.752 1.00 35.92 127 ALA B N 1
ATOM 2826 C CA . ALA B 1 127 ? 14.716 13.515 -20.373 1.00 36.65 127 ALA B CA 1
ATOM 2827 C C . ALA B 1 127 ? 15.712 14.617 -20.009 1.00 35.78 127 ALA B C 1
ATOM 2828 O O . ALA B 1 127 ? 16.606 14.949 -20.789 1.00 36.37 127 ALA B O 1
ATOM 2830 N N . MET B 1 128 ? 15.555 15.183 -18.820 1.00 33.62 128 MET B N 1
ATOM 2831 C CA . MET B 1 128 ? 16.450 16.242 -18.379 1.00 32.79 128 MET B CA 1
ATOM 2832 C C . MET B 1 128 ? 16.874 15.976 -16.952 1.00 31.24 128 MET B C 1
ATOM 2833 O O . MET B 1 128 ? 16.138 15.357 -16.196 1.00 29.49 128 MET B O 1
ATOM 2838 N N . MET B 1 129 ? 18.066 16.435 -16.585 1.00 30.76 129 MET B N 1
ATOM 2839 C CA . MET B 1 129 ? 18.543 16.247 -15.222 1.00 28.34 129 MET B CA 1
ATOM 2840 C C . MET B 1 129 ? 19.670 17.200 -14.879 1.00 24.68 129 MET B C 1
ATOM 2841 O O . MET B 1 129 ? 20.438 17.610 -15.746 1.00 23.84 129 MET B O 1
ATOM 2846 N N . LEU B 1 130 ? 19.747 17.565 -13.604 1.00 23.65 130 LEU B N 1
ATOM 2847 C CA . LEU B 1 130 ? 20.774 18.476 -13.122 1.00 21.38 130 LEU B CA 1
ATOM 2848 C C . LEU B 1 130 ? 21.430 17.801 -11.940 1.00 23.09 130 LEU B C 1
ATOM 2849 O O . LEU B 1 130 ? 20.765 17.408 -10.982 1.00 22.22 130 LEU B O 1
ATOM 2854 N N . THR B 1 131 ? 22.744 17.649 -12.022 1.00 24.20 131 THR B N 1
ATOM 2855 C CA . THR B 1 131 ? 23.495 16.991 -10.969 1.00 27.03 131 THR B CA 1
ATOM 2856 C C . THR B 1 131 ? 24.542 17.917 -10.354 1.00 27.30 131 THR B C 1
ATOM 2857 O O . THR B 1 131 ? 25.077 18.805 -11.016 1.00 27.21 131 THR B O 1
ATOM 2861 N N . PHE B 1 132 ? 24.815 17.704 -9.074 1.00 28.11 132 PHE B N 1
ATOM 2862 C CA . PHE B 1 132 ? 25.857 18.438 -8.368 1.00 26.95 132 PHE B CA 1
ATOM 2863 C C . PHE B 1 132 ? 26.723 17.350 -7.757 1.00 26.81 132 PHE B C 1
ATOM 2864 O O . PHE B 1 132 ? 26.249 16.543 -6.962 1.00 27.52 132 PHE B O 1
ATOM 2872 N N . ALA B 1 133 ? 27.991 17.321 -8.149 1.00 26.99 133 ALA B N 1
ATOM 2873 C CA . ALA B 1 133 ? 28.912 16.286 -7.687 1.00 27.87 133 ALA B CA 1
ATOM 2874 C C . ALA B 1 133 ? 30.020 16.757 -6.750 1.00 28.27 133 ALA B C 1
ATOM 2875 O O . ALA B 1 133 ? 30.403 17.925 -6.738 1.00 27.18 133 ALA B O 1
ATOM 2877 N N . SER B 1 134 ? 30.537 15.814 -5.977 1.00 30.14 134 SER B N 1
ATOM 2878 C CA . SER B 1 134 ? 31.599 16.087 -5.028 1.00 31.68 134 SER B CA 1
ATOM 2879 C C . SER B 1 134 ? 32.610 14.953 -4.971 1.00 31.65 134 SER B C 1
ATOM 2880 O O . SER B 1 134 ? 32.251 13.788 -5.104 1.00 31.77 134 SER B O 1
ATOM 2883 N N . PRO B 1 135 ? 33.895 15.279 -4.782 1.00 33.04 135 PRO B N 1
ATOM 2884 C CA . PRO B 1 135 ? 34.919 14.231 -4.704 1.00 34.98 135 PRO B CA 1
ATOM 2885 C C . PRO B 1 135 ? 34.897 13.552 -3.330 1.00 35.55 135 PRO B C 1
ATOM 2886 O O . PRO B 1 135 ? 35.506 12.511 -3.141 1.00 38.21 135 PRO B O 1
ATOM 2890 N N . GLU B 1 136 ? 34.185 14.152 -2.384 1.00 37.58 136 GLU B N 1
ATOM 2891 C CA . GLU B 1 136 ? 34.090 13.641 -1.018 1.00 41.12 136 GLU B CA 1
ATOM 2892 C C . GLU B 1 136 ? 33.221 12.395 -0.847 1.00 42.73 136 GLU B C 1
ATOM 2893 O O . GLU B 1 136 ? 32.584 11.920 -1.784 1.00 43.13 136 GLU B O 1
ATOM 2899 N N . ARG B 1 137 ? 33.180 11.891 0.379 1.00 43.86 137 ARG B N 1
ATOM 2900 C CA . ARG B 1 137 ? 32.411 10.697 0.703 1.00 44.74 137 ARG B CA 1
ATOM 2901 C C . ARG B 1 137 ? 30.909 10.870 0.556 1.00 44.11 137 ARG B C 1
ATOM 2902 O O . ARG B 1 137 ? 30.285 10.225 -0.289 1.00 43.29 137 ARG B O 1
ATOM 2910 N N . LYS B 1 138 ? 30.326 11.730 1.387 1.00 43.65 138 LYS B N 1
ATOM 2911 C CA . LYS B 1 138 ? 28.885 11.952 1.343 1.00 42.53 138 LYS B CA 1
ATOM 2912 C C . LYS B 1 138 ? 28.440 13.387 1.607 1.00 41.48 138 LYS B C 1
ATOM 2913 O O . LYS B 1 138 ? 28.567 13.895 2.717 1.00 41.49 138 LYS B O 1
ATOM 2919 N N . VAL B 1 139 ? 27.922 14.029 0.566 1.00 40.76 139 VAL B N 1
ATOM 2920 C CA . VAL B 1 139 ? 27.396 15.389 0.646 1.00 38.81 139 VAL B CA 1
ATOM 2921 C C . VAL B 1 139 ? 26.010 15.202 0.047 1.00 38.88 139 VAL B C 1
ATOM 2922 O O . VAL B 1 139 ? 25.868 15.051 -1.166 1.00 37.68 139 VAL B O 1
ATOM 2926 N N . ASP B 1 140 ? 24.995 15.197 0.907 1.00 38.82 140 ASP B N 1
ATOM 2927 C CA . ASP B 1 140 ? 23.622 14.951 0.472 1.00 39.64 140 ASP B CA 1
ATOM 2928 C C . ASP B 1 140 ? 22.587 15.976 0.917 1.00 39.20 140 ASP B C 1
ATOM 2929 O O . ASP B 1 140 ? 22.204 16.009 2.088 1.00 38.17 140 ASP B O 1
ATOM 2934 N N . ILE B 1 141 ? 22.119 16.791 -0.030 1.00 36.54 141 ILE B N 1
ATOM 2935 C CA . ILE B 1 141 ? 21.124 17.821 0.264 1.00 35.36 141 ILE B CA 1
ATO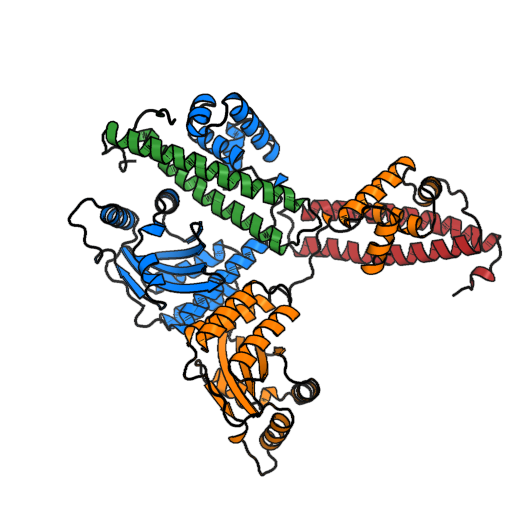M 2936 C C . ILE B 1 141 ? 19.730 17.413 -0.218 1.00 36.01 141 ILE B C 1
ATOM 2937 O O . ILE B 1 141 ? 18.794 18.207 -0.180 1.00 37.65 141 ILE B O 1
ATOM 2942 N N . SER B 1 142 ? 19.597 16.172 -0.664 1.00 37.58 142 SER B N 1
ATOM 2943 C CA . SER B 1 142 ? 18.322 15.673 -1.161 1.00 37.60 142 SER B CA 1
ATOM 2944 C C . SER B 1 142 ? 17.234 15.692 -0.081 1.00 39.64 142 SER B C 1
ATOM 2945 O O . SER B 1 142 ? 16.042 15.688 -0.388 1.00 38.16 142 SER B O 1
ATOM 2948 N N . GLY B 1 143 ? 17.652 15.720 1.182 1.00 40.07 143 GLY B N 1
ATOM 2949 C CA . GLY B 1 143 ? 16.697 15.734 2.270 1.00 42.17 143 GLY B CA 1
ATOM 2950 C C . GLY B 1 143 ? 16.238 17.121 2.692 1.00 44.27 143 GLY B C 1
ATOM 2951 O O . GLY B 1 143 ? 15.234 17.247 3.398 1.00 45.46 143 GLY B O 1
ATOM 2952 N N . VAL B 1 144 ? 16.954 18.165 2.277 1.00 42.80 144 VAL B N 1
ATOM 2953 C CA . VAL B 1 144 ? 16.564 19.523 2.649 1.00 43.13 144 VAL B CA 1
ATOM 2954 C C . VAL B 1 144 ? 16.045 20.329 1.467 1.00 41.65 144 VAL B C 1
ATOM 2955 O O . VAL B 1 144 ? 15.205 21.209 1.637 1.00 42.89 144 VAL B O 1
ATOM 2959 N N . LEU B 1 145 ? 16.544 20.021 0.273 1.00 40.85 145 LEU B N 1
ATOM 2960 C CA . LEU B 1 145 ? 16.145 20.719 -0.948 1.00 39.82 145 LEU B CA 1
ATOM 2961 C C . LEU B 1 145 ? 14.651 20.577 -1.205 1.00 40.27 145 LEU B C 1
ATOM 2962 O O . LEU B 1 145 ? 14.102 19.477 -1.105 1.00 41.60 145 LEU B O 1
ATOM 2967 N N . ASP B 1 146 ? 13.991 21.683 -1.535 1.00 40.46 146 ASP B N 1
ATOM 2968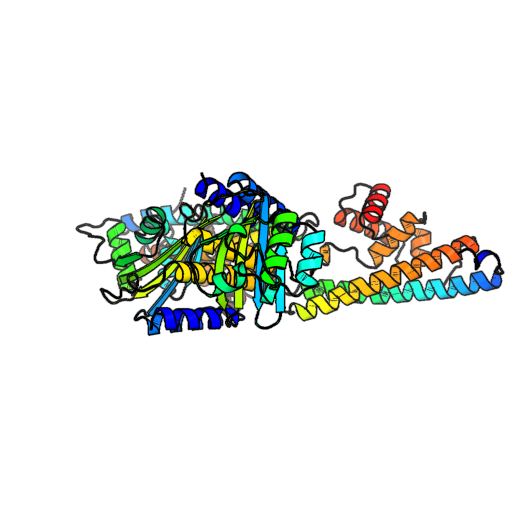 C CA . ASP B 1 146 ? 12.558 21.649 -1.827 1.00 40.46 146 ASP B CA 1
ATOM 2969 C C . ASP B 1 146 ? 12.285 21.068 -3.221 1.00 38.56 146 ASP B C 1
ATOM 2970 O O . ASP B 1 146 ? 12.748 21.598 -4.231 1.00 40.05 146 ASP B O 1
ATOM 2975 N N . PRO B 1 147 ? 11.508 19.977 -3.287 1.00 36.99 147 PRO B N 1
ATOM 2976 C CA . PRO B 1 147 ? 11.158 19.299 -4.539 1.00 35.82 147 PRO B CA 1
ATOM 2977 C C . PRO B 1 147 ? 10.653 20.216 -5.652 1.00 34.49 147 PRO B C 1
ATOM 2978 O O . PRO B 1 147 ? 11.073 20.102 -6.801 1.00 35.40 147 PRO B O 1
ATOM 2982 N N . LYS B 1 148 ? 9.740 21.116 -5.311 1.00 34.30 148 LYS B N 1
ATOM 2983 C CA . LYS B 1 148 ? 9.164 22.027 -6.295 1.00 31.89 148 LYS B CA 1
ATOM 2984 C C . LYS B 1 148 ? 10.146 23.058 -6.833 1.00 29.57 148 LYS B C 1
ATOM 2985 O O . LYS B 1 148 ? 10.152 23.328 -8.034 1.00 28.94 148 LYS B O 1
ATOM 2991 N N . LYS B 1 149 ? 10.969 23.628 -5.954 1.00 28.81 149 LYS B N 1
ATOM 2992 C CA . LYS B 1 149 ? 11.967 24.621 -6.359 1.00 30.17 149 LYS B CA 1
ATOM 2993 C C . LYS B 1 149 ? 13.027 23.948 -7.211 1.00 28.11 149 LYS B C 1
ATOM 2994 O O . LYS B 1 149 ? 13.571 24.550 -8.130 1.00 29.23 149 LYS B O 1
ATOM 3000 N N . ALA B 1 150 ? 13.319 22.696 -6.885 1.00 27.44 150 ALA B N 1
ATOM 3001 C CA . ALA B 1 150 ? 14.293 21.917 -7.627 1.00 27.55 150 ALA B CA 1
ATOM 3002 C C . ALA B 1 150 ? 13.837 21.829 -9.083 1.00 26.61 150 ALA B C 1
ATOM 3003 O O . ALA B 1 150 ? 14.640 22.007 -9.996 1.00 25.47 150 ALA B O 1
ATOM 3005 N N . VAL B 1 151 ? 12.551 21.559 -9.295 1.00 25.31 151 VAL B N 1
ATOM 3006 C CA . VAL B 1 151 ? 12.006 21.476 -10.649 1.00 26.19 151 VAL B CA 1
ATOM 3007 C C . VAL B 1 151 ? 12.034 22.847 -11.316 1.00 26.06 151 VAL B C 1
ATOM 3008 O O . VAL B 1 151 ? 12.370 22.960 -12.489 1.00 25.45 151 VAL B O 1
ATOM 3012 N N . GLN B 1 152 ? 11.675 23.887 -10.568 1.00 25.92 152 GLN B N 1
ATOM 3013 C CA . GLN B 1 152 ? 11.690 25.243 -11.112 1.00 27.45 152 GLN B CA 1
ATOM 3014 C C . GLN B 1 152 ? 13.102 25.543 -11.621 1.00 27.09 152 GLN B C 1
ATOM 3015 O O . GLN B 1 152 ? 13.287 26.042 -12.731 1.00 26.85 152 GLN B O 1
ATOM 3021 N N . LEU B 1 153 ? 14.100 25.212 -10.813 1.00 25.19 153 LEU B N 1
ATOM 3022 C CA . LEU B 1 153 ? 15.488 25.444 -11.191 1.00 26.55 153 LEU B CA 1
ATOM 3023 C C . LEU B 1 153 ? 15.905 24.669 -12.435 1.00 24.17 153 LEU B C 1
ATOM 3024 O O . LEU B 1 153 ? 16.636 25.188 -13.266 1.00 24.69 153 LEU B O 1
ATOM 3029 N N . LEU B 1 154 ? 15.453 23.426 -12.554 1.00 26.37 154 LEU B N 1
ATOM 3030 C CA . LEU B 1 154 ? 15.790 22.591 -13.707 1.00 27.48 154 LEU B CA 1
ATOM 3031 C C . LEU B 1 154 ? 15.158 23.202 -14.941 1.00 25.53 154 LEU B C 1
ATOM 3032 O O . LEU B 1 154 ? 15.768 23.259 -16.006 1.00 27.05 154 LEU B O 1
ATOM 3037 N N . MET B 1 155 ? 13.928 23.672 -14.794 1.00 26.84 155 MET B N 1
ATOM 3038 C CA . MET B 1 155 ? 13.231 24.269 -15.920 1.00 26.99 155 MET B CA 1
ATOM 3039 C C . MET B 1 155 ? 13.862 25.566 -16.399 1.00 25.73 155 MET B C 1
ATOM 3040 O O . MET B 1 155 ? 13.881 25.832 -17.603 1.00 27.84 155 MET B O 1
ATOM 3045 N N . MET B 1 156 ? 14.378 26.375 -15.477 1.00 24.93 156 MET B N 1
ATOM 3046 C CA . MET B 1 156 ? 15.001 27.639 -15.868 1.00 24.68 156 MET B CA 1
ATOM 3047 C C . MET B 1 156 ? 16.269 27.375 -16.633 1.00 24.17 156 MET B C 1
ATOM 3048 O O . MET B 1 156 ? 16.536 28.016 -17.650 1.00 25.02 156 MET B O 1
ATOM 3053 N N . VAL B 1 157 ? 17.069 26.437 -16.131 1.00 26.58 157 VAL B N 1
ATOM 3054 C CA . VAL B 1 157 ? 18.317 26.091 -16.789 1.00 26.11 157 VAL B CA 1
ATOM 3055 C C . VAL B 1 157 ? 18.006 25.549 -18.174 1.00 26.13 157 VAL B C 1
ATOM 3056 O O . VAL B 1 157 ? 18.689 25.882 -19.140 1.00 30.04 157 VAL B O 1
ATOM 3060 N N . HIS B 1 158 ? 16.972 24.720 -18.275 1.00 24.89 158 HIS B N 1
ATOM 3061 C CA . HIS B 1 158 ? 16.586 24.157 -19.568 1.00 25.84 158 HIS B CA 1
ATOM 3062 C C . HIS B 1 158 ? 16.228 25.263 -20.578 1.00 24.56 158 HIS B C 1
ATOM 3063 O O . HIS B 1 158 ? 16.781 25.332 -21.682 1.00 21.51 158 HIS B O 1
ATOM 3070 N N . TYR B 1 159 ? 15.303 26.134 -20.194 1.00 24.18 159 TYR B N 1
ATOM 3071 C CA . TYR B 1 159 ? 14.897 27.203 -21.089 1.00 27.93 159 TYR B CA 1
ATOM 3072 C C . TYR B 1 159 ? 15.982 28.239 -21.312 1.00 29.91 159 TYR B C 1
ATOM 3073 O O . TYR B 1 159 ? 16.134 28.746 -22.422 1.00 30.67 159 TYR B O 1
ATOM 3082 N N . GLN B 1 160 ? 16.749 28.546 -20.272 1.00 30.88 160 GLN B N 1
ATOM 3083 C CA . GLN B 1 160 ? 17.819 29.517 -20.417 1.00 33.97 160 GLN B CA 1
ATOM 3084 C C . GLN B 1 160 ? 18.775 29.048 -21.518 1.00 34.93 160 GLN B C 1
ATOM 3085 O O . GLN B 1 160 ? 19.172 29.829 -22.390 1.00 34.96 160 GLN B O 1
ATOM 3091 N N . LEU B 1 161 ? 19.140 27.768 -21.478 1.00 34.02 161 LEU B N 1
ATOM 3092 C CA . LEU B 1 161 ? 20.051 27.213 -22.476 1.00 34.04 161 LEU B CA 1
ATOM 3093 C C . LEU B 1 161 ? 19.476 27.241 -23.896 1.00 34.50 161 LEU B C 1
ATOM 3094 O O . LEU B 1 161 ? 20.220 27.400 -24.857 1.00 33.65 161 LEU B O 1
ATOM 3099 N N . LYS B 1 162 ? 18.166 27.077 -24.040 1.00 36.58 162 LYS B N 1
ATOM 3100 C CA . LYS B 1 162 ? 17.572 27.143 -25.372 1.00 41.30 162 LYS B CA 1
ATOM 3101 C C . LYS B 1 162 ? 17.669 28.584 -25.859 1.00 43.11 162 LYS B C 1
ATOM 3102 O O . LYS B 1 162 ? 18.002 28.838 -27.016 1.00 42.76 162 LYS B O 1
ATOM 3108 N N . ILE B 1 163 ? 17.371 29.519 -24.960 1.00 46.92 163 ILE B N 1
ATOM 3109 C CA . ILE B 1 163 ? 17.427 30.948 -25.263 1.00 51.25 163 ILE B CA 1
ATOM 3110 C C . ILE B 1 163 ? 18.884 31.412 -25.283 1.00 54.03 163 ILE B C 1
ATOM 3111 O O . ILE B 1 163 ? 19.236 32.422 -24.677 1.00 56.26 163 ILE B O 1
ATOM 3116 N N . ILE B 1 164 ? 19.728 30.653 -25.967 1.00 55.94 164 ILE B N 1
ATOM 3117 C CA . ILE B 1 164 ? 21.147 30.962 -26.089 1.00 58.19 164 ILE B CA 1
ATOM 3118 C C . ILE B 1 164 ? 21.625 30.155 -27.274 1.00 60.42 164 ILE B C 1
ATOM 3119 O O . ILE B 1 164 ? 22.370 30.643 -28.123 1.00 61.03 164 ILE B O 1
ATOM 3124 N N . ALA B 1 165 ? 21.183 28.902 -27.315 1.00 62.20 165 ALA B N 1
ATOM 3125 C CA . ALA B 1 165 ? 21.530 28.000 -28.396 1.00 63.99 165 ALA B CA 1
ATOM 3126 C C . ALA B 1 165 ? 20.923 28.571 -29.666 1.00 65.54 165 ALA B C 1
ATOM 3127 O O . ALA B 1 165 ? 21.256 28.149 -30.771 1.00 65.47 165 ALA B O 1
ATOM 3129 N N . ALA B 1 166 ? 20.025 29.539 -29.494 1.00 67.47 166 ALA B N 1
ATOM 3130 C CA . ALA B 1 166 ? 19.360 30.183 -30.620 1.00 68.84 166 ALA B CA 1
ATOM 3131 C C . ALA B 1 166 ? 20.369 30.956 -31.463 1.00 69.73 166 ALA B C 1
ATOM 3132 O O . ALA B 1 166 ? 21.416 31.374 -30.965 1.00 69.47 166 ALA B O 1
ATOM 3134 N N . LYS B 1 167 ? 20.044 31.138 -32.742 1.00 71.66 167 LYS B N 1
ATOM 3135 C CA . LYS B 1 167 ? 20.911 31.857 -33.676 1.00 72.50 167 LYS B CA 1
ATOM 3136 C C . LYS B 1 167 ? 21.367 33.207 -33.128 1.00 71.98 167 LYS B C 1
ATOM 3137 O O . LYS B 1 167 ? 20.753 33.768 -32.217 1.00 71.78 167 LYS B O 1
ATOM 3143 N N . THR B 1 168 ? 22.450 33.723 -33.699 1.00 71.35 168 THR B N 1
ATOM 3144 C CA . THR B 1 168 ? 23.009 35.001 -33.283 1.00 70.52 168 THR B CA 1
ATOM 3145 C C . THR B 1 168 ? 21.976 36.129 -33.298 1.00 69.21 168 THR B C 1
ATOM 3146 O O . THR B 1 168 ? 21.619 36.663 -32.249 1.00 70.11 168 THR B O 1
ATOM 3150 N N . VAL B 1 169 ? 21.500 36.482 -34.488 1.00 66.99 169 VAL B N 1
ATOM 3151 C CA . VAL B 1 169 ? 20.517 37.555 -34.663 1.00 64.83 169 VAL B CA 1
ATOM 3152 C C . VAL B 1 169 ? 21.121 38.936 -34.404 1.00 63.73 169 VAL B C 1
ATOM 3153 O O . VAL B 1 169 ? 21.239 39.376 -33.256 1.00 63.23 169 VAL B O 1
ATOM 3157 N N . LEU B 1 170 ? 21.497 39.619 -35.480 1.00 61.25 170 LEU B N 1
ATOM 3158 C CA . LEU B 1 170 ? 22.088 40.943 -35.364 1.00 58.55 170 LEU B CA 1
ATOM 3159 C C . LEU B 1 170 ? 21.070 42.032 -35.671 1.00 57.39 170 LEU B C 1
ATOM 3160 O O . LEU B 1 170 ? 20.067 41.798 -36.349 1.00 55.87 170 LEU B O 1
ATOM 3165 N N . ASN B 1 171 ? 21.342 43.225 -35.156 1.00 56.35 171 ASN B N 1
ATOM 3166 C CA . ASN B 1 171 ? 20.480 44.379 -35.359 1.00 56.06 171 ASN B CA 1
ATOM 3167 C C . ASN B 1 171 ? 21.134 45.316 -36.375 1.00 55.73 171 ASN B C 1
ATOM 3168 O O . ASN B 1 171 ? 22.163 45.935 -36.099 1.00 55.78 171 ASN B O 1
ATOM 3173 N N . PRO B 1 172 ? 20.541 45.422 -37.573 1.00 55.22 172 PRO B N 1
ATOM 3174 C CA . PRO B 1 172 ? 21.030 46.268 -38.666 1.00 55.02 172 PRO B CA 1
ATOM 3175 C C . PRO B 1 172 ? 21.507 47.639 -38.203 1.00 54.62 172 PRO B C 1
ATOM 3176 O O . PRO B 1 172 ? 22.558 48.117 -38.621 1.00 53.66 172 PRO B O 1
ATOM 3180 N N . LYS B 1 173 ? 20.720 48.264 -37.334 1.00 55.84 173 LYS B N 1
ATOM 3181 C CA . LYS B 1 173 ? 21.044 49.584 -36.804 1.00 55.27 173 LYS B CA 1
ATOM 3182 C C . LYS B 1 173 ? 22.385 49.593 -36.084 1.00 54.19 173 LYS B C 1
ATOM 3183 O O . LYS B 1 173 ? 23.072 50.610 -36.058 1.00 54.71 173 LYS B O 1
ATOM 3189 N N . GLN B 1 174 ? 22.748 48.460 -35.494 1.00 53.08 174 GLN B N 1
ATOM 3190 C CA . GLN B 1 174 ? 24.001 48.349 -34.757 1.00 52.47 174 GLN B CA 1
ATOM 3191 C C . GLN B 1 174 ? 25.207 48.012 -35.627 1.00 51.14 174 GLN B C 1
ATOM 3192 O O . GLN B 1 174 ? 26.350 48.122 -35.181 1.00 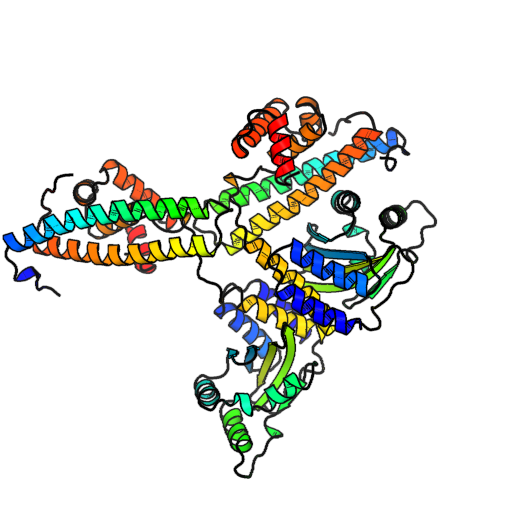51.53 174 GLN B O 1
ATOM 3198 N N . MET B 1 175 ? 24.954 47.598 -36.863 1.00 49.23 175 MET B N 1
ATOM 3199 C CA . MET B 1 175 ? 26.030 47.237 -37.776 1.00 47.35 175 MET B CA 1
ATOM 3200 C C . MET B 1 175 ? 26.386 48.415 -38.676 1.00 44.47 175 MET B C 1
ATOM 3201 O O . MET B 1 175 ? 25.536 49.243 -38.991 1.00 43.19 175 MET B O 1
ATOM 3206 N N . LEU B 1 176 ? 27.645 48.497 -39.080 1.00 41.25 176 LEU B N 1
ATOM 3207 C CA . LEU B 1 176 ? 28.050 49.565 -39.972 1.00 40.44 176 LEU B CA 1
ATOM 3208 C C . LEU B 1 176 ? 27.497 49.226 -41.351 1.00 39.84 176 LEU B C 1
ATOM 3209 O O . LEU B 1 176 ? 27.470 48.060 -41.750 1.00 37.78 176 LEU B O 1
ATOM 3214 N N . SER B 1 177 ? 27.039 50.241 -42.071 1.00 38.82 177 SER B N 1
ATOM 3215 C CA . SER B 1 177 ? 26.507 50.020 -43.402 1.00 38.78 177 SER B CA 1
ATOM 3216 C C . SER B 1 177 ? 27.684 49.869 -44.363 1.00 40.42 177 SER B C 1
ATOM 3217 O O . SER B 1 177 ? 28.812 50.267 -44.052 1.00 39.81 177 SER B O 1
ATOM 3220 N N . PRO B 1 178 ? 27.437 49.294 -45.550 1.00 41.08 178 PRO B N 1
ATOM 3221 C CA . PRO B 1 178 ? 28.511 49.115 -46.527 1.00 41.60 178 PRO B CA 1
ATOM 3222 C C . PRO B 1 178 ? 29.307 50.381 -46.858 1.00 42.38 178 PRO B C 1
ATOM 3223 O O . PRO B 1 178 ? 30.539 50.343 -46.890 1.00 43.10 178 PRO B O 1
ATOM 3227 N N . ARG B 1 179 ? 28.624 51.497 -47.105 1.00 42.28 179 ARG B N 1
ATOM 3228 C CA . ARG B 1 179 ? 29.342 52.722 -47.442 1.00 42.45 179 ARG B CA 1
ATOM 3229 C C . ARG B 1 179 ? 30.054 53.323 -46.223 1.00 42.12 179 ARG B C 1
ATOM 3230 O O . ARG B 1 179 ? 31.040 54.052 -46.368 1.00 40.66 179 ARG B O 1
ATOM 3238 N N . GLU B 1 180 ? 29.556 53.006 -45.028 1.00 41.03 180 GLU B N 1
ATOM 3239 C CA . GLU B 1 180 ? 30.158 53.486 -43.784 1.00 41.12 180 GLU B CA 1
ATOM 3240 C C . GLU B 1 180 ? 31.443 52.704 -43.543 1.00 40.93 180 GLU B C 1
ATOM 3241 O O . GLU B 1 180 ? 32.491 53.280 -43.256 1.00 40.42 180 GLU B O 1
ATOM 3247 N N . MET B 1 181 ? 31.350 51.386 -43.673 1.00 41.17 181 MET B N 1
ATOM 3248 C CA . MET B 1 181 ? 32.498 50.511 -43.492 1.00 41.96 181 MET B CA 1
ATOM 3249 C C . MET B 1 181 ? 33.643 50.886 -44.437 1.00 41.89 181 MET B C 1
ATOM 3250 O O . MET B 1 181 ? 34.811 50.828 -44.058 1.00 41.95 181 MET B O 1
ATOM 3255 N N . LEU B 1 182 ? 33.313 51.270 -45.666 1.00 40.97 182 LEU B N 1
ATOM 3256 C CA . LEU B 1 182 ? 34.347 51.625 -46.630 1.00 39.78 182 LEU B CA 1
ATOM 3257 C C . LEU B 1 182 ? 35.024 52.935 -46.300 1.00 37.51 182 LEU B C 1
ATOM 3258 O O . LEU B 1 182 ? 36.238 53.051 -46.420 1.00 38.09 182 LEU B O 1
ATOM 3263 N N . CYS B 1 183 ? 34.248 53.929 -45.896 1.00 37.85 183 CYS B N 1
ATOM 3264 C CA . CYS B 1 183 ? 34.839 55.214 -45.557 1.00 38.53 183 CYS B CA 1
ATOM 3265 C C . CYS B 1 183 ? 35.805 55.057 -44.389 1.00 37.60 183 CYS B C 1
ATOM 3266 O O . CYS B 1 183 ? 36.873 55.669 -44.364 1.00 37.33 183 CYS B O 1
ATOM 3269 N N . LEU B 1 184 ? 35.427 54.221 -43.432 1.00 36.32 184 LEU B N 1
ATOM 3270 C CA . LEU B 1 184 ? 36.252 53.968 -42.259 1.00 36.32 184 LEU B CA 1
ATOM 3271 C C . LEU B 1 184 ? 37.552 53.252 -42.641 1.00 35.75 184 LEU B C 1
ATOM 3272 O O . LEU B 1 184 ? 38.642 53.637 -42.204 1.00 33.77 184 LEU B O 1
ATOM 3277 N N . VAL B 1 185 ? 37.440 52.214 -43.465 1.00 35.15 185 VAL B N 1
ATOM 3278 C CA . VAL B 1 185 ? 38.619 51.463 -43.877 1.00 34.69 185 VAL B CA 1
ATOM 3279 C C . VAL B 1 185 ? 39.603 52.348 -44.633 1.00 33.06 185 VAL B C 1
ATOM 3280 O O . VAL B 1 185 ? 40.805 52.280 -44.394 1.00 31.10 185 VAL B O 1
ATOM 3284 N N . TRP B 1 186 ? 39.106 53.177 -45.544 1.00 32.71 186 TRP B N 1
ATOM 3285 C CA . TRP B 1 186 ? 40.003 54.049 -46.293 1.00 34.32 186 TRP B CA 1
ATOM 3286 C C . TRP B 1 186 ? 40.628 55.087 -45.378 1.00 34.17 186 TRP B C 1
ATOM 3287 O O . TRP B 1 186 ? 41.746 55.533 -45.611 1.00 34.66 186 TRP B O 1
ATOM 3298 N N . ALA B 1 187 ? 39.897 55.466 -44.335 1.00 35.16 187 ALA B N 1
ATOM 3299 C CA . ALA B 1 187 ? 40.402 56.430 -43.367 1.00 34.44 187 ALA B CA 1
ATOM 3300 C C . ALA B 1 187 ? 41.540 55.750 -42.607 1.00 32.39 187 ALA B C 1
ATOM 3301 O O . ALA B 1 187 ? 42.564 56.367 -42.327 1.00 31.36 187 ALA B O 1
ATOM 3303 N N . SER B 1 188 ? 41.357 54.473 -42.283 1.00 31.21 188 SER B N 1
ATOM 3304 C CA . SER B 1 188 ? 42.388 53.734 -41.567 1.00 32.59 188 SER B CA 1
ATOM 3305 C C . SER B 1 188 ? 43.592 53.533 -42.481 1.00 33.29 188 SER B C 1
ATOM 3306 O O . SER B 1 188 ? 44.689 53.233 -42.015 1.00 33.92 188 SER B O 1
ATOM 3309 N N . LYS B 1 189 ? 43.384 53.697 -43.784 1.00 33.87 189 LYS B N 1
ATOM 3310 C CA . LYS B 1 189 ? 44.463 53.549 -44.746 1.00 34.56 189 LYS B CA 1
ATOM 3311 C C . LYS B 1 189 ? 45.131 54.894 -44.975 1.00 34.21 189 LYS B C 1
ATOM 3312 O O . LYS B 1 189 ? 46.045 55.008 -45.788 1.00 35.24 189 LYS B O 1
ATOM 3318 N N . GLY B 1 190 ? 44.667 55.913 -44.259 1.00 34.03 190 GLY B N 1
ATOM 3319 C CA . GLY B 1 190 ? 45.259 57.232 -44.385 1.00 33.80 190 GLY B CA 1
ATOM 3320 C C . GLY B 1 190 ? 44.779 58.045 -45.570 1.00 36.42 190 GLY B C 1
ATOM 3321 O O . GLY B 1 190 ? 45.432 59.012 -45.963 1.00 35.96 190 GLY B O 1
ATOM 3322 N N . LYS B 1 191 ? 43.636 57.667 -46.137 1.00 37.51 191 LYS B N 1
ATOM 3323 C CA . LYS B 1 191 ? 43.080 58.385 -47.281 1.00 37.92 191 LYS B CA 1
ATOM 3324 C C . LYS B 1 191 ? 42.219 59.574 -46.854 1.00 37.92 191 LYS B C 1
ATOM 3325 O O . LYS B 1 191 ? 41.507 59.508 -45.848 1.00 39.03 191 LYS B O 1
ATOM 3331 N N . THR B 1 192 ? 42.291 60.658 -47.619 1.00 36.75 192 THR B N 1
ATOM 3332 C CA . THR B 1 192 ? 41.489 61.842 -47.341 1.00 37.22 192 THR B CA 1
ATOM 3333 C C . THR B 1 192 ? 40.081 61.630 -47.900 1.00 37.06 192 THR B C 1
ATOM 3334 O O . THR B 1 192 ? 39.828 60.677 -48.646 1.00 37.81 192 THR B O 1
ATOM 3338 N N . ALA B 1 193 ? 39.166 62.522 -47.543 1.00 35.71 193 ALA B N 1
ATOM 3339 C CA . ALA B 1 193 ? 37.790 62.429 -48.016 1.00 35.47 193 ALA B CA 1
ATOM 3340 C C . ALA B 1 193 ? 37.701 62.468 -49.540 1.00 36.26 193 ALA B C 1
ATOM 3341 O O . ALA B 1 193 ? 36.866 61.781 -50.126 1.00 35.49 193 ALA B O 1
ATOM 3343 N N . SER B 1 194 ? 38.556 63.270 -50.177 1.00 38.30 194 SER B N 1
ATOM 3344 C CA . SER B 1 194 ? 38.546 63.387 -51.634 1.00 41.20 194 SER B CA 1
ATOM 3345 C C . SER B 1 194 ? 39.098 62.140 -52.327 1.00 42.20 194 SER B C 1
ATOM 3346 O O . SER B 1 194 ? 38.571 61.714 -53.363 1.00 44.07 194 SER B O 1
ATOM 3349 N N . VAL B 1 195 ? 40.157 61.554 -51.772 1.00 41.45 195 VAL B N 1
ATOM 3350 C CA . VAL B 1 195 ? 40.726 60.345 -52.359 1.00 39.60 195 VAL B CA 1
ATOM 3351 C C . VAL B 1 195 ? 39.745 59.194 -52.144 1.00 39.06 195 VAL B C 1
ATOM 3352 O O . VAL B 1 195 ? 39.603 58.323 -53.001 1.00 38.91 195 VAL B O 1
ATOM 3356 N N . THR B 1 196 ? 39.061 59.202 -51.002 1.00 38.05 196 THR B N 1
ATOM 3357 C CA . THR B 1 196 ? 38.071 58.174 -50.699 1.00 37.80 196 THR B CA 1
ATOM 3358 C C . THR B 1 196 ? 36.942 58.265 -51.719 1.00 38.73 196 THR B C 1
ATOM 3359 O O . THR B 1 196 ? 36.498 57.253 -52.265 1.00 37.02 196 THR B O 1
ATOM 3363 N N . ALA B 1 197 ? 36.475 59.485 -51.961 1.00 40.39 197 ALA B N 1
ATOM 3364 C CA . ALA B 1 197 ? 35.401 59.716 -52.920 1.00 43.51 197 ALA B CA 1
ATOM 3365 C C . ALA B 1 197 ? 35.856 59.167 -54.260 1.00 45.26 197 ALA B C 1
ATOM 3366 O O . ALA B 1 197 ? 35.209 58.301 -54.847 1.00 48.42 197 ALA B O 1
ATOM 3368 N N . ASN B 1 198 ? 36.990 59.672 -54.727 1.00 46.86 198 ASN B N 1
ATOM 3369 C CA . ASN B 1 198 ? 37.563 59.250 -55.992 1.00 48.37 198 ASN B CA 1
ATOM 3370 C C . ASN B 1 198 ? 37.577 57.723 -56.118 1.00 47.84 198 ASN B C 1
ATOM 3371 O O . ASN B 1 198 ? 37.310 57.181 -57.187 1.00 48.51 198 ASN B O 1
ATOM 3376 N N . LEU B 1 199 ? 37.875 57.035 -55.020 1.00 46.51 199 LEU B N 1
ATOM 3377 C CA . LEU B 1 199 ? 37.927 55.576 -55.017 1.00 44.31 199 LEU B CA 1
ATOM 3378 C C . LEU B 1 199 ? 36.575 54.869 -54.964 1.00 44.57 199 LEU B C 1
ATOM 3379 O O . LEU B 1 199 ? 36.310 53.982 -55.773 1.00 46.35 199 LEU B O 1
ATOM 3384 N N . THR B 1 200 ? 35.724 55.251 -54.014 1.00 44.36 200 THR B N 1
ATOM 3385 C CA . THR B 1 200 ? 34.422 54.599 -53.836 1.00 43.46 200 THR B CA 1
ATOM 3386 C C . THR B 1 200 ? 33.237 55.145 -54.629 1.00 44.81 200 THR B C 1
ATOM 3387 O O . THR B 1 200 ? 32.234 54.453 -54.800 1.00 44.96 200 THR B O 1
ATOM 3391 N N . GLY B 1 201 ? 33.333 56.379 -55.103 1.00 46.74 201 GLY B N 1
ATOM 3392 C CA . GLY B 1 201 ? 32.217 56.944 -55.834 1.00 48.98 201 GLY B CA 1
ATOM 3393 C C . GLY B 1 201 ? 31.328 57.737 -54.896 1.00 50.66 201 GLY B C 1
ATOM 3394 O O . GLY B 1 201 ? 30.461 58.488 -55.338 1.00 51.21 201 GLY B O 1
ATOM 3395 N N . ILE B 1 202 ? 31.535 57.562 -53.592 1.00 51.62 202 ILE B N 1
ATOM 3396 C CA . ILE B 1 202 ? 30.760 58.295 -52.596 1.00 51.68 202 ILE B CA 1
ATOM 3397 C C . ILE B 1 202 ? 31.226 59.743 -52.676 1.00 53.24 202 ILE B C 1
ATOM 3398 O O . ILE B 1 202 ? 32.418 60.000 -52.825 1.00 53.71 202 ILE B O 1
ATOM 3403 N N . ASN B 1 203 ? 30.301 60.690 -52.575 1.00 54.54 203 ASN B N 1
ATOM 3404 C CA . ASN B 1 203 ? 30.676 62.096 -52.663 1.00 55.92 203 ASN B CA 1
ATOM 3405 C C . ASN B 1 203 ? 31.588 62.535 -51.517 1.00 56.04 203 ASN B C 1
ATOM 3406 O O . ASN B 1 203 ? 31.428 62.098 -50.379 1.00 56.07 203 ASN B O 1
ATOM 3411 N N . ALA B 1 204 ? 32.536 63.413 -51.832 1.00 55.55 204 ALA B N 1
ATOM 3412 C CA . ALA B 1 204 ? 33.502 63.903 -50.859 1.00 56.04 204 ALA B CA 1
ATOM 3413 C C . ALA B 1 204 ? 32.914 64.454 -49.564 1.00 56.47 204 ALA B C 1
ATOM 3414 O O . ALA B 1 204 ? 33.241 63.972 -48.482 1.00 56.94 204 ALA B O 1
ATOM 3416 N N . ARG B 1 205 ? 32.054 65.462 -49.660 1.00 58.06 205 ARG B N 1
ATOM 3417 C CA . ARG B 1 205 ? 31.470 66.054 -48.457 1.00 58.32 205 ARG B CA 1
ATOM 3418 C C . ARG B 1 205 ? 30.559 65.102 -47.685 1.00 56.56 205 ARG B C 1
ATOM 3419 O O . ARG B 1 205 ? 30.271 65.331 -46.510 1.00 57.36 205 ARG B O 1
ATOM 3427 N N . THR B 1 206 ? 30.105 64.036 -48.334 1.00 53.96 206 THR B N 1
ATOM 3428 C CA . THR B 1 206 ? 29.235 63.075 -47.664 1.00 51.90 206 THR B CA 1
ATOM 3429 C C . THR B 1 206 ? 30.064 62.053 -46.889 1.00 51.01 206 THR B C 1
ATOM 3430 O O . THR B 1 206 ? 29.551 61.359 -46.004 1.00 49.28 206 THR B O 1
ATOM 3434 N N . VAL B 1 207 ? 31.349 61.973 -47.228 1.00 50.17 207 VAL B N 1
ATOM 3435 C CA . VAL B 1 207 ? 32.265 61.041 -46.588 1.00 48.75 207 VAL B CA 1
ATOM 3436 C C . VAL B 1 207 ? 32.356 61.315 -45.101 1.00 48.96 207 VAL B C 1
ATOM 3437 O O . VAL B 1 207 ? 32.213 60.402 -44.287 1.00 48.62 207 VAL B O 1
ATOM 3441 N N . GLN B 1 208 ? 32.594 62.573 -44.741 1.00 50.36 208 GLN B N 1
ATOM 3442 C CA . GLN B 1 208 ? 32.700 62.924 -43.331 1.00 51.24 208 GLN B CA 1
ATOM 3443 C C . GLN B 1 208 ? 31.374 62.663 -42.631 1.00 50.55 208 GLN B C 1
ATOM 3444 O O . GLN B 1 208 ? 31.333 62.396 -41.430 1.00 50.72 208 GLN B O 1
ATOM 3450 N N . HIS B 1 209 ? 30.289 62.740 -43.393 1.00 50.20 209 HIS B N 1
ATOM 3451 C CA . HIS B 1 209 ? 28.962 62.489 -42.855 1.00 48.90 209 HIS B CA 1
ATOM 3452 C C . HIS B 1 209 ? 28.859 61.011 -42.483 1.00 46.67 209 HIS B C 1
ATOM 3453 O O . HIS B 1 209 ? 28.345 60.667 -41.420 1.00 45.99 209 HIS B O 1
ATOM 3460 N N . TYR B 1 210 ? 29.365 60.137 -43.347 1.00 44.52 210 TYR B N 1
ATOM 3461 C CA . TYR B 1 210 ? 29.317 58.706 -43.063 1.00 43.74 210 TYR B CA 1
ATOM 3462 C C . TYR B 1 210 ? 30.253 58.345 -41.912 1.00 41.62 210 TYR B C 1
ATOM 3463 O O . TYR B 1 210 ? 29.958 57.447 -41.131 1.00 41.65 210 TYR B O 1
ATOM 3472 N N . LEU B 1 211 ? 31.379 59.044 -41.801 1.00 40.76 211 LEU B N 1
ATOM 3473 C CA . LEU B 1 211 ? 32.313 58.782 -40.709 1.00 38.69 211 LEU B CA 1
ATOM 3474 C C . LEU B 1 211 ? 31.662 59.141 -39.378 1.00 39.58 211 LEU B C 1
ATOM 3475 O O . LEU B 1 211 ? 31.775 58.395 -38.402 1.00 39.77 211 LEU B O 1
ATOM 3480 N N . ASP B 1 212 ? 30.959 60.269 -39.339 1.00 40.08 212 ASP B N 1
ATOM 3481 C CA . ASP B 1 212 ? 30.290 60.684 -38.114 1.00 42.82 212 ASP B CA 1
ATOM 3482 C C . ASP B 1 212 ? 29.244 59.641 -37.740 1.00 42.10 212 ASP B C 1
ATOM 3483 O O . ASP B 1 212 ? 29.062 59.331 -36.563 1.00 41.19 212 ASP B O 1
ATOM 3488 N N . LYS B 1 213 ? 28.571 59.094 -38.750 1.00 42.49 213 LYS B N 1
ATOM 3489 C CA . LYS B 1 213 ? 27.552 58.067 -38.537 1.00 41.57 213 LYS B CA 1
ATOM 3490 C C . LYS B 1 213 ? 28.191 56.822 -37.940 1.00 40.64 213 LYS B C 1
ATOM 3491 O O . LYS B 1 213 ? 27.649 56.213 -37.013 1.00 39.38 213 LYS B O 1
ATOM 3497 N N . ALA B 1 214 ? 29.349 56.447 -38.479 1.00 39.13 214 ALA B N 1
ATOM 3498 C CA . ALA B 1 214 ? 30.072 55.280 -37.991 1.00 37.95 214 ALA B CA 1
ATOM 3499 C C . ALA B 1 214 ? 30.444 55.493 -36.525 1.00 37.89 214 ALA B C 1
ATOM 3500 O O . ALA B 1 214 ? 30.322 54.584 -35.704 1.00 38.09 214 ALA B O 1
ATOM 3502 N N . ARG B 1 215 ? 30.899 56.697 -36.197 1.00 38.25 215 ARG B N 1
ATOM 3503 C CA . ARG B 1 215 ? 31.274 57.000 -34.820 1.00 39.91 215 ARG B CA 1
ATOM 3504 C C . ARG B 1 215 ? 30.103 56.821 -33.853 1.00 39.74 215 ARG B C 1
ATOM 3505 O O . ARG B 1 215 ? 30.273 56.288 -32.760 1.00 40.50 215 ARG B O 1
ATOM 3513 N N . ALA B 1 216 ? 28.915 57.262 -34.257 1.00 40.68 216 ALA B N 1
ATOM 3514 C CA . ALA B 1 216 ? 27.739 57.123 -33.408 1.00 40.57 216 ALA B CA 1
ATOM 3515 C C . ALA B 1 216 ? 27.434 55.652 -33.110 1.00 40.74 216 ALA B C 1
ATOM 3516 O O . ALA B 1 216 ? 27.150 55.299 -31.971 1.00 41.41 216 ALA B O 1
ATOM 3518 N N . LYS B 1 217 ? 27.501 54.793 -34.123 1.00 39.90 217 LYS B N 1
ATOM 3519 C CA . LYS B 1 217 ? 27.227 53.375 -33.918 1.00 40.05 217 LYS B CA 1
ATOM 3520 C C . LYS B 1 217 ? 28.257 52.704 -33.020 1.00 41.54 217 LYS B C 1
ATOM 3521 O O . LYS B 1 217 ? 27.929 51.778 -32.271 1.00 40.43 217 LYS B O 1
ATOM 3527 N N . LEU B 1 218 ? 29.503 53.157 -33.095 1.00 41.97 218 LEU B N 1
ATOM 3528 C CA . LEU B 1 218 ? 30.547 52.553 -32.281 1.00 43.96 218 LEU B CA 1
ATOM 3529 C C . LEU B 1 218 ? 30.847 53.349 -31.016 1.00 46.36 218 LEU B C 1
ATOM 3530 O O . LEU B 1 218 ? 31.643 52.924 -30.181 1.00 47.53 218 LEU B O 1
ATOM 3535 N N . ASP B 1 219 ? 30.204 54.501 -30.872 1.00 48.63 219 ASP B N 1
ATOM 3536 C CA . ASP B 1 219 ? 30.395 55.334 -29.688 1.00 50.92 219 ASP B CA 1
ATOM 3537 C C . ASP B 1 219 ? 31.840 55.837 -29.596 1.00 48.90 219 ASP B C 1
ATOM 3538 O O . ASP B 1 219 ? 32.513 55.650 -28.585 1.00 49.38 219 ASP B O 1
ATOM 3543 N N . ALA B 1 220 ? 32.313 56.471 -30.661 1.00 46.23 220 ALA B N 1
ATOM 3544 C CA . ALA B 1 220 ? 33.665 57.004 -30.681 1.00 44.76 220 ALA B CA 1
ATOM 3545 C C . ALA B 1 220 ? 33.589 58.515 -30.791 1.00 43.78 220 ALA B C 1
ATOM 3546 O O . ALA B 1 220 ? 32.739 59.051 -31.501 1.00 42.95 220 ALA B O 1
ATOM 3548 N N . GLU B 1 221 ? 34.482 59.205 -30.091 1.00 43.15 221 GLU B N 1
ATOM 3549 C CA . GLU B 1 221 ? 34.487 60.658 -30.112 1.00 44.15 221 GLU B CA 1
ATOM 3550 C C . GLU B 1 221 ? 35.295 61.226 -31.271 1.00 42.45 221 GLU B C 1
ATOM 3551 O O . GLU B 1 221 ? 35.129 62.392 -31.626 1.00 42.14 221 GLU B O 1
ATOM 3557 N N . SER B 1 222 ? 36.159 60.403 -31.863 1.00 39.58 222 SER B N 1
ATOM 3558 C CA . SER B 1 222 ? 36.997 60.846 -32.980 1.00 37.20 222 SER B CA 1
ATOM 3559 C C . SER B 1 222 ? 37.286 59.709 -33.958 1.00 35.62 222 SER B C 1
ATOM 3560 O O . SER B 1 222 ? 37.077 58.533 -33.645 1.00 34.63 222 SER B O 1
ATOM 3563 N N . VAL B 1 223 ? 37.783 60.064 -35.137 1.00 34.28 223 VAL B N 1
ATOM 3564 C CA . VAL B 1 223 ? 38.100 59.067 -36.152 1.00 33.95 223 VAL B CA 1
ATOM 3565 C C . VAL B 1 223 ? 39.196 58.118 -35.661 1.00 32.89 223 VAL B C 1
ATOM 3566 O O . VAL B 1 223 ? 39.115 56.909 -35.879 1.00 32.04 223 VAL B O 1
ATOM 3570 N N . PRO B 1 224 ? 40.240 58.650 -34.999 1.00 31.78 224 PRO B N 1
ATOM 3571 C CA . PRO B 1 224 ? 41.285 57.738 -34.521 1.00 30.51 224 PRO B CA 1
ATOM 3572 C C . PRO B 1 224 ? 40.711 56.714 -33.528 1.00 31.42 224 PRO B C 1
ATOM 3573 O O . PRO B 1 224 ? 41.159 55.563 -33.482 1.00 31.99 224 PRO B O 1
ATOM 3577 N N . GLN B 1 225 ? 39.717 57.124 -32.741 1.00 31.55 225 GLN B N 1
ATOM 3578 C CA . GLN B 1 225 ? 39.107 56.199 -31.790 1.00 31.18 225 GLN B CA 1
ATOM 3579 C C . GLN B 1 225 ? 38.197 55.231 -32.545 1.00 30.55 225 GLN B C 1
ATOM 3580 O O . GLN B 1 225 ? 38.033 54.073 -32.150 1.00 30.66 225 GLN B O 1
ATOM 3586 N N . LEU B 1 226 ? 37.608 55.706 -33.637 1.00 29.13 226 LEU B N 1
ATOM 3587 C CA . LEU B 1 226 ? 36.733 54.855 -34.434 1.00 28.51 226 LEU B CA 1
ATOM 3588 C C . LEU B 1 226 ? 37.556 53.667 -34.934 1.00 26.99 226 LEU B C 1
ATOM 3589 O O . LEU B 1 226 ? 37.150 52.508 -34.793 1.00 27.36 226 LEU B O 1
ATOM 3594 N N . VAL B 1 227 ? 38.723 53.973 -35.498 1.00 26.61 227 VAL B N 1
ATOM 3595 C CA . VAL B 1 227 ? 39.648 52.968 -36.008 1.00 26.22 227 VAL B CA 1
ATOM 3596 C C . VAL B 1 227 ? 40.057 51.989 -34.903 1.00 27.64 227 VAL B C 1
ATOM 3597 O O . VAL B 1 227 ? 40.099 50.783 -35.126 1.00 28.38 227 VAL B O 1
ATOM 3601 N N . ALA B 1 228 ? 40.361 52.506 -33.716 1.00 28.24 228 ALA B N 1
ATOM 3602 C CA . ALA B 1 228 ? 40.764 51.648 -32.607 1.00 29.63 228 ALA B CA 1
ATOM 3603 C C . ALA B 1 228 ? 39.632 50.699 -32.212 1.00 30.84 228 ALA B C 1
ATOM 3604 O O . ALA B 1 228 ? 39.875 49.522 -31.974 1.00 33.18 228 ALA B O 1
ATOM 3606 N N . ILE B 1 229 ? 38.405 51.206 -32.132 1.00 31.55 229 ILE B N 1
ATOM 3607 C CA . ILE B 1 229 ? 37.261 50.368 -31.781 1.00 33.79 229 ILE B CA 1
ATOM 3608 C C . ILE B 1 229 ? 37.015 49.308 -32.868 1.00 36.18 229 ILE B C 1
ATOM 3609 O O . ILE B 1 229 ? 36.868 48.118 -32.573 1.00 35.93 229 ILE B O 1
ATOM 3614 N N . ALA B 1 230 ? 36.976 49.748 -34.124 1.00 37.27 230 ALA B N 1
ATOM 3615 C CA . ALA B 1 230 ? 36.752 48.848 -35.252 1.00 39.31 230 ALA B CA 1
ATOM 3616 C C . ALA B 1 230 ? 37.808 47.742 -35.270 1.00 41.31 230 ALA B C 1
ATOM 3617 O O . ALA B 1 230 ? 37.496 46.575 -35.514 1.00 42.30 230 ALA B O 1
ATOM 3619 N N . LYS B 1 231 ? 39.057 48.109 -35.011 1.00 42.94 231 LYS B N 1
ATOM 3620 C CA . LYS B 1 231 ? 40.139 47.131 -34.983 1.00 45.82 231 LYS B CA 1
ATOM 3621 C C . LYS B 1 231 ? 39.909 46.107 -33.874 1.00 48.34 231 LYS B C 1
ATOM 3622 O O . LYS B 1 231 ? 40.110 44.911 -34.083 1.00 49.14 231 LYS B O 1
ATOM 3628 N N . ASP B 1 232 ? 39.486 46.575 -32.700 1.00 51.21 232 ASP B N 1
ATOM 3629 C CA . ASP B 1 232 ? 39.238 45.692 -31.560 1.00 54.76 232 ASP B CA 1
ATOM 3630 C C . ASP B 1 232 ? 38.045 44.765 -31.760 1.00 55.71 232 ASP B C 1
ATOM 3631 O O . ASP B 1 232 ? 38.021 43.660 -31.222 1.00 56.07 232 ASP B O 1
ATOM 3636 N N . ARG B 1 233 ? 37.051 45.216 -32.516 1.00 56.91 233 ARG B N 1
ATOM 3637 C CA . ARG B 1 233 ? 35.879 44.390 -32.778 1.00 58.38 233 ARG B CA 1
ATOM 3638 C C . ARG B 1 233 ? 36.110 43.545 -34.025 1.00 59.08 233 ARG B C 1
ATOM 3639 O O . ARG B 1 233 ? 35.222 42.805 -34.453 1.00 59.25 233 ARG B O 1
ATOM 3647 N N . GLY B 1 234 ? 37.298 43.669 -34.609 1.00 58.55 234 GLY B N 1
ATOM 3648 C CA . GLY B 1 234 ? 37.622 42.912 -35.805 1.00 60.04 234 GLY B CA 1
ATOM 3649 C C . GLY B 1 234 ? 36.674 43.203 -36.953 1.00 61.36 234 GLY B C 1
ATOM 3650 O O . GLY B 1 234 ? 36.045 42.293 -37.494 1.00 62.45 234 GLY B O 1
ATOM 3651 N N . LEU B 1 235 ? 36.568 44.474 -37.326 1.00 62.08 235 LEU B N 1
ATOM 3652 C CA . LEU B 1 235 ? 35.688 44.879 -38.411 1.00 63.20 235 LEU B CA 1
ATOM 3653 C C . LEU B 1 235 ? 36.506 45.485 -39.536 1.00 64.81 235 LEU B C 1
ATOM 3654 O O . LEU B 1 235 ? 36.040 45.583 -40.668 1.00 65.88 235 LEU B O 1
ATOM 3659 N N . VAL B 1 236 ? 37.729 45.894 -39.213 1.00 66.00 236 VAL B N 1
ATOM 3660 C CA . VAL B 1 236 ? 38.621 46.497 -40.197 1.00 67.44 236 VAL B CA 1
ATOM 3661 C C . VAL B 1 236 ? 40.034 45.923 -40.055 1.00 68.82 236 VAL B C 1
ATOM 3662 O O . VAL B 1 236 ? 40.232 45.078 -39.154 1.00 69.19 236 VAL B O 1
ATOM 3667 N N . GLU C 2 17 ? -22.546 48.228 -16.493 1.00 59.85 17 GLU C N 1
ATOM 3668 C CA . GLU C 2 17 ? -23.708 49.054 -16.943 1.00 60.51 17 GLU C CA 1
ATOM 3669 C C . GLU C 2 17 ? -24.615 49.440 -15.778 1.00 59.22 17 GLU C C 1
ATOM 3670 O O . GLU C 2 17 ? -25.068 50.580 -15.679 1.00 58.90 17 GLU C O 1
ATOM 3676 N N . ALA C 2 18 ? -24.871 48.481 -14.896 1.00 57.75 18 ALA C N 1
ATOM 3677 C CA . ALA C 2 18 ? -25.713 48.706 -13.733 1.00 54.53 18 ALA C CA 1
ATOM 3678 C C . ALA C 2 18 ? -24.846 48.710 -12.481 1.00 52.74 18 ALA C C 1
ATOM 3679 O O . ALA C 2 18 ? -25.330 48.945 -11.374 1.00 52.24 18 ALA C O 1
ATOM 3681 N N . ARG C 2 19 ? -23.554 48.457 -12.667 1.00 50.57 19 ARG C N 1
ATOM 3682 C CA . ARG C 2 19 ? -22.628 48.420 -11.546 1.00 48.50 19 ARG C CA 1
ATOM 3683 C C . ARG C 2 19 ? -22.565 49.775 -10.853 1.00 46.99 19 ARG C C 1
ATOM 3684 O O . ARG C 2 19 ? -22.522 49.844 -9.623 1.00 47.02 19 ARG C O 1
ATOM 3692 N N . TYR C 2 20 ? -22.564 50.849 -11.639 1.00 44.52 20 TYR C N 1
ATOM 3693 C CA . TYR C 2 20 ? -22.482 52.192 -11.070 1.00 43.62 20 TYR C CA 1
ATOM 3694 C C . TYR C 2 20 ? -23.796 52.965 -11.019 1.00 44.18 20 TYR C C 1
ATOM 3695 O O . TYR C 2 20 ? -23.990 53.809 -10.144 1.00 45.72 20 TYR C O 1
ATOM 3704 N N . SER C 2 21 ? -24.699 52.666 -11.943 1.00 44.75 21 SER C N 1
ATOM 3705 C CA . SER C 2 21 ? -25.991 53.341 -12.005 1.00 45.77 21 SER C CA 1
ATOM 3706 C C . SER C 2 21 ? -26.719 53.319 -10.669 1.00 44.61 21 SER C C 1
ATOM 3707 O O . SER C 2 21 ? -27.492 54.222 -10.359 1.00 44.56 21 SER C O 1
ATOM 3710 N N . VAL C 2 22 ? -26.465 52.279 -9.886 1.00 45.19 22 VAL C N 1
ATOM 3711 C CA . VAL C 2 22 ? -27.107 52.103 -8.587 1.00 45.52 22 VAL C CA 1
ATOM 3712 C C . VAL C 2 22 ? -26.624 53.084 -7.524 1.00 44.61 22 VAL C C 1
ATOM 3713 O O . VAL C 2 22 ? -27.187 53.152 -6.433 1.00 43.93 22 VAL C O 1
ATOM 3717 N N . MET C 2 23 ? -25.581 53.844 -7.831 1.00 44.91 23 MET C N 1
ATOM 3718 C CA . MET C 2 23 ? -25.053 54.808 -6.867 1.00 43.79 23 MET C CA 1
ATOM 3719 C C . MET C 2 23 ? -25.587 56.218 -7.100 1.00 41.82 23 MET C C 1
ATOM 3720 O O . MET C 2 23 ? -26.023 56.554 -8.207 1.00 41.07 23 MET C O 1
ATOM 3725 N N . THR C 2 24 ? -25.556 57.039 -6.056 1.00 40.34 24 THR C N 1
ATOM 3726 C CA . THR C 2 24 ? -26.028 58.414 -6.166 1.00 40.52 24 THR C CA 1
ATOM 3727 C C . THR C 2 24 ? -24.963 59.302 -6.802 1.00 40.47 24 THR C C 1
ATOM 3728 O O . THR C 2 24 ? -23.799 58.906 -6.940 1.00 39.97 24 THR C O 1
ATOM 3732 N N . LYS C 2 25 ? -25.365 60.510 -7.181 1.00 40.72 25 LYS C N 1
ATOM 3733 C CA . LYS C 2 25 ? -24.451 61.455 -7.809 1.00 39.64 25 LYS C CA 1
ATOM 3734 C C . LYS C 2 25 ? -23.235 61.757 -6.937 1.00 38.97 25 LYS C C 1
ATOM 3735 O O . LYS C 2 25 ? -22.114 61.769 -7.426 1.00 38.85 25 LYS C O 1
ATOM 3741 N N . SER C 2 26 ? -23.455 61.997 -5.649 1.00 39.21 26 SER C N 1
ATOM 3742 C CA . SER C 2 26 ? -22.355 62.306 -4.737 1.00 39.30 26 SER C CA 1
ATOM 3743 C C . SER C 2 26 ? -21.385 61.132 -4.521 1.00 38.61 26 SER C C 1
ATOM 3744 O O . SER C 2 26 ? -20.213 61.337 -4.193 1.00 37.68 26 SER C O 1
ATOM 3747 N N . GLU C 2 27 ? -21.867 59.904 -4.693 1.00 38.38 27 GLU C N 1
ATOM 3748 C CA . GLU C 2 27 ? -21.001 58.739 -4.527 1.00 37.12 27 GLU C CA 1
ATOM 3749 C C . GLU C 2 27 ? -20.186 58.602 -5.808 1.00 35.44 27 GLU C C 1
ATOM 3750 O O . GLU C 2 27 ? -18.989 58.326 -5.778 1.00 35.66 27 GLU C O 1
ATOM 3756 N N . LEU C 2 28 ? -20.842 58.825 -6.939 1.00 33.90 28 LEU C N 1
ATOM 3757 C CA . LEU C 2 28 ? -20.171 58.722 -8.218 1.00 32.43 28 LEU C CA 1
ATOM 3758 C C . LEU C 2 28 ? -19.118 59.805 -8.392 1.00 32.08 28 LEU C C 1
ATOM 3759 O O . LEU C 2 28 ? -18.002 59.519 -8.806 1.00 30.75 28 LEU C O 1
ATOM 3764 N N . GLU C 2 29 ? -19.459 61.046 -8.067 1.00 32.65 29 GLU C N 1
ATOM 3765 C CA . GLU C 2 29 ? -18.496 62.128 -8.215 1.00 34.66 29 GLU C CA 1
ATOM 3766 C C . GLU C 2 29 ? -17.184 61.817 -7.508 1.00 33.32 29 GLU C C 1
ATOM 3767 O O . GLU C 2 29 ? -16.115 62.002 -8.077 1.00 34.13 29 GLU C O 1
ATOM 3773 N N . ALA C 2 30 ? -17.268 61.344 -6.270 1.00 32.56 30 ALA C N 1
ATOM 3774 C CA . ALA C 2 30 ? -16.077 60.999 -5.497 1.00 32.66 30 ALA C CA 1
ATOM 3775 C C . ALA C 2 30 ? -15.262 59.904 -6.211 1.00 32.08 30 ALA C C 1
ATOM 3776 O O . ALA C 2 30 ? -14.037 59.988 -6.316 1.00 33.87 30 ALA C O 1
ATOM 3778 N N . LEU C 2 31 ? -15.939 58.875 -6.701 1.00 30.48 31 LEU C N 1
ATOM 3779 C CA . LEU C 2 31 ? -15.250 57.811 -7.413 1.00 31.03 31 LEU C CA 1
ATOM 3780 C C . LEU C 2 31 ? -14.605 58.324 -8.710 1.00 30.29 31 LEU C C 1
ATOM 3781 O O . LEU C 2 31 ? -13.475 57.962 -9.035 1.00 30.49 31 LEU C O 1
ATOM 3786 N N . ALA C 2 32 ? -15.321 59.175 -9.441 1.00 29.52 32 ALA C N 1
ATOM 3787 C CA . ALA C 2 32 ? -14.829 59.720 -10.713 1.00 28.28 32 ALA C CA 1
ATOM 3788 C C . ALA C 2 32 ? -13.554 60.533 -10.553 1.00 28.31 32 ALA C C 1
ATOM 3789 O O . ALA C 2 32 ? -12.589 60.356 -11.300 1.00 27.32 32 ALA C O 1
ATOM 3791 N N . VAL C 2 33 ? -13.572 61.436 -9.576 1.00 29.49 33 VAL C N 1
ATOM 3792 C CA . VAL C 2 33 ? -12.440 62.294 -9.285 1.00 29.49 33 VAL C CA 1
ATOM 3793 C C . VAL C 2 33 ? -11.229 61.425 -8.994 1.00 28.75 33 VAL C C 1
ATOM 3794 O O . VAL C 2 33 ? -10.150 61.632 -9.541 1.00 29.14 33 VAL C O 1
ATOM 3798 N N . SER C 2 34 ? -11.423 60.434 -8.135 1.00 30.96 34 SER C N 1
ATOM 3799 C CA . SER C 2 34 ? -10.353 59.519 -7.771 1.00 30.39 34 SER C CA 1
ATOM 3800 C C . SER C 2 34 ? -9.838 58.750 -8.993 1.00 29.57 34 SER C C 1
ATOM 3801 O O . SER C 2 34 ? -8.627 58.599 -9.183 1.00 27.30 34 SER C O 1
ATOM 3804 N N . ALA C 2 35 ? -10.768 58.275 -9.820 1.00 26.97 35 ALA C N 1
ATOM 3805 C CA . ALA C 2 35 ? -10.423 57.524 -11.021 1.00 24.37 35 ALA C CA 1
ATOM 3806 C C . ALA C 2 35 ? -9.713 58.389 -12.062 1.00 23.32 35 ALA C C 1
ATOM 3807 O O . ALA C 2 35 ? -8.843 57.908 -12.784 1.00 25.19 35 ALA C O 1
ATOM 3809 N N . ILE C 2 36 ? -10.085 59.661 -12.146 1.00 24.34 36 ILE C N 1
ATOM 3810 C CA . ILE C 2 36 ? -9.442 60.561 -13.093 1.00 24.37 36 ILE C CA 1
ATOM 3811 C C . ILE C 2 36 ? -8.004 60.824 -12.628 1.00 26.55 36 ILE C C 1
ATOM 3812 O O . ILE C 2 36 ? -7.089 60.943 -13.447 1.00 25.33 36 ILE C O 1
ATOM 3817 N N . ARG C 2 37 ? -7.800 60.893 -11.311 1.00 28.07 37 ARG C N 1
ATOM 3818 C CA . ARG C 2 37 ? -6.456 61.102 -10.767 1.00 28.91 37 ARG C CA 1
ATOM 3819 C C . ARG C 2 37 ? -5.546 59.924 -11.104 1.00 27.29 37 ARG C C 1
ATOM 3820 O O . ARG C 2 37 ? -4.373 60.114 -11.405 1.00 27.42 37 ARG C O 1
ATOM 3828 N N . GLU C 2 38 ? -6.092 58.711 -11.036 1.00 26.33 38 GLU C N 1
ATOM 3829 C CA . GLU C 2 38 ? -5.347 57.495 -11.355 1.00 27.01 38 GLU C CA 1
ATOM 3830 C C . GLU C 2 38 ? -5.065 57.461 -12.860 1.00 26.34 38 GLU C C 1
ATOM 3831 O O . GLU C 2 38 ? -3.961 57.146 -13.293 1.00 26.50 38 GLU C O 1
ATOM 3837 N N . HIS C 2 39 ? -6.082 57.786 -13.649 1.00 25.86 39 HIS C N 1
ATOM 3838 C CA . HIS C 2 39 ? -5.963 57.837 -15.107 1.00 23.94 39 HIS C CA 1
ATOM 3839 C C . HIS C 2 39 ? -4.726 58.681 -15.474 1.00 24.29 39 HIS C C 1
ATOM 3840 O O . HIS C 2 39 ? -3.895 58.263 -16.280 1.00 26.94 39 HIS C O 1
ATOM 3847 N N . ARG C 2 40 ? -4.593 59.858 -14.862 1.00 25.81 40 ARG C N 1
ATOM 3848 C CA . ARG C 2 40 ? -3.451 60.740 -15.125 1.00 26.28 40 ARG C CA 1
ATOM 3849 C C . ARG C 2 40 ? -2.129 60.218 -14.545 1.00 24.68 40 ARG C C 1
ATOM 3850 O O . ARG C 2 40 ? -1.075 60.379 -15.150 1.00 23.97 40 ARG C O 1
ATOM 3858 N N . ARG C 2 41 ? -2.176 59.592 -13.377 1.00 26.13 41 ARG C N 1
ATOM 3859 C CA . ARG C 2 41 ? -0.953 59.066 -12.788 1.00 27.47 41 ARG C CA 1
ATOM 3860 C C . ARG C 2 41 ? -0.393 57.962 -13.682 1.00 28.47 41 ARG C C 1
ATOM 3861 O O . ARG C 2 41 ? 0.812 57.879 -13.897 1.00 27.97 41 ARG C O 1
ATOM 3869 N N . LEU C 2 42 ? -1.273 57.104 -14.195 1.00 29.11 42 LEU C N 1
ATOM 3870 C CA . LEU C 2 42 ? -0.835 56.024 -15.068 1.00 29.35 42 LEU C CA 1
ATOM 3871 C C . LEU C 2 42 ? -0.310 56.598 -16.375 1.00 28.10 42 LEU C C 1
ATOM 3872 O O . LEU C 2 42 ? 0.697 56.135 -16.907 1.00 31.02 42 LEU C O 1
ATOM 3877 N N . LEU C 2 43 ? -0.980 57.614 -16.896 1.00 26.77 43 LEU C N 1
ATOM 3878 C CA . LEU C 2 43 ? -0.514 58.217 -18.133 1.00 28.31 43 LEU C CA 1
ATOM 3879 C C . LEU C 2 43 ? 0.924 58.733 -18.002 1.00 29.12 43 LEU C C 1
ATOM 3880 O O . LEU C 2 43 ? 1.774 58.458 -18.850 1.00 29.96 43 LEU C O 1
ATOM 3885 N N . TRP C 2 44 ? 1.208 59.481 -16.944 1.00 31.65 44 TRP C N 1
ATOM 3886 C CA . TRP C 2 44 ? 2.561 60.009 -16.792 1.00 33.43 44 TRP C CA 1
ATOM 3887 C C . TRP C 2 44 ? 3.572 58.885 -16.642 1.00 31.63 44 TRP C C 1
ATOM 3888 O O . TRP C 2 44 ? 4.671 58.962 -17.180 1.00 32.69 44 TRP C O 1
ATOM 3899 N N . ALA C 2 45 ? 3.200 57.836 -15.918 1.00 31.05 45 ALA C N 1
ATOM 3900 C CA . ALA C 2 45 ? 4.108 56.710 -15.719 1.00 30.58 45 ALA C CA 1
ATOM 3901 C C . ALA C 2 45 ? 4.382 55.965 -17.026 1.00 30.89 45 ALA C C 1
ATOM 3902 O O . ALA C 2 45 ? 5.535 55.711 -17.364 1.00 29.57 45 ALA C O 1
ATOM 3904 N N . ASP C 2 46 ? 3.322 55.628 -17.760 1.00 29.86 46 ASP C N 1
ATOM 3905 C CA . ASP C 2 46 ? 3.467 54.902 -19.012 1.00 30.31 46 ASP C CA 1
ATOM 3906 C C . ASP C 2 46 ? 4.199 55.696 -20.099 1.00 28.56 46 ASP C C 1
ATOM 3907 O O . ASP C 2 46 ? 5.055 55.154 -20.780 1.00 28.91 46 ASP C O 1
ATOM 3912 N N . GLN C 2 47 ? 3.856 56.971 -20.265 1.00 27.98 47 GLN C N 1
ATOM 3913 C CA . GLN C 2 47 ? 4.499 57.816 -21.267 1.00 27.30 47 GLN C CA 1
ATOM 3914 C C . GLN C 2 47 ? 6.021 57.848 -21.064 1.00 27.08 47 GLN C C 1
ATOM 3915 O O . GLN C 2 47 ? 6.792 57.894 -22.024 1.00 22.85 47 GLN C O 1
ATOM 3921 N N . ALA C 2 48 ? 6.451 57.802 -19.811 1.00 25.29 48 ALA C N 1
ATOM 3922 C CA . ALA C 2 48 ? 7.873 57.819 -19.512 1.00 27.59 48 ALA C CA 1
ATOM 3923 C C . ALA C 2 48 ? 8.553 56.516 -19.926 1.00 28.82 48 ALA C C 1
ATOM 3924 O O . ALA C 2 48 ? 9.674 56.532 -20.434 1.00 30.16 48 ALA C O 1
ATOM 3926 N N . VAL C 2 49 ? 7.889 55.385 -19.698 1.00 29.02 49 VAL C N 1
ATOM 3927 C CA . VAL C 2 49 ? 8.462 54.102 -20.072 1.00 28.96 49 VAL C CA 1
ATOM 3928 C C . VAL C 2 49 ? 8.565 54.042 -21.590 1.00 30.31 49 VAL C C 1
ATOM 3929 O O . VAL C 2 49 ? 9.553 53.535 -22.130 1.00 30.42 49 VAL C O 1
ATOM 3933 N N . TYR C 2 50 ? 7.543 54.559 -22.271 1.00 28.78 50 TYR C N 1
ATOM 3934 C CA . TYR C 2 50 ? 7.526 54.586 -23.738 1.00 30.08 50 TYR C CA 1
ATOM 3935 C C . TYR C 2 50 ? 8.662 55.447 -24.310 1.00 31.81 50 TYR C C 1
ATOM 3936 O O . TYR C 2 50 ? 9.269 55.086 -25.320 1.00 31.31 50 TYR C O 1
ATOM 3945 N N . GLU C 2 51 ? 8.939 56.587 -23.678 1.00 34.42 51 GLU C N 1
ATOM 3946 C CA . GLU C 2 51 ? 9.996 57.471 -24.161 1.00 36.43 51 GLU C CA 1
ATOM 3947 C C . GLU C 2 51 ? 11.367 56.831 -23.964 1.00 37.08 51 GLU C C 1
ATOM 3948 O O . GLU C 2 51 ? 12.287 57.061 -24.750 1.00 35.23 51 GLU C O 1
ATOM 3954 N N . GLU C 2 52 ? 11.497 56.012 -22.925 1.00 37.15 52 GLU C N 1
ATOM 3955 C CA . GLU C 2 52 ? 12.751 55.312 -22.676 1.00 38.97 52 GLU C CA 1
ATOM 3956 C C . GLU C 2 52 ? 12.902 54.198 -23.727 1.00 37.00 52 GLU C C 1
ATOM 3957 O O . GLU C 2 52 ? 13.997 53.906 -24.189 1.00 36.27 52 GLU C O 1
ATOM 3963 N N . TRP C 2 53 ? 11.792 53.588 -24.113 1.00 35.41 53 TRP C N 1
ATOM 3964 C CA . TRP C 2 53 ? 11.832 52.527 -25.103 1.00 34.79 53 TRP C CA 1
ATOM 3965 C C . TRP C 2 53 ? 12.193 53.120 -26.461 1.00 35.15 53 TRP C C 1
ATOM 3966 O O . TRP C 2 53 ? 13.020 52.568 -27.188 1.00 35.81 53 TRP C O 1
ATOM 3977 N N . LEU C 2 54 ? 11.579 54.254 -26.781 1.00 35.25 54 LEU C N 1
ATOM 3978 C CA . LEU C 2 54 ? 11.798 54.952 -28.048 1.00 38.47 54 LEU C CA 1
ATOM 3979 C C . LEU C 2 54 ? 13.238 55.442 -28.148 1.00 40.68 54 LEU C C 1
ATOM 3980 O O . LEU C 2 54 ? 13.857 55.393 -29.212 1.00 39.75 54 LEU C O 1
ATOM 3985 N N . ARG C 2 55 ? 13.775 55.897 -27.022 1.00 43.67 55 ARG C N 1
ATOM 3986 C CA . ARG C 2 55 ? 15.147 56.383 -26.967 1.00 45.03 55 ARG C CA 1
ATOM 3987 C C . ARG C 2 55 ? 16.121 55.214 -27.130 1.00 45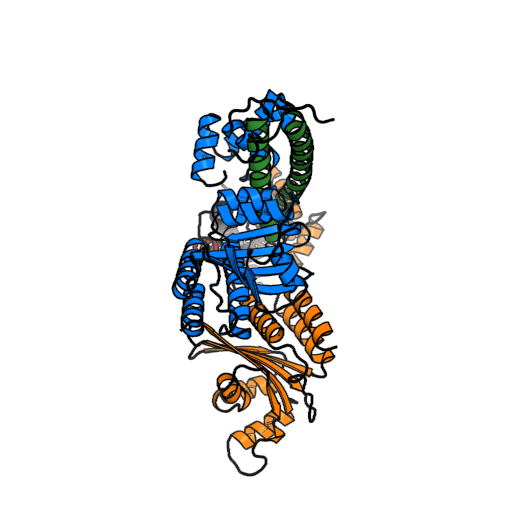.42 55 ARG C C 1
ATOM 3988 O O . ARG C 2 55 ? 17.081 55.285 -27.900 1.00 45.62 55 ARG C O 1
ATOM 3996 N N . ALA C 2 56 ? 15.855 54.134 -26.404 1.00 44.76 56 ALA C N 1
ATOM 3997 C CA . ALA C 2 56 ? 16.703 52.951 -26.430 1.00 45.23 56 ALA C CA 1
ATOM 3998 C C . ALA C 2 56 ? 16.786 52.280 -27.793 1.00 45.76 56 ALA C C 1
ATOM 3999 O O . ALA C 2 56 ? 17.834 51.753 -28.163 1.00 45.67 56 ALA C O 1
ATOM 4001 N N . SER C 2 57 ? 15.693 52.293 -28.543 1.00 47.21 57 SER C N 1
ATOM 4002 C CA . SER C 2 57 ? 15.699 51.651 -29.847 1.00 51.90 57 SER C CA 1
ATOM 4003 C C . SER C 2 57 ? 16.616 52.381 -30.825 1.00 53.90 57 SER C C 1
ATOM 4004 O O . SER C 2 57 ? 16.892 51.885 -31.915 1.00 55.67 57 SER C O 1
ATOM 4007 N N . ASP C 2 58 ? 17.093 53.557 -30.434 1.00 56.75 58 ASP C N 1
ATOM 4008 C CA . ASP C 2 58 ? 17.994 54.331 -31.286 1.00 59.81 58 ASP C CA 1
ATOM 4009 C C . ASP C 2 58 ? 19.388 54.438 -30.670 1.00 59.86 58 ASP C C 1
ATOM 4010 O O . ASP C 2 58 ? 20.254 55.135 -31.194 1.00 60.06 58 ASP C O 1
ATOM 4015 N N . ASP C 2 59 ? 19.595 53.737 -29.560 1.00 60.18 59 ASP C N 1
ATOM 4016 C CA . ASP C 2 59 ? 20.874 53.755 -28.856 1.00 61.03 59 ASP C CA 1
ATOM 4017 C C . ASP C 2 59 ? 21.620 52.443 -29.084 1.00 61.60 59 ASP C C 1
ATOM 4018 O O . ASP C 2 59 ? 21.299 51.426 -28.468 1.00 62.05 59 ASP C O 1
ATOM 4023 N N . PRO C 2 60 ? 22.636 52.454 -29.966 1.00 61.82 60 PRO C N 1
ATOM 4024 C CA . PRO C 2 60 ? 23.425 51.254 -30.272 1.00 61.99 60 PRO C CA 1
ATOM 4025 C C . PRO C 2 60 ? 24.069 50.599 -29.054 1.00 62.13 60 PRO C C 1
ATOM 4026 O O . PRO C 2 60 ? 24.606 49.498 -29.146 1.00 62.93 60 PRO C O 1
ATOM 4030 N N . SER C 2 61 ? 23.995 51.275 -27.913 1.00 61.74 61 SER C N 1
ATOM 4031 C CA . SER C 2 61 ? 24.573 50.772 -26.673 1.00 61.83 61 SER C CA 1
ATOM 4032 C C . SER C 2 61 ? 23.644 49.806 -25.938 1.00 60.93 61 SER C C 1
ATOM 4033 O O . SER C 2 61 ? 24.043 49.179 -24.958 1.00 61.60 61 SER C O 1
ATOM 4036 N N . ILE C 2 62 ? 22.405 49.691 -26.404 1.00 59.29 62 ILE C N 1
ATOM 4037 C CA . ILE C 2 62 ? 21.442 48.798 -25.772 1.00 57.07 62 ILE C CA 1
ATOM 4038 C C . ILE C 2 62 ? 21.281 47.481 -26.537 1.00 55.68 62 ILE C C 1
ATOM 4039 O O . ILE C 2 62 ? 21.144 47.467 -27.760 1.00 54.12 62 ILE C O 1
ATOM 4044 N N . SER C 2 63 ? 21.292 46.378 -25.798 1.00 54.56 63 SER C N 1
ATOM 4045 C CA . SER C 2 63 ? 21.158 45.049 -26.380 1.00 54.31 63 SER C CA 1
ATOM 4046 C C . SER C 2 63 ? 19.699 44.675 -26.633 1.00 54.08 63 SER C C 1
ATOM 4047 O O . SER C 2 63 ? 18.788 45.220 -26.011 1.00 53.81 63 SER C O 1
ATOM 4050 N N . GLY C 2 64 ? 19.488 43.736 -27.548 1.00 53.48 64 GLY C N 1
ATOM 4051 C CA . GLY C 2 64 ? 18.141 43.300 -27.864 1.00 54.11 64 GLY C CA 1
ATOM 4052 C C . GLY C 2 64 ? 17.347 42.872 -26.641 1.00 55.17 64 GLY C C 1
ATOM 4053 O O . GLY C 2 64 ? 16.179 43.239 -26.511 1.00 55.36 64 GLY C O 1
ATOM 4054 N N . PRO C 2 65 ? 17.947 42.077 -25.733 1.00 55.15 65 PRO C N 1
ATOM 4055 C CA . PRO C 2 65 ? 17.291 41.597 -24.510 1.00 53.80 65 PRO C CA 1
ATOM 4056 C C . PRO C 2 65 ? 16.786 42.711 -23.596 1.00 52.66 65 PRO C C 1
ATOM 4057 O O . PRO C 2 65 ? 15.682 42.626 -23.050 1.00 51.93 65 PRO C O 1
ATOM 4061 N N . VAL C 2 66 ? 17.594 43.749 -23.418 1.00 51.59 66 VAL C N 1
ATOM 4062 C CA . VAL C 2 66 ? 17.195 44.867 -22.571 1.00 50.66 66 VAL C CA 1
ATOM 4063 C C . VAL C 2 66 ? 16.056 45.605 -23.259 1.00 50.57 66 VAL C C 1
ATOM 4064 O O . VAL C 2 66 ? 15.113 46.073 -22.618 1.00 50.50 66 VAL C O 1
ATOM 4066 N N . LEU C 2 67 ? 16.152 45.692 -24.580 1.00 49.31 67 LEU C N 1
ATOM 4067 C CA . LEU C 2 67 ? 15.153 46.366 -25.386 1.00 47.50 67 LEU C CA 1
ATOM 4068 C C . LEU C 2 67 ? 13.811 45.632 -25.300 1.00 46.36 67 LEU C C 1
ATOM 4069 O O . LEU C 2 67 ? 12.760 46.258 -25.180 1.00 44.66 67 LEU C O 1
ATOM 4074 N N . GLN C 2 68 ? 13.857 44.302 -25.360 1.00 45.56 68 GLN C N 1
ATOM 4075 C CA . GLN C 2 68 ? 12.650 43.480 -25.302 1.00 45.32 68 GLN C CA 1
ATOM 4076 C C . GLN C 2 68 ? 11.908 43.670 -23.982 1.00 44.78 68 GLN C C 1
ATOM 4077 O O . GLN C 2 68 ? 10.685 43.540 -23.928 1.00 44.07 68 GLN C O 1
ATOM 4083 N N . THR C 2 69 ? 12.650 43.970 -22.918 1.00 43.92 69 THR C N 1
ATOM 4084 C CA . THR C 2 69 ? 12.045 44.192 -21.609 1.00 42.31 69 THR C CA 1
ATOM 4085 C C . THR C 2 69 ? 11.213 45.471 -21.657 1.00 41.37 69 THR C C 1
ATOM 4086 O O . THR C 2 69 ? 10.108 45.521 -21.125 1.00 41.71 69 THR C O 1
ATOM 4090 N N . LEU C 2 70 ? 11.745 46.506 -22.299 1.00 39.38 70 LEU C N 1
ATOM 4091 C CA . LEU C 2 70 ? 11.017 47.763 -22.423 1.00 37.47 70 LEU C CA 1
ATOM 4092 C C . LEU C 2 70 ? 9.757 47.548 -23.262 1.00 35.91 70 LEU C C 1
ATOM 4093 O O . LEU C 2 70 ? 8.696 48.082 -22.942 1.00 35.96 70 LEU C O 1
ATOM 4098 N N . GLN C 2 71 ? 9.876 46.768 -24.334 1.00 33.57 71 GLN C N 1
ATOM 4099 C CA . GLN C 2 71 ? 8.731 46.473 -25.192 1.00 32.87 71 GLN C CA 1
ATOM 4100 C C . GLN C 2 71 ? 7.631 45.764 -24.405 1.00 32.01 71 GLN C C 1
ATOM 4101 O O . GLN C 2 71 ? 6.459 46.073 -24.558 1.00 30.88 71 GLN C O 1
ATOM 4107 N N . ASP C 2 72 ? 8.014 44.807 -23.567 1.00 33.87 72 ASP C N 1
ATOM 4108 C CA . ASP C 2 72 ? 7.044 44.071 -22.768 1.00 35.77 72 ASP C CA 1
ATOM 4109 C C . ASP C 2 72 ? 6.398 44.928 -21.682 1.00 35.21 72 ASP C C 1
ATOM 4110 O O . ASP C 2 72 ? 5.266 44.672 -21.257 1.00 33.98 72 ASP C O 1
ATOM 4115 N N . GLU C 2 73 ? 7.121 45.943 -21.229 1.00 34.39 73 GLU C N 1
ATOM 4116 C CA . GLU C 2 73 ? 6.603 46.853 -20.217 1.00 34.10 73 GLU C CA 1
ATOM 4117 C C . GLU C 2 73 ? 5.496 47.674 -20.893 1.00 32.47 73 GLU C C 1
ATOM 4118 O O . GLU C 2 73 ? 4.378 47.806 -20.381 1.00 29.80 73 GLU C O 1
ATOM 4124 N N . TYR C 2 74 ? 5.832 48.229 -22.052 1.00 29.65 74 TYR C N 1
ATOM 4125 C CA . TYR C 2 74 ? 4.893 49.020 -22.835 1.00 27.40 74 TYR C CA 1
ATOM 4126 C C . TYR C 2 74 ? 3.604 48.220 -23.063 1.00 28.52 74 TYR C C 1
ATOM 4127 O O . TYR C 2 74 ? 2.505 48.738 -22.881 1.00 26.41 74 TYR C O 1
ATOM 4136 N N . VAL C 2 75 ? 3.740 46.948 -23.445 1.00 28.79 75 VAL C N 1
ATOM 4137 C CA . VAL C 2 75 ? 2.571 46.109 -23.695 1.00 29.43 75 VAL C CA 1
ATOM 4138 C C . VAL C 2 75 ? 1.728 45.807 -22.447 1.00 30.04 75 VAL C C 1
ATOM 4139 O O . VAL C 2 75 ? 0.493 45.834 -22.498 1.00 28.80 75 VAL C O 1
ATOM 4143 N N . ALA C 2 76 ? 2.384 45.519 -21.325 1.00 29.64 76 ALA C N 1
ATOM 4144 C CA . ALA C 2 76 ? 1.660 45.222 -20.087 1.00 27.53 76 ALA C CA 1
ATOM 4145 C C . ALA C 2 76 ? 0.936 46.479 -19.590 1.00 25.05 76 ALA C C 1
ATOM 4146 O O . ALA C 2 76 ? -0.229 46.436 -19.167 1.00 24.28 76 ALA C O 1
ATOM 4148 N N . ARG C 2 77 ? 1.634 47.605 -19.643 1.00 24.34 77 ARG C N 1
ATOM 4149 C CA . ARG C 2 77 ? 1.055 48.857 -19.193 1.00 23.92 77 ARG C CA 1
ATOM 4150 C C . ARG C 2 77 ? -0.108 49.291 -20.069 1.00 23.49 77 ARG C C 1
ATOM 4151 O O . ARG C 2 77 ? -1.077 49.867 -19.575 1.00 22.11 77 ARG C O 1
ATOM 4159 N N . GLN C 2 78 ? -0.019 49.027 -21.370 1.00 23.58 78 GLN C N 1
ATOM 4160 C CA . GLN C 2 78 ? -1.101 49.420 -22.263 1.00 25.63 78 GLN C CA 1
ATOM 4161 C C . GLN C 2 78 ? -2.395 48.699 -21.908 1.00 25.31 78 GLN C C 1
ATOM 4162 O O . GLN C 2 78 ? -3.460 49.302 -21.907 1.00 23.50 78 GLN C O 1
ATOM 4168 N N . LYS C 2 79 ? -2.301 47.409 -21.593 1.00 26.35 79 LYS C N 1
ATOM 4169 C CA . LYS C 2 79 ? -3.490 46.632 -21.246 1.00 27.86 79 LYS C CA 1
ATOM 4170 C C . LYS C 2 79 ? -4.124 47.137 -19.946 1.00 27.91 79 LYS C C 1
ATOM 4171 O O . LYS C 2 79 ? -5.344 47.261 -19.839 1.00 26.93 79 LYS C O 1
ATOM 4177 N N . ARG C 2 80 ? -3.291 47.430 -18.956 1.00 27.58 80 ARG C N 1
ATOM 4178 C CA . ARG C 2 80 ? -3.789 47.920 -17.681 1.00 25.95 80 ARG C CA 1
ATOM 4179 C C . ARG C 2 80 ? -4.390 49.315 -17.815 1.00 25.09 80 ARG C C 1
ATOM 4180 O O . ARG C 2 80 ? -5.380 49.643 -17.168 1.00 23.85 80 ARG C O 1
ATOM 4188 N N . SER C 2 81 ? -3.760 50.142 -18.639 1.00 26.47 81 SER C N 1
ATOM 4189 C CA . SER C 2 81 ? -4.220 51.504 -18.861 1.00 25.99 81 SER C CA 1
ATOM 4190 C C . SER C 2 81 ? -5.596 51.515 -19.524 1.00 24.03 81 SER C C 1
ATOM 4191 O O . SER C 2 81 ? -6.448 52.336 -19.186 1.00 22.48 81 SER C O 1
ATOM 4194 N N . GLU C 2 82 ? -5.805 50.625 -20.491 1.00 24.06 82 GLU C N 1
ATOM 4195 C CA . GLU C 2 82 ? -7.100 50.545 -21.155 1.00 24.96 82 GLU C CA 1
ATOM 4196 C C . GLU C 2 82 ? -8.183 50.079 -20.169 1.00 22.57 82 GLU C C 1
ATOM 4197 O O . GLU C 2 82 ? -9.310 50.571 -20.188 1.00 20.48 82 GLU C O 1
ATOM 4203 N N . ALA C 2 83 ? -7.830 49.146 -19.291 1.00 19.99 83 ALA C N 1
ATOM 4204 C CA . ALA C 2 83 ? -8.781 48.637 -18.314 1.00 20.94 83 ALA C CA 1
ATOM 4205 C C . ALA C 2 83 ? -9.241 49.728 -17.347 1.00 20.64 83 ALA C C 1
ATOM 4206 O O . ALA C 2 83 ? -10.425 49.844 -17.050 1.00 20.75 83 ALA C O 1
ATOM 4208 N N . GLN C 2 84 ? -8.303 50.532 -16.861 1.00 22.18 84 GLN C N 1
ATOM 4209 C CA . GLN C 2 84 ? -8.645 51.582 -15.917 1.00 22.52 84 GLN C CA 1
ATOM 4210 C C . GLN C 2 84 ? -9.472 52.647 -16.626 1.00 23.10 84 GLN C C 1
ATOM 4211 O O . GLN C 2 84 ? -10.379 53.236 -16.032 1.00 21.03 84 GLN C O 1
ATOM 4217 N N . GLN C 2 85 ? -9.181 52.870 -17.906 1.00 23.02 85 GLN C N 1
ATOM 4218 C CA . GLN C 2 85 ? -9.918 53.856 -18.684 1.00 25.30 85 GLN C CA 1
ATOM 4219 C C . GLN C 2 85 ? -11.351 53.354 -18.906 1.00 28.82 85 GLN C C 1
ATOM 4220 O O . GLN C 2 85 ? -12.300 54.136 -18.875 1.00 30.61 85 GLN C O 1
ATOM 4226 N N . GLU C 2 86 ? -11.513 52.052 -19.127 1.00 31.44 86 GLU C N 1
ATOM 4227 C CA . GLU C 2 86 ? -12.851 51.489 -19.313 1.00 32.37 86 GLU C CA 1
ATOM 4228 C C . GLU C 2 86 ? -13.639 51.623 -18.015 1.00 29.33 86 GLU C C 1
ATOM 4229 O O . GLU C 2 86 ? -14.818 51.949 -18.035 1.00 27.56 86 GLU C O 1
ATOM 4235 N N . GLU C 2 87 ? -12.984 51.382 -16.885 1.00 29.93 87 GLU C N 1
ATOM 4236 C CA . GLU C 2 87 ? -13.644 51.526 -15.588 1.00 30.69 87 GLU C CA 1
ATOM 4237 C C . GLU C 2 87 ? -14.090 52.983 -15.360 1.00 28.33 87 GLU C C 1
ATOM 4238 O O . GLU C 2 87 ? -15.190 53.222 -14.871 1.00 27.06 87 GLU C O 1
ATOM 4244 N N . LEU C 2 88 ? -13.233 53.943 -15.712 1.00 26.67 88 LEU C N 1
ATOM 4245 C CA . LEU C 2 88 ? -13.550 55.368 -15.567 1.00 26.10 88 LEU C CA 1
ATOM 4246 C C . LEU C 2 88 ? -14.679 55.769 -16.524 1.00 25.50 88 LEU C C 1
ATOM 4247 O O . LEU C 2 88 ? -15.552 56.547 -16.173 1.00 26.47 88 LEU C O 1
ATOM 4252 N N . SER C 2 89 ? -14.651 55.237 -17.737 1.00 27.95 89 SER C N 1
ATOM 4253 C CA . SER C 2 89 ? -15.685 55.527 -18.722 1.00 29.48 89 SER C CA 1
ATOM 4254 C C . SER C 2 89 ? -17.076 55.095 -18.234 1.00 30.59 89 SER C C 1
ATOM 4255 O O . SER C 2 89 ? -18.070 55.784 -18.477 1.00 29.87 89 SER C O 1
ATOM 4258 N N . ASP C 2 90 ? -17.144 53.953 -17.550 1.00 30.77 90 ASP C N 1
ATOM 4259 C CA . ASP C 2 90 ? -18.413 53.439 -17.031 1.00 30.80 90 ASP C CA 1
ATOM 4260 C C . ASP C 2 90 ? -18.935 54.290 -15.880 1.00 29.24 90 ASP C C 1
ATOM 4261 O O . ASP C 2 90 ? -20.153 54.456 -15.713 1.00 25.75 90 ASP C O 1
ATOM 4266 N N . ILE C 2 91 ? -18.012 54.821 -15.079 1.00 27.69 91 ILE C N 1
ATOM 4267 C CA . ILE C 2 91 ? -18.379 55.682 -13.959 1.00 26.18 91 ILE C CA 1
ATOM 4268 C C . ILE C 2 91 ? -18.958 56.966 -14.566 1.00 25.25 91 ILE C C 1
ATOM 4269 O O . ILE C 2 91 ? -20.042 57.398 -14.204 1.00 26.82 91 ILE C O 1
ATOM 4274 N N . LEU C 2 92 ? -18.231 57.557 -15.503 1.00 26.21 92 LEU C N 1
ATOM 4275 C CA . LEU C 2 92 ? -18.686 58.769 -16.176 1.00 29.01 92 LEU C CA 1
ATOM 4276 C C . LEU C 2 92 ? -20.107 58.610 -16.725 1.00 30.95 92 LEU C C 1
ATOM 4277 O O . LEU C 2 92 ? -20.936 59.503 -16.573 1.00 30.87 92 LEU C O 1
ATOM 4282 N N . ASP C 2 93 ? -20.376 57.469 -17.360 1.00 33.82 93 ASP C N 1
ATOM 4283 C CA . ASP C 2 93 ? -21.691 57.176 -17.931 1.00 35.56 93 ASP C CA 1
ATOM 4284 C C . ASP C 2 93 ? -22.825 57.256 -16.911 1.00 34.22 93 ASP C C 1
ATOM 4285 O O . ASP C 2 93 ? -23.890 57.800 -17.197 1.00 32.96 93 ASP C O 1
ATOM 4290 N N . ALA C 2 94 ? -22.596 56.719 -15.721 1.00 31.75 94 ALA C N 1
ATOM 4291 C CA . ALA C 2 94 ? -23.613 56.739 -14.680 1.00 31.72 94 ALA C CA 1
ATOM 4292 C C . ALA C 2 94 ? -23.714 58.108 -14.013 1.00 31.95 94 ALA C C 1
ATOM 4293 O O . ALA C 2 94 ? -24.795 58.518 -13.583 1.00 31.14 94 ALA C O 1
ATOM 4295 N N . LEU C 2 95 ? -22.576 58.797 -13.931 1.00 32.04 95 LEU C N 1
ATOM 4296 C CA . LEU C 2 95 ? -22.493 60.110 -13.304 1.00 33.49 95 LEU C CA 1
ATOM 4297 C C . LEU C 2 95 ? -23.173 61.174 -14.140 1.00 35.50 95 LEU C C 1
ATOM 4298 O O . LEU C 2 95 ? -23.837 62.061 -13.597 1.00 38.20 95 LEU C O 1
ATOM 4303 N N . GLY C 2 96 ? -22.987 61.093 -15.454 1.00 34.29 96 GLY C N 1
ATOM 4304 C CA . GLY C 2 96 ? -23.600 62.054 -16.345 1.00 34.71 96 GLY C CA 1
ATOM 4305 C C . GLY C 2 96 ? -22.714 63.200 -16.797 1.00 35.88 96 GLY C C 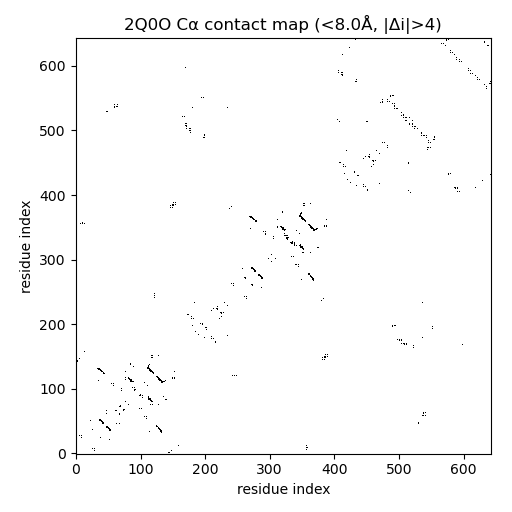1
ATOM 4306 O O . GLY C 2 96 ? -23.058 63.893 -17.751 1.00 36.40 96 GLY C O 1
ATOM 4307 N N . PHE C 2 97 ? -21.579 63.410 -16.133 1.00 35.61 97 PHE C N 1
ATOM 4308 C CA . PHE C 2 97 ? -20.684 64.506 -16.502 1.00 33.19 97 PHE C CA 1
ATOM 4309 C C . PHE C 2 97 ? -19.243 64.287 -16.051 1.00 32.93 97 PHE C C 1
ATOM 4310 O O . PHE C 2 97 ? -18.951 63.380 -15.267 1.00 33.86 97 PHE C O 1
ATOM 4318 N N . VAL C 2 98 ? -18.340 65.121 -16.552 1.00 31.85 98 VAL C N 1
ATOM 4319 C CA . VAL C 2 98 ? -16.942 65.029 -16.179 1.00 34.56 98 VAL C CA 1
ATOM 4320 C C . VAL C 2 98 ? -16.685 66.061 -15.093 1.00 35.42 98 VAL C C 1
ATOM 4321 O O . VAL C 2 98 ? -16.744 67.259 -15.354 1.00 35.56 98 VAL C O 1
ATOM 4325 N N . PRO C 2 99 ? -16.406 65.610 -13.857 1.00 35.75 99 PRO C N 1
ATOM 4326 C CA . PRO C 2 99 ? -16.141 66.517 -12.733 1.00 37.12 99 PRO C CA 1
ATOM 4327 C C . PRO C 2 99 ? -14.778 67.204 -12.841 1.00 37.60 99 PRO C C 1
ATOM 4328 O O . PRO C 2 99 ? -13.895 66.732 -13.552 1.00 37.09 99 PRO C O 1
ATOM 4332 N N . ASP C 2 100 ? -14.605 68.323 -12.147 1.00 40.71 100 ASP C N 1
ATOM 4333 C CA . ASP C 2 100 ? -13.320 69.014 -12.189 1.00 43.75 100 ASP C CA 1
ATOM 4334 C C . ASP C 2 100 ? -12.388 68.348 -11.193 1.00 44.82 100 ASP C C 1
ATOM 4335 O O . ASP C 2 100 ? -12.773 68.067 -10.061 1.00 44.22 100 ASP C O 1
ATOM 4340 N N . VAL C 2 101 ? -11.165 68.082 -11.627 1.00 46.98 101 VAL C N 1
ATOM 4341 C CA . VAL C 2 101 ? -10.191 67.448 -10.762 1.00 49.43 101 VAL C CA 1
ATOM 4342 C C . VAL C 2 101 ? -9.004 68.368 -10.531 1.00 51.90 101 VAL C C 1
ATOM 4343 O O . VAL C 2 101 ? -8.170 68.554 -11.417 1.00 51.77 101 VAL C O 1
ATOM 4347 N N . PRO C 2 102 ? -8.929 68.981 -9.338 1.00 54.42 102 PRO C N 1
ATOM 4348 C CA . PRO C 2 102 ? -7.817 69.882 -9.020 1.00 56.46 102 PRO C CA 1
ATOM 4349 C C . PRO C 2 102 ? -6.566 69.107 -8.582 1.00 57.89 102 PRO C C 1
ATOM 4350 O O . PRO C 2 102 ? -6.699 67.908 -8.244 1.00 58.14 102 PRO C O 1
ATOM 4354 N N . GLU D 2 17 ? 52.696 37.273 -50.790 1.00 72.18 17 GLU D N 1
ATOM 4355 C CA . GLU D 2 17 ? 52.755 38.468 -49.902 1.00 72.15 17 GLU D CA 1
ATOM 4356 C C . GLU D 2 17 ? 53.033 39.742 -50.695 1.00 71.29 17 GLU D C 1
ATOM 4357 O O . GLU D 2 17 ? 52.127 40.540 -50.942 1.00 71.54 17 GLU D O 1
ATOM 4363 N N . ALA D 2 18 ? 54.290 39.927 -51.091 1.00 70.55 18 ALA D N 1
ATOM 4364 C CA . ALA D 2 18 ? 54.692 41.108 -51.847 1.00 68.40 18 ALA D CA 1
ATOM 4365 C C . ALA D 2 18 ? 55.167 40.753 -53.253 1.00 66.72 18 ALA D C 1
ATOM 4366 O O . ALA D 2 18 ? 56.268 41.124 -53.664 1.00 66.25 18 ALA D O 1
ATOM 4368 N N . ARG D 2 19 ? 54.325 40.028 -53.985 1.00 64.72 19 ARG D N 1
ATOM 4369 C CA . ARG D 2 19 ? 54.640 39.630 -55.351 1.00 61.17 19 ARG D CA 1
ATOM 4370 C C . ARG D 2 19 ? 54.167 40.722 -56.307 1.00 58.63 19 ARG D C 1
ATOM 4371 O O . ARG D 2 19 ? 54.293 40.599 -57.525 1.00 57.43 19 ARG D O 1
ATOM 4379 N N . TYR D 2 20 ? 53.603 41.782 -55.738 1.00 55.24 20 TYR D N 1
ATOM 4380 C CA . TYR D 2 20 ? 53.126 42.916 -56.515 1.00 52.44 20 TYR D CA 1
ATOM 4381 C C . TYR D 2 20 ? 54.329 43.796 -56.839 1.00 50.67 20 TYR D C 1
ATOM 4382 O O . TYR D 2 20 ? 54.285 44.620 -57.748 1.00 49.44 20 TYR D O 1
ATOM 4391 N N . SER D 2 21 ? 55.406 43.604 -56.085 1.00 50.33 21 SER D N 1
ATOM 4392 C CA . SER D 2 21 ? 56.629 44.379 -56.273 1.00 50.11 21 SER D CA 1
ATOM 4393 C C . SER D 2 21 ? 57.343 43.985 -57.558 1.00 48.40 21 SER D C 1
ATOM 4394 O O . SER D 2 21 ? 58.041 44.800 -58.160 1.00 48.86 21 SER D O 1
ATOM 4397 N N . VAL D 2 22 ? 57.159 42.736 -57.976 1.00 46.32 22 VAL D N 1
ATOM 4398 C CA . VAL D 2 22 ? 57.801 42.237 -59.186 1.00 45.12 22 VAL D CA 1
ATOM 4399 C C . VAL D 2 22 ? 57.025 42.593 -60.445 1.00 43.12 22 VAL D C 1
ATOM 4400 O O . VAL D 2 22 ? 57.450 42.276 -61.555 1.00 43.67 22 VAL D O 1
ATOM 4404 N N . MET D 2 23 ? 55.886 43.253 -60.268 1.00 41.10 23 MET D N 1
ATOM 4405 C CA . MET D 2 23 ? 55.050 43.653 -61.394 1.00 37.47 23 MET D CA 1
ATOM 4406 C C . MET D 2 23 ? 55.425 45.026 -61.915 1.00 36.12 23 MET D C 1
ATOM 4407 O O . MET D 2 23 ? 55.843 45.898 -61.152 1.00 35.18 23 MET D O 1
ATOM 4412 N N . THR D 2 24 ? 55.274 45.210 -63.223 1.00 34.24 24 THR D N 1
ATOM 4413 C CA . THR D 2 24 ? 55.567 46.487 -63.844 1.00 32.22 24 THR D CA 1
ATOM 4414 C C . THR D 2 24 ? 54.457 47.474 -63.506 1.00 32.92 24 THR D C 1
ATOM 4415 O O . THR D 2 24 ? 53.382 47.091 -63.038 1.00 33.34 24 THR D O 1
ATOM 4419 N N . LYS D 2 25 ? 54.731 48.750 -63.744 1.00 33.45 25 LYS D N 1
ATOM 4420 C CA . LYS D 2 25 ? 53.768 49.812 -63.503 1.00 36.41 25 LYS D CA 1
ATOM 4421 C C . LYS D 2 25 ? 52.522 49.581 -64.365 1.00 35.66 25 LYS D C 1
ATOM 4422 O O . LYS D 2 25 ? 51.398 49.814 -63.925 1.00 37.09 25 LYS D O 1
ATOM 4428 N N . SER D 2 26 ? 52.730 49.131 -65.597 1.00 35.35 26 SER D N 1
ATOM 4429 C CA . SER D 2 26 ? 51.622 48.873 -66.510 1.00 34.49 26 SER D CA 1
ATOM 4430 C C . SER D 2 26 ? 50.707 47.763 -65.991 1.00 32.77 26 SER D C 1
ATOM 4431 O O . SER D 2 26 ? 49.489 47.883 -66.075 1.00 30.99 26 SER D O 1
ATOM 4434 N N . GLU D 2 27 ? 51.292 46.688 -65.460 1.00 31.98 27 GLU D N 1
ATOM 4435 C CA . GLU D 2 27 ? 50.503 45.571 -64.925 1.00 31.97 27 GLU D CA 1
ATOM 4436 C C . GLU D 2 27 ? 49.712 46.016 -63.693 1.00 31.01 27 GLU D C 1
ATOM 4437 O O . GLU D 2 27 ? 48.513 45.737 -63.554 1.00 26.78 27 GLU D O 1
ATOM 4443 N N . LEU D 2 28 ? 50.408 46.711 -62.802 1.00 30.37 28 LEU D N 1
ATOM 4444 C CA . LEU D 2 28 ? 49.831 47.218 -61.563 1.00 29.62 28 LEU D CA 1
ATOM 4445 C C . LEU D 2 28 ? 48.684 48.190 -61.817 1.00 29.36 28 LEU D C 1
ATOM 4446 O O . LEU D 2 28 ? 47.651 48.151 -61.139 1.00 28.39 28 LEU D O 1
ATOM 4451 N N . GLU D 2 29 ? 48.873 49.066 -62.796 1.00 30.96 29 GLU D N 1
ATOM 4452 C CA . GLU D 2 29 ? 47.875 50.075 -63.122 1.00 34.28 29 GLU D CA 1
ATOM 4453 C C . GLU D 2 29 ? 46.591 49.454 -63.643 1.00 34.02 29 GLU D C 1
ATOM 4454 O O . GLU D 2 29 ? 45.487 49.892 -63.312 1.00 34.97 29 GLU D O 1
ATOM 4460 N N . ALA D 2 30 ? 46.744 48.434 -64.473 1.00 34.32 30 ALA D N 1
ATOM 4461 C CA . ALA D 2 30 ? 45.601 47.743 -65.039 1.00 32.60 30 ALA D CA 1
ATOM 4462 C C . ALA D 2 30 ? 44.874 47.033 -63.896 1.00 30.68 30 ALA D C 1
ATOM 4463 O O . ALA D 2 30 ? 43.651 47.077 -63.805 1.00 31.20 30 ALA D O 1
ATOM 4465 N N . LEU D 2 31 ? 45.637 46.383 -63.025 1.00 29.28 31 LEU D N 1
ATOM 4466 C CA . LEU D 2 31 ? 45.056 45.683 -61.888 1.00 31.42 31 LEU D CA 1
ATOM 4467 C C . LEU D 2 31 ? 44.255 46.631 -61.008 1.00 30.62 31 LEU D C 1
ATOM 4468 O O . LEU D 2 31 ? 43.178 46.278 -60.538 1.00 31.96 31 LEU D O 1
ATOM 4473 N N . ALA D 2 32 ? 44.793 47.828 -60.783 1.00 29.54 32 ALA D N 1
ATOM 4474 C CA . ALA D 2 32 ? 44.141 48.826 -59.947 1.00 28.41 32 ALA D CA 1
ATOM 4475 C C . ALA D 2 32 ? 42.890 49.386 -60.609 1.00 27.17 32 ALA D C 1
ATOM 4476 O O . ALA D 2 32 ? 41.861 49.559 -59.964 1.00 26.43 32 ALA D O 1
ATOM 4478 N N . VAL D 2 33 ? 42.975 49.680 -61.898 1.00 25.87 33 VAL D N 1
ATOM 4479 C CA . VAL D 2 33 ? 41.819 50.211 -62.592 1.00 26.51 33 VAL D CA 1
ATOM 4480 C C . VAL D 2 33 ? 40.638 49.248 -62.580 1.00 27.36 33 VAL D C 1
ATOM 4481 O O . VAL D 2 33 ? 39.489 49.680 -62.508 1.00 32.12 33 VAL D O 1
ATOM 4485 N N . SER D 2 34 ? 40.899 47.947 -62.649 1.00 26.17 34 SER D N 1
ATOM 4486 C CA . SER D 2 34 ? 39.801 46.994 -62.640 1.00 25.78 34 SER D CA 1
ATOM 4487 C C . SER D 2 34 ? 39.377 46.659 -61.198 1.00 27.10 34 SER D C 1
ATOM 4488 O O . SER D 2 34 ? 38.217 46.321 -60.938 1.00 24.36 34 SER D O 1
ATOM 4491 N N . ALA D 2 35 ? 40.317 46.785 -60.262 1.00 27.10 35 ALA D N 1
ATOM 4492 C CA . ALA D 2 35 ? 40.039 46.524 -58.853 1.00 26.36 35 ALA D CA 1
ATOM 4493 C C . ALA D 2 35 ? 39.176 47.658 -58.300 1.00 25.71 35 ALA D C 1
ATOM 4494 O O . ALA D 2 35 ? 38.342 47.447 -57.425 1.00 27.26 35 ALA D O 1
ATOM 4496 N N . ILE D 2 36 ? 39.375 48.862 -58.818 1.00 26.56 36 ILE D N 1
ATOM 4497 C CA . ILE D 2 36 ? 38.593 50.018 -58.389 1.00 27.95 36 ILE D CA 1
ATOM 4498 C C . ILE D 2 36 ? 37.125 49.887 -58.855 1.00 30.27 36 ILE D C 1
ATOM 4499 O O . ILE D 2 36 ? 36.186 50.151 -58.082 1.00 28.65 36 ILE D O 1
ATOM 4504 N N . ARG D 2 37 ? 36.921 49.463 -60.101 1.00 29.51 37 ARG D N 1
ATOM 4505 C CA . ARG D 2 37 ? 35.560 49.292 -60.605 1.00 29.44 37 ARG D CA 1
ATOM 4506 C C . ARG D 2 37 ? 34.853 48.194 -59.824 1.00 29.33 37 ARG D C 1
ATOM 4507 O O . ARG D 2 37 ? 33.680 48.328 -59.476 1.00 30.16 37 ARG D O 1
ATOM 4515 N N . GLU D 2 38 ? 35.566 47.100 -59.556 1.00 30.45 38 GLU D N 1
ATOM 4516 C CA . GLU D 2 38 ? 34.997 45.987 -58.800 1.00 31.51 38 GLU D CA 1
ATOM 4517 C C . GLU D 2 38 ? 34.593 46.482 -57.414 1.00 30.31 38 GLU D C 1
ATOM 4518 O O . GLU D 2 38 ? 33.512 46.175 -56.921 1.00 29.01 38 GLU D O 1
ATOM 4524 N N . HIS D 2 39 ? 35.484 47.252 -56.799 1.00 30.56 39 HIS D N 1
ATOM 4525 C CA . HIS D 2 39 ? 35.264 47.847 -55.485 1.00 28.80 39 HIS D CA 1
ATOM 4526 C C . HIS D 2 39 ? 33.937 48.619 -55.509 1.00 28.79 39 HIS D C 1
ATOM 4527 O O . HIS D 2 39 ? 33.070 48.432 -54.658 1.00 26.42 39 HIS D O 1
ATOM 4534 N N . ARG D 2 40 ? 33.786 49.488 -56.501 1.00 29.28 40 ARG D N 1
ATOM 4535 C CA . ARG D 2 40 ? 32.572 50.281 -56.645 1.00 29.80 40 ARG D CA 1
ATOM 4536 C C . ARG D 2 40 ? 31.324 49.430 -56.886 1.00 31.32 40 ARG D C 1
ATOM 4537 O O . ARG D 2 40 ? 30.231 49.780 -56.433 1.00 31.83 40 ARG D O 1
ATOM 4545 N N . ARG D 2 41 ? 31.484 48.322 -57.601 1.00 33.16 41 ARG D N 1
ATOM 4546 C CA . ARG D 2 41 ? 30.356 47.453 -57.893 1.00 35.79 41 ARG D CA 1
ATOM 4547 C C . ARG D 2 41 ? 29.878 46.737 -56.634 1.00 37.25 41 ARG D C 1
ATOM 4548 O O . ARG D 2 41 ? 28.669 46.686 -56.371 1.00 38.72 41 ARG D O 1
ATOM 4556 N N . LEU D 2 42 ? 30.815 46.183 -55.859 1.00 37.33 42 LEU D N 1
ATOM 4557 C CA . LEU D 2 42 ? 30.459 45.493 -54.618 1.00 38.20 42 LEU D CA 1
ATOM 4558 C C . LEU D 2 42 ? 29.776 46.448 -53.656 1.00 38.54 42 LEU D C 1
ATOM 4559 O O . LEU D 2 42 ? 28.819 46.074 -52.979 1.00 39.02 42 LEU D O 1
ATOM 4564 N N . LEU D 2 43 ? 30.273 47.682 -53.590 1.00 38.83 43 LEU D N 1
ATOM 4565 C CA . LEU D 2 43 ? 29.688 48.675 -52.697 1.00 38.95 43 LEU D CA 1
ATOM 4566 C C . LEU D 2 43 ? 28.213 48.882 -53.021 1.00 38.69 43 LEU D C 1
ATOM 4567 O O . LEU D 2 43 ? 27.360 48.797 -52.141 1.00 38.52 43 LEU D O 1
ATOM 4572 N N . TRP D 2 44 ? 27.920 49.165 -54.288 1.00 37.98 44 TRP D N 1
ATOM 4573 C CA . TRP D 2 44 ? 26.547 49.379 -54.720 1.00 37.17 44 TRP D CA 1
ATOM 4574 C C . TRP D 2 44 ? 25.651 48.189 -54.349 1.00 34.95 44 TRP D C 1
ATOM 4575 O O . TRP D 2 44 ? 24.581 48.359 -53.770 1.00 35.23 44 TRP D O 1
ATOM 4586 N N . ALA D 2 45 ? 26.094 46.986 -54.684 1.00 33.68 45 ALA D N 1
ATOM 4587 C CA . ALA D 2 45 ? 25.328 45.789 -54.387 1.00 34.60 45 ALA D CA 1
ATOM 4588 C C . ALA D 2 45 ? 25.183 45.534 -52.893 1.00 35.95 45 ALA D C 1
ATOM 4589 O O . ALA D 2 45 ? 24.097 45.189 -52.419 1.00 34.69 45 ALA D O 1
ATOM 4591 N N . ASP D 2 46 ? 26.274 45.694 -52.147 1.00 37.65 46 ASP D N 1
ATOM 4592 C CA . ASP D 2 46 ? 26.228 45.466 -50.704 1.00 38.81 46 ASP D CA 1
ATOM 4593 C C . ASP D 2 46 ? 25.332 46.484 -50.007 1.00 38.67 46 ASP D C 1
ATOM 4594 O O . ASP D 2 46 ? 24.603 46.135 -49.086 1.00 38.78 46 ASP D O 1
ATOM 4599 N N . GLN D 2 47 ? 25.379 47.737 -50.446 1.00 37.92 47 GLN D N 1
ATOM 4600 C CA . GLN D 2 47 ? 24.559 48.771 -49.836 1.00 38.02 47 GLN D CA 1
ATOM 4601 C C . GLN D 2 47 ? 23.081 48.437 -50.012 1.00 38.70 47 GLN D C 1
ATOM 4602 O O . GLN D 2 47 ? 22.275 48.644 -49.102 1.00 38.70 47 GLN D O 1
ATOM 4608 N N . ALA D 2 48 ? 22.731 47.909 -51.182 1.00 39.08 48 ALA D N 1
ATOM 4609 C CA . ALA D 2 48 ? 21.348 47.545 -51.480 1.00 37.98 48 ALA D CA 1
ATOM 4610 C C . ALA D 2 48 ? 20.823 46.471 -50.530 1.00 37.86 48 ALA D C 1
ATOM 4611 O O . ALA D 2 48 ? 19.706 46.576 -50.020 1.00 37.45 48 ALA D O 1
ATOM 4613 N N . VAL D 2 49 ? 21.624 45.437 -50.291 1.00 37.74 49 VAL D N 1
ATOM 4614 C CA . VAL D 2 49 ? 21.206 44.363 -49.401 1.00 38.64 49 VAL D CA 1
ATOM 4615 C C . VAL D 2 49 ? 21.095 44.841 -47.958 1.00 39.79 49 VAL D C 1
ATOM 4616 O O . VAL D 2 49 ? 20.165 44.466 -47.241 1.00 38.33 49 VAL D O 1
ATOM 4620 N N . TYR D 2 50 ? 22.043 45.669 -47.530 1.00 41.25 50 TYR D N 1
ATOM 4621 C CA . TYR D 2 50 ? 22.025 46.186 -46.169 1.00 43.59 50 TYR D CA 1
ATOM 4622 C C . TYR D 2 50 ? 20.747 46.986 -45.923 1.00 46.07 50 TYR D C 1
ATOM 4623 O O . TYR D 2 50 ? 20.070 46.789 -44.913 1.00 46.69 50 TYR D O 1
ATOM 4632 N N . GLU D 2 51 ? 20.429 47.886 -46.850 1.00 47.67 51 GLU D N 1
ATOM 4633 C CA . GLU D 2 51 ? 19.238 48.719 -46.749 1.00 51.95 51 GLU D CA 1
ATOM 4634 C C . GLU D 2 51 ? 17.982 47.855 -46.726 1.00 54.55 51 GLU D C 1
ATOM 4635 O O . GLU D 2 51 ? 17.030 48.142 -45.998 1.00 54.81 51 GLU D O 1
ATOM 4641 N N . GLU D 2 52 ? 17.981 46.799 -47.533 1.00 56.57 52 GLU D N 1
ATOM 4642 C CA . GLU D 2 52 ? 16.845 45.894 -47.589 1.00 58.50 52 GLU D CA 1
ATOM 4643 C C . GLU D 2 52 ? 16.745 45.161 -46.259 1.00 58.34 52 GLU D C 1
ATOM 4644 O O . GLU D 2 52 ? 15.659 44.987 -45.713 1.00 58.56 52 GLU D O 1
ATOM 4650 N N . TRP D 2 53 ? 17.890 44.733 -45.741 1.00 57.46 53 TRP D N 1
ATOM 4651 C CA . TRP D 2 53 ? 17.930 44.037 -44.467 1.00 56.89 53 TRP D CA 1
ATOM 4652 C C . TRP D 2 53 ? 17.434 44.994 -43.396 1.00 57.56 53 TRP D C 1
ATOM 4653 O O . TRP D 2 53 ? 16.720 44.601 -42.476 1.00 56.71 53 TRP D O 1
ATOM 4664 N N . LEU D 2 54 ? 17.814 46.259 -43.537 1.00 59.29 54 LEU D N 1
ATOM 4665 C CA . LEU D 2 54 ? 17.420 47.301 -42.597 1.00 60.92 54 LEU D CA 1
ATOM 4666 C C . LEU D 2 54 ? 15.897 47.436 -42.619 1.00 62.95 54 LEU D C 1
ATOM 4667 O O . LEU D 2 54 ? 15.257 47.548 -41.573 1.00 62.79 54 LEU D O 1
ATOM 4672 N N . ARG D 2 55 ? 15.332 47.421 -43.824 1.00 64.88 55 ARG D N 1
ATOM 4673 C CA . ARG D 2 55 ? 13.892 47.532 -44.025 1.00 66.67 55 ARG D CA 1
ATOM 4674 C C . ARG D 2 55 ? 13.141 46.315 -43.491 1.00 67.93 55 ARG D C 1
ATOM 4675 O O . ARG D 2 55 ? 12.182 46.453 -42.733 1.00 68.16 55 ARG D O 1
ATOM 4683 N N . ALA D 2 56 ? 13.578 45.128 -43.897 1.00 68.94 56 ALA D N 1
ATOM 4684 C CA . ALA D 2 56 ? 12.939 43.886 -43.479 1.00 71.20 56 ALA D CA 1
ATOM 4685 C C . ALA D 2 56 ? 12.825 43.729 -41.965 1.00 73.13 56 ALA D C 1
ATOM 4686 O O . ALA D 2 56 ? 11.751 43.409 -41.452 1.00 75.11 56 ALA D O 1
ATOM 4688 N N . SER D 2 57 ? 13.921 43.942 -41.244 1.00 73.74 57 SER D N 1
ATOM 4689 C CA . SER D 2 57 ? 13.889 43.807 -39.793 1.00 75.21 57 SER D CA 1
ATOM 4690 C C . SER D 2 57 ? 12.959 44.860 -39.213 1.00 76.59 57 SER D C 1
ATOM 4691 O O . SER D 2 57 ? 12.305 44.643 -38.191 1.00 77.07 57 SER D O 1
ATOM 4694 N N . ASP D 2 58 ? 12.906 46.003 -39.887 1.00 77.75 58 ASP D N 1
ATOM 4695 C CA . ASP D 2 58 ? 12.073 47.120 -39.465 1.00 79.21 58 ASP D CA 1
ATOM 4696 C C . ASP D 2 58 ? 10.598 46.762 -39.599 1.00 79.92 58 ASP D C 1
ATOM 4697 O O . ASP D 2 58 ? 9.720 47.534 -39.208 1.00 79.81 58 ASP D O 1
ATOM 4702 N N . ASP D 2 59 ? 10.335 45.584 -40.158 1.00 80.57 59 ASP D N 1
ATOM 4703 C CA . ASP D 2 59 ? 8.973 45.104 -40.354 1.00 81.05 59 ASP D CA 1
ATOM 4704 C C . ASP D 2 59 ? 8.699 43.923 -39.425 1.00 81.41 59 ASP D C 1
ATOM 4705 O O . ASP D 2 59 ? 9.359 42.884 -39.514 1.00 80.60 59 ASP D O 1
ATOM 4710 N N . PRO D 2 60 ? 7.729 44.076 -38.509 1.00 82.00 60 PRO D N 1
ATOM 4711 C CA . PRO D 2 60 ? 7.389 43.000 -37.573 1.00 82.33 60 PRO D CA 1
ATOM 4712 C C . PRO D 2 60 ? 6.623 41.870 -38.269 1.00 82.36 60 PRO D C 1
ATOM 4713 O O . PRO D 2 60 ? 6.182 40.920 -37.625 1.00 82.05 60 PRO D O 1
ATOM 4717 N N . SER D 2 61 ? 6.478 41.989 -39.590 1.00 82.88 61 SER D N 1
ATOM 4718 C CA . SER D 2 61 ? 5.787 40.988 -40.403 1.00 83.02 61 SER D CA 1
ATOM 4719 C C . SER D 2 61 ? 6.756 39.883 -40.814 1.00 83.09 61 SER D C 1
ATOM 4720 O O . SER D 2 61 ? 6.559 38.716 -40.473 1.00 83.15 61 SER D O 1
ATOM 4723 N N . ILE D 2 62 ? 7.797 40.264 -41.553 1.00 83.10 62 ILE D N 1
ATOM 4724 C CA . ILE D 2 62 ? 8.817 39.330 -42.029 1.00 82.81 62 ILE D CA 1
ATOM 4725 C C . ILE D 2 62 ? 9.220 38.363 -40.912 1.00 83.06 62 ILE D C 1
ATOM 4726 O O . ILE D 2 62 ? 9.514 38.791 -39.794 1.00 82.78 62 ILE D O 1
ATOM 4731 N N . SER D 2 63 ? 9.239 37.066 -41.221 1.00 83.15 63 SER D N 1
ATOM 4732 C CA . SER D 2 63 ? 9.587 36.035 -40.240 1.00 83.47 63 SER D CA 1
ATOM 4733 C C . SER D 2 63 ? 11.050 36.077 -39.795 1.00 84.00 63 SER D C 1
ATOM 4734 O O . SER D 2 63 ? 11.838 36.897 -40.270 1.00 84.40 63 SER D O 1
ATOM 4737 N N . GLY D 2 64 ? 11.401 35.183 -38.873 1.00 84.00 64 GLY D N 1
ATOM 4738 C CA . GLY D 2 64 ? 12.763 35.117 -38.372 1.00 83.74 64 GLY D CA 1
ATOM 4739 C C . GLY D 2 64 ? 13.728 34.540 -39.394 1.00 83.25 64 GLY D C 1
ATOM 4740 O O . GLY D 2 64 ? 14.828 35.068 -39.569 1.00 83.38 64 GLY D O 1
ATOM 4741 N N . PRO D 2 65 ? 13.349 33.446 -40.078 1.00 82.37 65 PRO D N 1
ATOM 4742 C CA . PRO D 2 65 ? 14.199 32.809 -41.089 1.00 81.39 65 PRO D CA 1
ATOM 4743 C C . PRO D 2 65 ? 14.474 33.718 -42.289 1.00 80.02 65 PRO D C 1
ATOM 4744 O O . PRO D 2 65 ? 15.547 33.659 -42.890 1.00 80.12 65 PRO D O 1
ATOM 4748 N N . VAL D 2 66 ? 13.496 34.551 -42.635 1.00 77.91 66 VAL D N 1
ATOM 4749 C CA . VAL D 2 66 ? 13.636 35.468 -43.759 1.00 75.73 66 VAL D CA 1
ATOM 4750 C C . VAL D 2 66 ? 14.497 36.662 -43.365 1.00 74.83 66 VAL D C 1
ATOM 4751 O O . VAL D 2 66 ? 14.980 37.402 -44.220 1.00 74.98 66 VAL D O 1
ATOM 4755 N N . LEU D 2 67 ? 14.684 36.848 -42.065 1.00 73.42 67 LEU D N 1
ATOM 4756 C CA . LEU D 2 67 ? 15.496 37.952 -41.577 1.00 72.29 67 LEU D CA 1
ATOM 4757 C C . LEU D 2 67 ? 16.922 37.448 -41.402 1.00 70.82 67 LEU D C 1
ATOM 4758 O O . LEU D 2 67 ? 17.883 38.210 -41.506 1.00 70.29 67 LEU D O 1
ATOM 4763 N N . GLN D 2 68 ? 17.044 36.152 -41.137 1.00 69.01 68 GLN D N 1
ATOM 4764 C CA . GLN D 2 68 ? 18.341 35.518 -40.960 1.00 67.87 68 GLN D CA 1
ATOM 4765 C C . GLN D 2 68 ? 19.038 35.378 -42.306 1.00 66.81 68 GLN D C 1
ATOM 4766 O O . GLN D 2 68 ? 20.258 35.520 -42.404 1.00 66.97 68 GLN D O 1
ATOM 4772 N N . THR D 2 69 ? 18.257 35.093 -43.342 1.00 65.43 69 THR D N 1
ATOM 4773 C CA . THR D 2 69 ? 18.807 34.940 -44.678 1.00 63.65 69 THR D CA 1
ATOM 4774 C C . THR D 2 69 ? 19.486 36.250 -45.085 1.00 62.60 69 THR D C 1
ATOM 4775 O O . THR D 2 69 ? 20.567 36.245 -45.674 1.00 62.24 69 THR D O 1
ATOM 4779 N N . LEU D 2 70 ? 18.851 37.369 -44.747 1.00 60.91 70 LEU D N 1
ATOM 4780 C CA . LEU D 2 70 ? 19.388 38.686 -45.069 1.00 59.52 70 LEU D CA 1
ATOM 4781 C C . LEU D 2 70 ? 20.613 39.019 -44.230 1.00 58.62 70 LEU D C 1
ATOM 4782 O O . LEU D 2 70 ? 21.517 39.717 -44.686 1.00 57.90 70 LEU D O 1
ATOM 4787 N N . GLN D 2 71 ? 20.638 38.524 -43.000 1.00 58.18 71 GLN D N 1
ATOM 4788 C CA . GLN D 2 71 ? 21.766 38.773 -42.117 1.00 59.03 71 GLN D CA 1
ATOM 4789 C C . GLN D 2 71 ? 22.992 38.031 -42.622 1.00 59.32 71 GLN D C 1
ATOM 4790 O O . GLN D 2 71 ? 24.088 38.588 -42.688 1.00 59.35 71 GLN D O 1
ATOM 4796 N N . ASP D 2 72 ? 22.801 36.766 -42.972 1.00 59.24 72 ASP D N 1
ATOM 4797 C CA . ASP D 2 72 ? 23.897 35.957 -43.468 1.00 59.93 72 ASP D CA 1
ATOM 4798 C C . ASP D 2 72 ? 24.476 36.547 -44.750 1.00 59.89 72 ASP D C 1
ATOM 4799 O O . ASP D 2 72 ? 25.695 36.601 -44.923 1.00 60.09 72 ASP D O 1
ATOM 4804 N N . GLU D 2 73 ? 23.603 36.993 -45.646 1.00 59.58 73 GLU D N 1
ATOM 4805 C CA . GLU D 2 73 ? 24.056 37.574 -46.900 1.00 58.93 73 GLU D CA 1
ATOM 4806 C C . GLU D 2 73 ? 24.874 38.820 -46.604 1.00 58.19 73 GLU D C 1
ATOM 4807 O O . GLU D 2 73 ? 25.812 39.150 -47.329 1.00 58.32 73 GLU D O 1
ATOM 4813 N N . TYR D 2 74 ? 24.518 39.504 -45.523 1.00 56.74 74 TYR D N 1
ATOM 4814 C CA . TYR D 2 74 ? 25.233 40.704 -45.113 1.00 54.52 74 TYR D CA 1
ATOM 4815 C C . TYR D 2 74 ? 26.603 40.320 -44.551 1.00 53.99 74 TYR D C 1
ATOM 4816 O O . TYR D 2 74 ? 27.618 40.918 -44.904 1.00 52.95 74 TYR D O 1
ATOM 4825 N N . VAL D 2 75 ? 26.623 39.321 -43.670 1.00 53.85 75 VAL D N 1
ATOM 4826 C CA . VAL D 2 75 ? 27.869 38.864 -43.060 1.00 52.72 75 VAL D CA 1
ATOM 4827 C C . VAL D 2 75 ? 28.819 38.319 -44.126 1.00 53.59 75 VAL D C 1
ATOM 4828 O O . VAL D 2 75 ? 30.030 38.545 -44.060 1.00 53.45 75 VAL D O 1
ATOM 4832 N N . ALA D 2 76 ? 28.262 37.613 -45.110 1.00 53.26 76 ALA D N 1
ATOM 4833 C CA . ALA D 2 76 ? 29.051 37.033 -46.196 1.00 52.50 76 ALA D CA 1
ATOM 4834 C C . ALA D 2 76 ? 29.641 38.109 -47.105 1.00 52.38 76 ALA D C 1
ATOM 4835 O O . ALA D 2 76 ? 30.837 38.089 -47.409 1.00 51.64 76 ALA D O 1
ATOM 4837 N N . ARG D 2 77 ? 28.796 39.041 -47.540 1.00 52.35 77 ARG D N 1
ATOM 4838 C CA . ARG D 2 77 ? 29.238 40.126 -48.412 1.00 53.27 77 ARG D CA 1
ATOM 4839 C C . ARG D 2 77 ? 30.289 40.997 -47.737 1.00 54.03 77 ARG D C 1
ATOM 4840 O O . ARG D 2 77 ? 31.263 41.401 -48.366 1.00 53.86 77 ARG D O 1
ATOM 4848 N N . GLN D 2 78 ? 30.093 41.281 -46.455 1.00 54.72 78 GLN D N 1
ATOM 4849 C CA . GLN D 2 78 ? 31.036 42.105 -45.719 1.00 56.42 78 GLN D CA 1
ATOM 4850 C C . GLN D 2 78 ? 32.408 41.436 -45.712 1.00 56.90 78 GLN D C 1
ATOM 4851 O O . GLN D 2 78 ? 33.439 42.112 -45.762 1.00 56.00 78 GLN D O 1
ATOM 4857 N N . LYS D 2 79 ? 32.414 40.107 -45.662 1.00 56.71 79 LYS D N 1
ATOM 4858 C CA . LYS D 2 79 ? 33.658 39.349 -45.646 1.00 56.54 79 LYS D CA 1
ATOM 4859 C C . LYS D 2 79 ? 34.409 39.510 -46.963 1.00 56.14 79 LYS D C 1
ATOM 4860 O O . LYS D 2 79 ? 35.598 39.829 -46.965 1.00 56.52 79 LYS D O 1
ATOM 4866 N N . ARG D 2 80 ? 33.714 39.288 -48.079 1.00 55.18 80 ARG D N 1
ATOM 4867 C CA . ARG D 2 80 ? 34.329 39.410 -49.399 1.00 54.45 80 ARG D CA 1
ATOM 4868 C C . ARG D 2 80 ? 34.774 40.846 -49.646 1.00 53.13 80 ARG D C 1
ATOM 4869 O O . ARG D 2 80 ? 35.778 41.095 -50.313 1.00 53.20 80 ARG D O 1
ATOM 4877 N N . SER D 2 81 ? 34.013 41.788 -49.110 1.00 51.34 81 SER D N 1
ATOM 4878 C CA . SER D 2 81 ? 34.327 43.192 -49.271 1.00 51.68 81 SER D CA 1
ATOM 4879 C C . SER D 2 81 ? 35.655 43.521 -48.606 1.00 50.81 81 SER D C 1
ATOM 4880 O O . SER D 2 81 ? 36.455 44.273 -49.158 1.00 49.76 81 SER D O 1
ATOM 4883 N N . GLU D 2 82 ? 35.881 42.962 -47.418 1.00 49.79 82 GLU D N 1
ATOM 4884 C CA . GLU D 2 82 ? 37.119 43.206 -46.688 1.00 49.60 82 GLU D CA 1
ATOM 4885 C C . GLU D 2 82 ? 38.291 42.655 -47.475 1.00 46.93 82 GLU D C 1
ATOM 4886 O O . GLU D 2 82 ? 39.302 43.331 -47.654 1.00 47.22 82 GLU D O 1
ATOM 4892 N N . ALA D 2 83 ? 38.145 41.421 -47.941 1.00 44.57 83 ALA D N 1
ATOM 4893 C CA . ALA D 2 83 ? 39.190 40.767 -48.713 1.00 42.55 83 ALA D CA 1
ATOM 4894 C C . ALA D 2 83 ? 39.489 41.525 -50.002 1.00 41.93 83 ALA D C 1
ATOM 4895 O O . ALA D 2 83 ? 40.652 41.735 -50.344 1.00 42.86 83 ALA D O 1
ATOM 4897 N N . GLN D 2 84 ? 38.445 41.943 -50.711 1.00 40.01 84 GLN D N 1
ATOM 4898 C CA . GLN D 2 84 ? 38.625 42.668 -51.967 1.00 38.78 84 GLN D CA 1
ATOM 4899 C C . GLN D 2 84 ? 39.269 44.030 -51.737 1.00 38.44 84 GLN D C 1
ATOM 4900 O O . GLN D 2 84 ? 40.160 44.433 -52.481 1.00 38.07 84 GLN D O 1
ATOM 4906 N N . GLN D 2 85 ? 38.827 44.736 -50.701 1.00 39.61 85 GLN D N 1
ATOM 4907 C CA . GLN D 2 85 ? 39.382 46.052 -50.401 1.00 40.18 85 GLN D CA 1
ATOM 4908 C C . GLN D 2 85 ? 40.838 45.978 -49.943 1.00 39.63 85 GLN D C 1
ATOM 4909 O O . GLN D 2 85 ? 41.644 46.825 -50.315 1.00 37.68 85 GLN D O 1
ATOM 4915 N N . GLU D 2 86 ? 41.179 44.974 -49.138 1.00 41.33 86 GLU D N 1
ATOM 4916 C CA . GLU D 2 86 ? 42.558 44.830 -48.673 1.00 43.54 86 GLU D CA 1
ATOM 4917 C C . GLU D 2 86 ? 43.479 44.668 -49.878 1.00 43.28 86 GLU D C 1
ATOM 4918 O O . GLU D 2 86 ? 44.532 45.306 -49.964 1.00 42.52 86 GLU D O 1
ATOM 4924 N N . GLU D 2 87 ? 43.067 43.810 -50.807 1.00 40.61 87 GLU D N 1
ATOM 4925 C CA . GLU D 2 87 ? 43.838 43.549 -52.012 1.00 39.86 87 GLU D CA 1
ATOM 4926 C C . GLU D 2 87 ? 44.043 44.818 -52.832 1.00 37.61 87 GLU D C 1
ATOM 4927 O O . GLU D 2 87 ? 45.139 45.074 -53.325 1.00 39.11 87 GLU D O 1
ATOM 4933 N N . LEU D 2 88 ? 42.989 45.612 -52.981 1.00 34.87 88 LEU D N 1
ATOM 4934 C CA . LEU D 2 88 ? 43.083 46.853 -53.743 1.00 34.74 88 LEU D CA 1
ATOM 4935 C C . LEU D 2 88 ? 44.066 47.814 -53.085 1.00 35.17 88 LEU D C 1
ATOM 4936 O O . LEU D 2 88 ? 44.799 48.544 -53.766 1.00 33.25 88 LEU D O 1
ATOM 4941 N N . SER D 2 89 ? 44.078 47.814 -51.756 1.00 36.41 89 SER D N 1
ATOM 4942 C CA . SER D 2 89 ? 44.974 48.695 -51.019 1.00 39.02 89 SER D CA 1
ATOM 4943 C C . SER D 2 89 ? 46.430 48.282 -51.238 1.00 39.30 89 SER D C 1
ATOM 4944 O O . SER D 2 89 ? 47.318 49.134 -51.313 1.00 39.27 89 SER D O 1
ATOM 4947 N N . ASP D 2 90 ? 46.672 46.977 -51.340 1.00 39.24 90 ASP D N 1
ATOM 4948 C CA . ASP D 2 90 ? 48.022 46.481 -51.571 1.00 39.64 90 ASP D CA 1
ATOM 4949 C C . ASP D 2 90 ? 48.497 46.832 -52.976 1.00 38.99 90 ASP D C 1
ATOM 4950 O O . ASP D 2 90 ? 49.669 47.141 -53.179 1.00 39.35 90 ASP D O 1
ATOM 4955 N N . ILE D 2 91 ? 47.587 46.770 -53.946 1.00 37.90 91 ILE D N 1
ATOM 4956 C CA . ILE D 2 91 ? 47.922 47.096 -55.329 1.00 37.41 91 ILE D CA 1
ATOM 4957 C C . ILE D 2 91 ? 48.289 48.572 -55.413 1.00 37.26 91 ILE D C 1
ATOM 4958 O O . ILE D 2 91 ? 49.301 48.935 -56.010 1.00 38.41 91 ILE D O 1
ATOM 4963 N N . LEU D 2 92 ? 47.462 49.417 -54.804 1.00 38.51 92 LEU D N 1
ATOM 4964 C CA . LEU D 2 92 ? 47.690 50.858 -54.797 1.00 38.56 92 LEU D CA 1
ATOM 4965 C C . LEU D 2 92 ? 49.010 51.226 -54.103 1.00 39.92 92 LEU D C 1
ATOM 4966 O O . LEU D 2 92 ? 49.697 52.169 -54.516 1.00 39.61 92 LEU D O 1
ATOM 4971 N N . ASP D 2 93 ? 49.365 50.493 -53.049 1.00 40.02 93 ASP D N 1
ATOM 4972 C CA . ASP D 2 93 ? 50.615 50.768 -52.347 1.00 41.05 93 ASP D CA 1
ATOM 4973 C C . ASP D 2 93 ? 51.793 50.429 -53.259 1.00 41.06 93 ASP D C 1
ATOM 4974 O O . ASP D 2 93 ? 52.762 51.186 -53.337 1.00 40.56 93 ASP D O 1
ATOM 4979 N N . ALA D 2 94 ? 51.713 49.296 -53.954 1.00 39.34 94 ALA D N 1
ATOM 4980 C CA . ALA D 2 94 ? 52.790 48.906 -54.858 1.00 37.41 94 ALA D CA 1
ATOM 4981 C C . ALA D 2 94 ? 52.839 49.857 -56.054 1.00 37.16 94 ALA D C 1
ATOM 4982 O O . ALA D 2 94 ? 53.916 50.151 -56.580 1.00 36.19 94 ALA D O 1
ATOM 4984 N N . LEU D 2 95 ? 51.676 50.348 -56.472 1.00 36.20 95 LEU D N 1
ATOM 4985 C CA . LEU D 2 95 ? 51.608 51.269 -57.604 1.00 36.16 95 LEU D CA 1
ATOM 4986 C C . LEU D 2 95 ? 52.228 52.624 -57.247 1.00 37.41 95 LEU D C 1
ATOM 4987 O O . LEU D 2 95 ? 53.046 53.162 -57.996 1.00 35.63 95 LEU D O 1
ATOM 4992 N N . GLY D 2 96 ? 51.842 53.169 -56.099 1.00 38.96 96 GLY D N 1
ATOM 4993 C CA . GLY D 2 96 ? 52.395 54.443 -55.686 1.00 40.98 96 GLY D CA 1
ATOM 4994 C C . GLY D 2 96 ? 51.513 55.623 -56.031 1.00 42.71 96 GLY D C 1
ATOM 4995 O O . GLY D 2 96 ? 51.948 56.772 -55.989 1.00 44.14 96 GLY D O 1
ATOM 4996 N N . PHE D 2 97 ? 50.272 55.346 -56.398 1.00 43.60 97 PHE D N 1
ATOM 4997 C CA . PHE D 2 97 ? 49.339 56.416 -56.713 1.00 43.89 97 PHE D CA 1
ATOM 4998 C C . PHE D 2 97 ? 47.974 55.836 -57.018 1.00 43.18 97 PHE D C 1
ATOM 4999 O O . PHE D 2 97 ? 47.832 54.631 -57.205 1.00 43.08 97 PHE D O 1
ATOM 5007 N N . VAL D 2 98 ? 46.967 56.697 -57.043 1.00 43.38 98 VAL D N 1
ATOM 5008 C CA . VAL D 2 98 ? 45.612 56.262 -57.314 1.00 43.77 98 VAL D CA 1
ATOM 5009 C C . VAL D 2 98 ? 45.190 56.689 -58.711 1.00 42.93 98 VAL D C 1
ATOM 5010 O O . VAL D 2 98 ? 45.014 57.876 -58.977 1.00 44.07 98 VAL D O 1
ATOM 5014 N N . PRO D 2 99 ? 45.035 55.723 -59.628 1.00 43.16 99 PRO D N 1
ATOM 5015 C CA . PRO D 2 99 ? 44.625 56.066 -60.992 1.00 44.04 99 PRO D CA 1
ATOM 5016 C C . PRO D 2 99 ? 43.222 56.668 -61.011 1.00 44.41 99 PRO D C 1
ATOM 5017 O O . PRO D 2 99 ? 42.384 56.339 -60.172 1.00 43.82 99 PRO D O 1
ATOM 5021 N N . ASP D 2 100 ? 42.976 57.562 -61.961 1.00 45.49 100 ASP D N 1
ATOM 5022 C CA . ASP D 2 100 ? 41.668 58.190 -62.071 1.00 46.79 100 ASP D CA 1
ATOM 5023 C C . ASP D 2 100 ? 40.756 57.279 -62.879 1.00 46.92 100 ASP D C 1
ATOM 5024 O O . ASP D 2 100 ? 41.013 57.016 -64.052 1.00 47.83 100 ASP D O 1
ATOM 5026 N N . VAL D 2 101 ? 39.701 56.785 -62.238 1.00 46.73 101 VAL D N 1
ATOM 5027 C CA . VAL D 2 101 ? 38.749 55.901 -62.894 1.00 47.08 101 VAL D CA 1
ATOM 5028 C C . VAL D 2 101 ? 37.380 56.561 -62.983 1.00 47.66 101 VAL D C 1
ATOM 5029 O O . VAL D 2 101 ? 36.767 56.871 -61.968 1.00 47.30 101 VAL D O 1
ATOM 5033 N N . PRO D 2 102 ? 36.878 56.774 -64.207 1.00 49.76 102 PRO D N 1
ATOM 5034 C CA . PRO D 2 102 ? 35.570 57.403 -64.433 1.00 50.48 102 PRO D CA 1
ATOM 5035 C C . PRO D 2 102 ? 34.384 56.658 -63.819 1.00 52.07 102 PRO D C 1
ATOM 5036 O O . PRO D 2 102 ? 34.459 55.454 -63.559 1.00 51.52 102 PRO D O 1
ATOM 5040 N N . PHE D 2 103 ? 33.293 57.389 -63.587 1.00 53.28 103 PHE D N 1
ATOM 5041 C CA . PHE D 2 103 ? 32.077 56.818 -63.010 1.00 55.69 103 PHE D CA 1
ATOM 5042 C C . PHE D 2 103 ? 31.007 56.512 -64.070 1.00 56.43 103 PHE D C 1
ATOM 5043 O O . PHE D 2 103 ? 30.389 55.421 -64.002 1.00 57.39 103 PHE D O 1
#

Organism: Sinorhizobium fredii (strain NBRC 101917 / NGR234) (NCBI:txid394)

Sequence (643 aa):
SVNGNLRSLIDMLEAAQDGHMIKIALRSFAHSCGYDRFAYLQKDGTQVRTFHSYPGPWESIYLGSDYFNIDPVLAEAKRRRDVFFWTADAWPARGSSPLRRFRDEAISHGIRCGVTIPVEGSYGSAMMLTFASPERKVDISGVLDPKKAVQLLMMVHYQLKIIAAKTVLNPKQMLSPREMLCLVWASKGKTASVTANLTGINARTVQHYLDKARAKLDAESVPQLVAIAKDRGLVSVNGNLRSLIDMLEAAQDGHMIKIALRSFAHSCGYDRFAYLQKDGTQVRTFHSYPGPWESIYLGSDYFNIDPVLAEAKRRRDVFFWTADAWPARGSSPLRRFRDEAISHGIRCGVTIPVEGSYGSAMMLTFASPERKVDISGVLDPKKAVQLLMMVHYQLKIIAAKTVLNPKQMLSPREMLCLVWASKGKTASVTANLTGINARTVQHYLDKARAKLDAESVPQLVAIAKDRGLVEARYSVMTKSELEALAVSAIREHRRLLWADQAVYEEWLRASDDPSISGPVLQTLQDEYVARQKRSEAQQEELSDILDALGFVPDVPEARYSVMTKSELEALAVSAIREHRRLLWADQAVYEEWLRASDDPSISGPVLQTLQDEYVARQKRSEAQQEELSDILDALGFVPDVPF

Nearest PDB structures (foldseek):
  2q0o-assembly1_C  TM=1.012E+00  e=2.373E-11  Sinorhizobium fredii NGR234
  7n6g-assembly1_3I  TM=8.046E-01  e=4.328E-01  Chlamydomonas reinhardtii
  7n6g-assembly1_3H  TM=7.811E-01  e=1.472E+00  Chlamydomonas reinhardtii
  1qsd-assembly1_B  TM=9.139E-01  e=4.167E+00  Saccharomyces cerevisiae
  2efl-assembly1_A-2  TM=8.723E-01  e=3.468E+00  Homo sapiens